Protein AF-A0A962RM51-F1 (afdb_monomer_lite)

Radius of gyration: 37.85 Å; chains: 1; bounding box: 81×67×116 Å

Sequence (503 aa):
NPAASNPPNVVAGGPSTAELEAAYLQAMQIWNDTSTFVFAANTGGGASDPCVAPSINPRSGVKFASSACGSDFGSTTLAFQQFWFSGDVRSKTGTVFNNNRAWDLYSGRWTGTPEFKRVAVHELGHGLGLDHSADSGAIMWFQAGHVEHPQDDDLQGVATRYDGDGDGVGLALDNCPDTPNPSQSDVDTDAQGDECDADIDADGVYNSAGADARYGLDTLSSSYYPFGPGSSSTSNHRAMTFPVAVTGRLSAVSLPVFCASGSLLVSIRTLNASAPSANVLASQSFDSPSPVPGSPAGGVPLAFTTPAMVSAGSSYALAVEASGDCGWTVSTVPDYAPGQGYFSVNGSRWFSTVDFPFQVIIDPAIVDNCPAVINQGQSDLDGDGRGDACDEDMDGDGLSNEDERTLHATNPLLADTDGDGLGDGDEVNEYASDPLLADTDGDGVNDGDEVLAGTDPTRAAGVVSVPALGTGMLVLMALLLLRMVRSYRSVAPGSSVHPDGSS

pLDDT: mean 80.41, std 17.74, range [33.22, 98.44]

Foldseek 3Di:
DPPPPQDAAADDVADDPVVLVVLLVVLQVLCVVLALDHDDDDPPPDAADQLDACVVGVAEHEEEDQADSPHHCPDAHQKAKRFDDDVPDTRYIYIYGNSVFHEHDDAFWDPVHHHNSLVSNLRVLVVLVDAADPDPQASSHPHDGNHRHGDPVSRQSSQCVAQQCRQSGRPRLDLDSNFRDVPQDQLCPPSRGPRLAQQRNPLLFGAFAFDWPPRPDPWLPKDKDQDDDPTDPQAQKIKIKGADAFFFWQFWKWAQKDDPFWKKKKFKAADDVRHGDPGTQFMDIAGPPRDDDHDLAGTDIDGTPGTGGDDHGGMIMTMMGIDDFMWGWFADDVPGHPPIFTFGNCDPDDTDDSDRDMITTGGHPGHALDSSFNDNVQDQLCPPSHHPRPDQQRNPLQAGPCCCVPPQVADSNDQQRCPLQRGPNCCVPPQVARSNDQQRCPLPHGCNRCVVVVHRSNDRPPPPVPPPPPPDVVVVVVVVVVVVVVVVPPDDDDDDDDDDDDD

Structure (mmCIF, N/CA/C/O backbone):
data_AF-A0A962RM51-F1
#
_entry.id   AF-A0A962RM51-F1
#
loop_
_atom_site.group_PDB
_atom_site.id
_atom_site.type_symbol
_atom_site.label_atom_id
_atom_site.label_alt_id
_atom_site.label_comp_id
_atom_site.label_asym_id
_atom_site.label_entity_id
_atom_site.label_seq_id
_atom_site.pdbx_PDB_ins_code
_atom_site.Cartn_x
_atom_site.Cartn_y
_atom_site.Cartn_z
_atom_site.occupancy
_atom_site.B_iso_or_equiv
_atom_site.auth_seq_id
_atom_site.auth_comp_id
_atom_site.auth_asym_id
_atom_site.auth_atom_id
_atom_site.pdbx_PDB_model_num
ATOM 1 N N . ASN A 1 1 ? 14.997 6.860 -38.181 1.00 71.31 1 ASN A N 1
ATOM 2 C CA . ASN A 1 1 ? 16.098 7.399 -39.021 1.00 71.31 1 ASN A CA 1
ATOM 3 C C . ASN A 1 1 ? 15.725 8.777 -39.560 1.00 71.31 1 ASN A C 1
ATOM 5 O O . ASN A 1 1 ? 14.574 8.936 -39.950 1.00 71.31 1 ASN A O 1
ATOM 9 N N . PRO A 1 2 ? 16.639 9.768 -39.580 1.00 65.75 2 PRO A N 1
ATOM 10 C CA . PRO A 1 2 ? 16.421 11.051 -40.259 1.00 65.75 2 PRO A CA 1
ATOM 11 C C . PRO A 1 2 ? 15.952 10.891 -41.713 1.00 65.75 2 PRO A C 1
ATOM 13 O O . PRO A 1 2 ? 16.368 9.955 -42.403 1.00 65.75 2 PRO A O 1
ATOM 16 N N . ALA A 1 3 ? 15.143 11.828 -42.212 1.00 55.22 3 ALA A N 1
ATOM 17 C CA . ALA A 1 3 ? 14.767 11.863 -43.625 1.00 55.22 3 ALA A CA 1
ATOM 18 C C . ALA A 1 3 ? 16.033 11.899 -44.511 1.00 55.22 3 ALA A C 1
ATOM 20 O O . ALA A 1 3 ? 16.965 12.643 -44.218 1.00 55.22 3 ALA A O 1
ATOM 21 N N . ALA A 1 4 ? 16.065 11.077 -45.567 1.00 60.88 4 ALA A N 1
ATOM 22 C CA . ALA A 1 4 ? 17.216 10.794 -46.446 1.00 60.88 4 ALA A CA 1
ATOM 23 C C . ALA A 1 4 ? 18.304 9.836 -45.910 1.00 60.88 4 ALA A C 1
ATOM 25 O O . ALA A 1 4 ? 19.221 9.495 -46.657 1.00 60.88 4 ALA A O 1
ATOM 26 N N . SER A 1 5 ? 18.195 9.331 -44.676 1.00 65.12 5 SER A N 1
ATOM 27 C CA . SER A 1 5 ? 19.088 8.280 -44.165 1.00 65.12 5 SER A CA 1
ATOM 28 C C . SER A 1 5 ? 18.403 6.910 -44.189 1.00 65.12 5 SER A C 1
ATOM 30 O O . SER A 1 5 ? 17.326 6.759 -43.620 1.00 65.12 5 SER A O 1
ATOM 32 N N . ASN A 1 6 ? 19.026 5.953 -44.892 1.00 71.56 6 ASN A N 1
ATOM 33 C CA . ASN A 1 6 ? 18.726 4.511 -44.963 1.00 71.56 6 ASN A CA 1
ATOM 34 C C . ASN A 1 6 ? 17.322 4.116 -44.437 1.00 71.56 6 ASN A C 1
ATOM 36 O O . ASN A 1 6 ? 17.192 3.829 -43.243 1.00 71.56 6 ASN A O 1
ATOM 40 N N . PRO A 1 7 ? 16.264 4.164 -45.269 1.00 82.38 7 PRO A N 1
ATOM 41 C CA . PRO A 1 7 ? 14.916 3.814 -44.825 1.00 82.38 7 PRO A CA 1
ATOM 42 C C . PRO A 1 7 ? 14.838 2.338 -44.397 1.00 82.38 7 PRO A C 1
ATOM 44 O O . PRO A 1 7 ? 15.658 1.538 -44.861 1.00 82.38 7 PRO A O 1
ATOM 47 N N . PRO A 1 8 ? 13.870 1.965 -43.537 1.00 89.94 8 PRO A N 1
ATOM 48 C CA . PRO A 1 8 ? 13.640 0.568 -43.186 1.00 89.94 8 PRO A CA 1
ATOM 49 C C . PRO A 1 8 ? 13.484 -0.296 -44.442 1.00 89.94 8 PRO A C 1
ATOM 51 O O . PRO A 1 8 ? 12.712 0.030 -45.344 1.00 89.94 8 PRO A O 1
ATOM 54 N N . ASN A 1 9 ? 14.249 -1.378 -44.517 1.00 93.06 9 ASN A N 1
ATOM 55 C CA . ASN A 1 9 ? 14.164 -2.354 -45.590 1.00 93.06 9 ASN A CA 1
ATOM 56 C C . ASN A 1 9 ? 12.963 -3.263 -45.329 1.00 93.06 9 ASN A C 1
ATOM 58 O O . ASN A 1 9 ? 12.995 -4.094 -44.427 1.00 93.06 9 ASN A O 1
ATOM 62 N N . VAL A 1 10 ? 11.893 -3.090 -46.095 1.00 93.62 10 VAL A N 1
ATOM 63 C CA . VAL A 1 10 ? 10.637 -3.827 -45.916 1.00 93.62 10 VAL A CA 1
ATOM 64 C C . VAL A 1 10 ? 10.364 -4.742 -47.102 1.00 93.62 10 VAL A C 1
ATOM 66 O O . VAL A 1 10 ? 10.896 -4.543 -48.198 1.00 93.62 10 VAL A O 1
ATOM 69 N N . VAL A 1 11 ? 9.534 -5.762 -46.891 1.00 92.94 11 VAL A N 1
ATOM 70 C CA . VAL A 1 11 ? 9.056 -6.618 -47.985 1.00 92.94 11 VAL A CA 1
ATOM 71 C C . VAL A 1 11 ? 8.302 -5.807 -49.048 1.00 92.94 11 VAL A C 1
ATOM 73 O O . VAL A 1 11 ? 7.824 -4.699 -48.805 1.00 92.94 11 VAL A O 1
ATOM 76 N N . ALA A 1 12 ? 8.194 -6.346 -50.265 1.00 91.75 12 ALA A N 1
ATOM 77 C CA . ALA A 1 12 ? 7.477 -5.674 -51.346 1.00 91.75 12 ALA A CA 1
ATOM 78 C C . ALA A 1 12 ? 5.988 -5.505 -50.996 1.00 91.75 12 ALA A C 1
ATOM 80 O O . ALA A 1 12 ? 5.298 -6.489 -50.746 1.00 91.75 12 ALA A O 1
ATOM 81 N N . GLY A 1 13 ? 5.500 -4.259 -51.004 1.00 88.56 13 GLY A N 1
ATOM 82 C CA . GLY A 1 13 ? 4.148 -3.931 -50.531 1.00 88.56 13 GLY A CA 1
ATOM 83 C C . GLY A 1 13 ? 3.991 -3.975 -49.006 1.00 88.56 13 GLY A C 1
ATOM 84 O O . GLY A 1 13 ? 2.863 -3.946 -48.528 1.00 88.56 13 GLY A O 1
ATOM 85 N N . GLY A 1 14 ? 5.104 -4.069 -48.275 1.00 88.62 14 GLY A N 1
ATOM 86 C CA . GLY A 1 14 ? 5.158 -4.106 -46.821 1.00 88.62 14 GLY A CA 1
ATOM 87 C C . GLY A 1 14 ? 4.915 -2.748 -46.155 1.00 88.62 14 GLY A C 1
ATOM 88 O O . GLY A 1 14 ? 4.553 -1.772 -46.822 1.00 88.62 14 GLY A O 1
ATOM 89 N N . PRO A 1 15 ? 5.127 -2.681 -44.832 1.00 93.06 15 PRO A N 1
ATOM 90 C CA . PRO A 1 15 ? 4.704 -1.561 -44.005 1.00 93.06 15 PRO A CA 1
ATOM 91 C C . PRO A 1 15 ? 5.463 -0.269 -44.317 1.00 93.06 15 PRO A C 1
ATOM 93 O O . PRO A 1 15 ? 6.655 -0.252 -44.630 1.00 93.06 15 PRO A O 1
ATOM 96 N N . SER A 1 16 ? 4.763 0.846 -44.173 1.00 92.62 16 SER A N 1
ATOM 97 C CA . SER A 1 16 ? 5.342 2.182 -44.160 1.00 92.62 16 SER A CA 1
ATOM 98 C C . SER A 1 16 ? 6.135 2.441 -42.874 1.00 92.62 16 SER A C 1
ATOM 100 O O . SER A 1 16 ? 5.940 1.798 -41.843 1.00 92.62 16 SER A O 1
ATOM 102 N N . THR A 1 17 ? 7.000 3.459 -42.892 1.00 87.88 17 THR A N 1
ATOM 103 C CA . THR A 1 17 ? 7.724 3.902 -41.688 1.00 87.88 17 THR A CA 1
ATOM 104 C C . THR A 1 17 ? 6.781 4.277 -40.540 1.00 87.88 17 THR A C 1
ATOM 106 O O . THR A 1 17 ? 7.115 4.027 -39.389 1.00 87.88 17 THR A O 1
ATOM 109 N N . ALA A 1 18 ? 5.610 4.850 -40.843 1.00 89.00 18 ALA A N 1
ATOM 110 C CA . ALA A 1 18 ? 4.621 5.220 -39.832 1.00 89.00 18 ALA A CA 1
ATOM 111 C C . ALA A 1 18 ? 3.966 3.988 -39.186 1.00 89.00 18 ALA A C 1
ATOM 113 O O . ALA A 1 18 ? 3.723 3.981 -37.984 1.00 89.00 18 ALA A O 1
ATOM 114 N N . GLU A 1 19 ? 3.721 2.928 -39.962 1.00 94.50 19 GLU A N 1
ATOM 115 C CA . GLU A 1 19 ? 3.209 1.659 -39.430 1.00 94.50 19 GLU A CA 1
ATOM 116 C C . GLU A 1 19 ? 4.257 0.953 -38.564 1.00 94.50 19 GLU A C 1
ATOM 118 O O . GLU A 1 19 ? 3.916 0.432 -37.506 1.00 94.50 19 GLU A O 1
ATOM 123 N N . LEU A 1 20 ? 5.537 0.996 -38.951 1.00 93.25 20 LEU A N 1
ATOM 124 C CA . LEU A 1 20 ? 6.633 0.498 -38.111 1.00 93.25 20 LEU A CA 1
ATOM 125 C C . LEU A 1 20 ? 6.771 1.309 -36.813 1.00 93.25 20 LEU A C 1
ATOM 127 O O . LEU A 1 20 ? 6.953 0.734 -35.747 1.00 93.25 20 LEU A O 1
ATOM 131 N N . GLU A 1 21 ? 6.650 2.635 -36.871 1.00 90.81 21 GLU A N 1
ATOM 132 C CA . GLU A 1 21 ? 6.652 3.478 -35.670 1.00 90.81 21 GLU A CA 1
ATOM 133 C C . GLU A 1 21 ? 5.489 3.121 -34.736 1.00 90.81 21 GLU A C 1
ATOM 135 O O . GLU A 1 21 ? 5.710 2.867 -33.552 1.00 90.81 21 GLU A O 1
ATOM 140 N N . ALA A 1 22 ? 4.271 3.008 -35.271 1.00 93.31 22 ALA A N 1
ATOM 141 C CA . ALA A 1 22 ? 3.104 2.584 -34.503 1.00 93.31 22 ALA A CA 1
ATOM 142 C C . ALA A 1 22 ? 3.287 1.183 -33.895 1.00 93.31 22 ALA A C 1
ATOM 144 O O . ALA A 1 22 ? 2.940 0.972 -32.736 1.00 93.31 22 ALA A O 1
ATOM 145 N N . ALA A 1 23 ? 3.876 0.241 -34.634 1.00 95.69 23 ALA A N 1
ATOM 146 C CA . ALA A 1 23 ? 4.170 -1.100 -34.136 1.00 95.69 23 ALA A CA 1
ATOM 147 C C . ALA A 1 23 ? 5.197 -1.094 -32.992 1.00 95.69 23 ALA A C 1
ATOM 149 O O . ALA A 1 23 ? 5.045 -1.844 -32.033 1.00 95.69 23 ALA A O 1
ATOM 150 N N . TYR A 1 24 ? 6.212 -0.228 -33.047 1.00 94.75 24 TYR A N 1
ATOM 151 C CA . TYR A 1 24 ? 7.181 -0.091 -31.956 1.00 94.75 24 TYR A CA 1
ATOM 152 C C . TYR A 1 24 ? 6.537 0.498 -30.692 1.00 94.75 24 TYR A C 1
ATOM 154 O O . TYR A 1 24 ? 6.796 0.027 -29.587 1.00 94.75 24 TYR A O 1
ATOM 162 N N . LEU A 1 25 ? 5.648 1.486 -30.851 1.00 93.69 25 LEU A N 1
ATOM 163 C CA . LEU A 1 25 ? 4.854 2.026 -29.742 1.00 93.69 25 LEU A CA 1
ATOM 164 C C . LEU A 1 25 ? 3.909 0.970 -29.152 1.00 93.69 25 LEU A C 1
ATOM 166 O O . LEU A 1 25 ? 3.768 0.892 -27.939 1.00 93.69 25 LEU A O 1
ATOM 170 N N . GLN A 1 26 ? 3.310 0.119 -29.987 1.00 94.81 26 GLN A N 1
ATOM 171 C CA . GLN A 1 26 ? 2.528 -1.026 -29.512 1.00 94.81 26 GLN A CA 1
ATOM 172 C C . GLN A 1 26 ? 3.395 -2.040 -28.757 1.00 94.81 26 GLN A C 1
ATOM 174 O O . GLN A 1 26 ? 2.942 -2.577 -27.759 1.00 94.81 26 GLN A O 1
ATOM 179 N N . ALA A 1 27 ? 4.632 -2.293 -29.192 1.00 95.94 27 ALA A N 1
ATOM 180 C CA . ALA A 1 27 ? 5.554 -3.175 -28.473 1.00 95.94 27 ALA A CA 1
ATOM 181 C C . ALA A 1 27 ? 5.923 -2.626 -27.083 1.00 95.94 27 ALA A C 1
ATOM 183 O O . ALA A 1 27 ? 5.988 -3.388 -26.124 1.00 95.94 27 ALA A O 1
ATOM 184 N N . MET A 1 28 ? 6.116 -1.307 -26.965 1.00 93.56 28 MET A N 1
ATOM 185 C CA . MET A 1 28 ? 6.258 -0.630 -25.669 1.00 93.56 28 MET A CA 1
ATOM 186 C C . MET A 1 28 ? 5.003 -0.796 -24.817 1.00 93.56 28 MET A C 1
ATOM 188 O O . MET A 1 28 ? 5.105 -1.175 -23.658 1.00 93.56 28 MET A O 1
ATOM 192 N N . GLN A 1 29 ? 3.827 -0.569 -25.407 1.00 91.88 29 GLN A N 1
ATOM 193 C CA . GLN A 1 29 ? 2.562 -0.706 -24.695 1.00 91.88 29 GLN A CA 1
ATOM 194 C C . GLN A 1 29 ? 2.330 -2.135 -24.197 1.00 91.88 29 GLN A C 1
ATOM 196 O O . GLN A 1 29 ? 1.850 -2.290 -23.090 1.00 91.88 29 GLN A O 1
ATOM 201 N N . ILE A 1 30 ? 2.731 -3.165 -24.952 1.00 92.06 30 ILE A N 1
ATOM 202 C CA . ILE A 1 30 ? 2.649 -4.558 -24.490 1.00 92.06 30 ILE A CA 1
ATOM 203 C C . ILE A 1 30 ? 3.388 -4.722 -23.158 1.00 92.06 30 ILE A C 1
ATOM 205 O O . ILE A 1 30 ? 2.801 -5.247 -22.225 1.00 92.06 30 ILE A O 1
ATOM 209 N N . TRP A 1 31 ? 4.625 -4.230 -23.038 1.00 89.56 31 TRP A N 1
ATOM 210 C CA . TRP A 1 31 ? 5.341 -4.267 -21.759 1.00 89.56 31 TRP A CA 1
ATOM 211 C C . TRP A 1 31 ? 4.669 -3.413 -20.681 1.00 89.56 31 TRP A C 1
ATOM 213 O O . TRP A 1 31 ? 4.613 -3.849 -19.540 1.00 89.56 31 TRP A O 1
ATOM 223 N N . ASN A 1 32 ? 4.133 -2.242 -21.025 1.00 83.81 32 ASN A N 1
ATOM 224 C CA . ASN A 1 32 ? 3.415 -1.396 -20.065 1.00 83.81 32 ASN A CA 1
ATOM 225 C C . ASN A 1 32 ? 2.118 -2.049 -19.554 1.00 83.81 32 ASN A C 1
ATOM 227 O O . ASN A 1 32 ? 1.718 -1.788 -18.429 1.00 83.81 32 ASN A O 1
ATOM 231 N N . ASP A 1 33 ? 1.449 -2.849 -20.388 1.00 81.81 33 ASP A N 1
ATOM 232 C CA . ASP A 1 33 ? 0.182 -3.513 -20.065 1.00 81.81 33 ASP A CA 1
ATOM 233 C C . ASP A 1 33 ? 0.398 -4.817 -19.291 1.00 81.81 33 ASP A C 1
ATOM 235 O O . ASP A 1 33 ? -0.461 -5.222 -18.513 1.00 81.81 33 ASP A O 1
ATOM 239 N N . THR A 1 34 ? 1.508 -5.516 -19.546 1.00 78.19 34 THR A N 1
ATOM 240 C CA . THR A 1 34 ? 1.776 -6.839 -18.959 1.00 78.19 34 THR A CA 1
ATOM 241 C C . THR A 1 34 ? 2.801 -6.807 -17.840 1.00 78.19 34 THR A C 1
ATOM 243 O O . THR A 1 34 ? 3.020 -7.826 -17.198 1.00 78.19 34 THR A O 1
ATOM 246 N N . SER A 1 35 ? 3.494 -5.689 -17.649 1.00 71.12 35 SER A N 1
ATOM 247 C CA . SER A 1 35 ? 4.546 -5.564 -16.654 1.00 71.12 35 SER A CA 1
ATOM 248 C C . SER A 1 35 ? 4.430 -4.271 -15.875 1.00 71.12 35 SER A C 1
ATOM 250 O O . SER A 1 35 ? 3.746 -3.321 -16.231 1.00 71.12 35 SER A O 1
ATOM 252 N N . THR A 1 36 ? 5.227 -4.258 -14.828 1.00 62.28 36 THR A N 1
ATOM 253 C CA . THR A 1 36 ? 5.420 -3.174 -13.886 1.00 62.28 36 THR A CA 1
ATOM 254 C C . THR A 1 36 ? 6.141 -1.949 -14.467 1.00 62.28 36 THR A C 1
ATOM 256 O O . THR A 1 36 ? 6.146 -0.861 -13.892 1.00 62.28 36 THR A O 1
ATOM 259 N N . PHE A 1 37 ? 6.753 -2.103 -15.642 1.00 69.06 37 PHE A N 1
ATOM 260 C CA . PHE A 1 37 ? 7.630 -1.108 -16.240 1.00 69.06 37 PHE A CA 1
ATOM 261 C C . PHE A 1 37 ? 6.906 -0.285 -17.290 1.00 69.06 37 PHE A C 1
ATOM 263 O O . PHE A 1 37 ? 6.313 -0.825 -18.220 1.00 69.06 37 PHE A O 1
ATOM 270 N N . VAL A 1 38 ? 7.060 1.038 -17.206 1.00 73.25 38 VAL A N 1
ATOM 271 C CA . VAL A 1 38 ? 6.491 1.966 -18.186 1.00 73.25 38 VAL A CA 1
ATOM 272 C C . VAL A 1 38 ? 7.569 2.480 -19.137 1.00 73.25 38 VAL A C 1
ATOM 274 O O . VAL A 1 38 ? 8.421 3.304 -18.796 1.00 73.25 38 VAL A O 1
ATOM 277 N N . PHE A 1 39 ? 7.488 2.060 -20.392 1.00 84.62 39 PHE A N 1
ATOM 278 C CA . PHE A 1 39 ? 8.116 2.736 -21.513 1.00 84.62 39 PHE A CA 1
ATOM 279 C C . PHE A 1 39 ? 7.313 3.981 -21.897 1.00 84.62 39 PHE A C 1
ATOM 281 O O . PHE A 1 39 ? 6.163 3.898 -22.328 1.00 84.62 39 PHE A O 1
ATOM 288 N N . ALA A 1 40 ? 7.958 5.145 -21.820 1.00 83.56 40 ALA A N 1
ATOM 289 C CA . ALA A 1 40 ? 7.417 6.405 -22.318 1.00 83.56 40 ALA A CA 1
ATOM 290 C C . ALA A 1 40 ? 8.140 6.836 -23.603 1.00 83.56 40 ALA A C 1
ATOM 292 O O . ALA A 1 40 ? 9.357 7.047 -23.620 1.00 83.56 40 ALA A O 1
ATOM 293 N N . ALA A 1 41 ? 7.390 7.004 -24.692 1.00 84.88 41 ALA A N 1
ATOM 294 C CA . ALA A 1 41 ? 7.934 7.461 -25.965 1.00 84.88 41 ALA A CA 1
ATOM 295 C C . ALA A 1 41 ? 7.882 8.991 -26.091 1.00 84.88 41 ALA A C 1
ATOM 297 O O . ALA A 1 41 ? 6.851 9.621 -25.864 1.00 84.88 41 ALA A O 1
ATOM 298 N N . ASN A 1 42 ? 8.982 9.601 -26.541 1.00 83.31 42 ASN A N 1
ATOM 299 C CA . ASN A 1 42 ? 9.014 11.011 -26.928 1.00 83.31 42 ASN A CA 1
ATOM 300 C C . ASN A 1 42 ? 9.062 11.139 -28.457 1.00 83.31 42 ASN A C 1
ATOM 302 O O . ASN A 1 42 ? 10.138 11.128 -29.055 1.00 83.31 42 ASN A O 1
ATOM 306 N N . THR A 1 43 ? 7.896 11.283 -29.086 1.00 78.62 43 THR A N 1
ATOM 307 C CA . THR A 1 43 ? 7.748 11.355 -30.553 1.00 78.62 43 THR A CA 1
ATOM 308 C C . THR A 1 43 ? 8.025 12.751 -31.130 1.00 78.62 43 THR A C 1
ATOM 310 O O . THR A 1 43 ? 8.349 12.887 -32.307 1.00 78.62 43 THR A O 1
ATOM 313 N N . GLY A 1 44 ? 7.977 13.807 -30.306 1.00 72.19 44 GLY A N 1
ATOM 314 C CA . GLY A 1 44 ? 8.257 15.193 -30.720 1.00 72.19 44 GLY A CA 1
ATOM 315 C C . GLY A 1 44 ? 9.725 15.620 -30.588 1.00 72.19 44 GLY A C 1
ATOM 316 O O . GLY A 1 44 ? 10.101 16.712 -31.011 1.00 72.19 44 GLY A O 1
ATOM 317 N N . GLY A 1 45 ? 10.566 14.782 -29.979 1.00 68.44 45 GLY A N 1
ATOM 318 C CA . GLY A 1 45 ? 11.913 15.136 -29.534 1.00 68.44 45 GLY A CA 1
ATOM 319 C C . GLY A 1 45 ? 13.034 14.999 -30.568 1.00 68.44 45 GLY A C 1
ATOM 320 O O . GLY A 1 45 ? 14.187 15.250 -30.215 1.00 68.44 45 GLY A O 1
ATOM 321 N N . GLY A 1 46 ? 12.721 14.596 -31.803 1.00 77.12 46 GLY A N 1
ATOM 322 C CA . GLY A 1 46 ? 13.708 14.253 -32.832 1.00 77.12 46 GLY A CA 1
ATOM 323 C C . GLY A 1 46 ? 14.306 12.848 -32.663 1.00 77.12 46 GLY A C 1
ATOM 324 O O . GLY A 1 46 ? 13.952 12.106 -31.752 1.00 77.12 46 GLY A O 1
ATOM 325 N N . ALA A 1 47 ? 15.214 12.460 -33.564 1.00 81.38 47 ALA A N 1
ATOM 326 C CA . ALA A 1 47 ? 15.812 11.123 -33.565 1.00 81.38 47 ALA A CA 1
ATOM 327 C C . ALA A 1 47 ? 16.992 11.007 -32.582 1.00 81.38 47 ALA A C 1
ATOM 329 O O . ALA A 1 47 ? 17.904 11.837 -32.599 1.00 81.38 47 ALA A O 1
ATOM 330 N N . SER A 1 48 ? 17.017 9.930 -31.791 1.00 88.44 48 SER A N 1
ATOM 331 C CA . SER A 1 48 ? 18.189 9.521 -31.011 1.00 88.44 48 SER A CA 1
ATOM 332 C C . SER A 1 48 ? 18.902 8.340 -31.672 1.00 88.44 48 SER A C 1
ATOM 334 O O . SER A 1 48 ? 18.248 7.396 -32.112 1.00 88.44 48 SER A O 1
ATOM 336 N N . ASP A 1 49 ? 20.237 8.387 -31.738 1.00 91.12 49 ASP A N 1
ATOM 337 C CA . ASP A 1 49 ? 21.049 7.262 -32.204 1.00 91.12 49 ASP A CA 1
ATOM 338 C C . ASP A 1 49 ? 21.500 6.398 -31.005 1.00 91.12 49 ASP A C 1
ATOM 340 O O . ASP A 1 49 ? 22.276 6.878 -30.165 1.00 91.12 49 ASP A O 1
ATOM 344 N N . PRO A 1 50 ? 21.071 5.122 -30.920 1.00 93.19 50 PRO A N 1
ATOM 345 C CA . PRO A 1 50 ? 21.504 4.180 -29.883 1.00 93.19 50 PRO A CA 1
ATOM 346 C C . PRO A 1 50 ? 23.019 3.982 -29.807 1.00 93.19 50 PRO A C 1
ATOM 348 O O . PRO A 1 50 ? 23.561 3.795 -28.722 1.00 93.19 50 PRO A O 1
ATOM 351 N N . CYS A 1 51 ? 23.711 4.066 -30.944 1.00 93.00 51 CYS A N 1
ATOM 352 C CA . CYS A 1 51 ? 25.145 3.799 -31.061 1.00 93.00 51 CYS A CA 1
ATOM 353 C C . CYS A 1 51 ? 26.027 4.991 -30.677 1.00 93.00 51 CYS A C 1
ATOM 355 O O . CYS A 1 51 ? 27.250 4.890 -30.735 1.00 93.00 51 CYS A O 1
ATOM 357 N N . VAL A 1 52 ? 25.431 6.132 -30.330 1.00 92.94 52 VAL A N 1
ATOM 358 C CA . VAL A 1 52 ? 26.164 7.325 -29.905 1.00 92.94 52 VAL A CA 1
ATOM 359 C C . VAL A 1 52 ? 26.135 7.420 -28.384 1.00 92.94 52 VAL A C 1
ATOM 361 O O . VAL A 1 52 ? 25.083 7.240 -27.768 1.00 92.94 52 VAL A O 1
ATOM 364 N N . ALA A 1 53 ? 27.288 7.731 -27.791 1.00 90.75 53 ALA A N 1
ATOM 365 C CA . ALA A 1 53 ? 27.448 7.821 -26.344 1.00 90.75 53 ALA A CA 1
ATOM 366 C C . ALA A 1 53 ? 26.462 8.822 -25.700 1.00 90.75 53 ALA A C 1
ATOM 368 O O . ALA A 1 53 ? 26.164 9.854 -26.315 1.00 90.75 53 ALA A O 1
ATOM 369 N N . PRO A 1 54 ? 26.008 8.586 -24.450 1.00 90.19 54 PRO A N 1
ATOM 370 C CA . PRO A 1 54 ? 25.035 9.441 -23.764 1.00 90.19 54 PRO A CA 1
ATOM 371 C C . PRO A 1 54 ? 25.491 10.895 -23.608 1.00 90.19 54 PRO A C 1
ATOM 373 O O . PRO A 1 54 ? 24.673 11.806 -23.638 1.00 90.19 54 PRO A O 1
ATOM 376 N N . SER A 1 55 ? 26.802 11.134 -23.508 1.00 89.00 55 SER A N 1
ATOM 377 C CA . SER A 1 55 ? 27.381 12.482 -23.424 1.00 89.00 55 SER A CA 1
ATOM 378 C C . SER A 1 55 ? 27.152 13.336 -24.677 1.00 89.00 55 SER A C 1
ATOM 380 O O . SER A 1 55 ? 27.236 14.558 -24.608 1.00 89.00 55 SER A O 1
ATOM 382 N N . ILE A 1 56 ? 26.870 12.702 -25.819 1.00 89.19 56 ILE A N 1
ATOM 383 C CA . ILE A 1 56 ? 26.620 13.358 -27.109 1.00 89.19 56 ILE A CA 1
ATOM 384 C C . ILE A 1 56 ? 25.143 13.226 -27.491 1.00 89.19 56 ILE A C 1
ATOM 386 O O . ILE A 1 56 ? 24.543 14.172 -27.996 1.00 89.19 56 ILE A O 1
ATOM 390 N N . ASN A 1 57 ? 24.550 12.054 -27.255 1.00 87.75 57 ASN A N 1
ATOM 391 C CA . ASN A 1 57 ? 23.140 11.789 -27.499 1.00 87.75 57 ASN A CA 1
ATOM 392 C C . ASN A 1 57 ? 22.528 11.074 -26.279 1.00 87.75 57 ASN A C 1
ATOM 394 O O . ASN A 1 57 ? 22.599 9.845 -26.205 1.00 87.75 57 ASN A O 1
ATOM 398 N N . PRO A 1 58 ? 21.955 11.820 -25.317 1.00 85.62 58 PRO A N 1
ATOM 399 C CA . PRO A 1 58 ? 21.599 11.284 -24.001 1.00 85.62 58 PRO A CA 1
ATOM 400 C C . PRO A 1 58 ? 20.345 10.412 -23.995 1.00 85.62 58 PRO A C 1
ATOM 402 O O . PRO A 1 58 ? 20.150 9.634 -23.071 1.00 85.62 58 PRO A O 1
ATOM 405 N N . ARG A 1 59 ? 19.477 10.530 -25.003 1.00 87.31 59 ARG A N 1
ATOM 406 C CA . ARG A 1 59 ? 18.188 9.829 -25.013 1.00 87.31 59 ARG A CA 1
ATOM 407 C C . ARG A 1 59 ? 18.347 8.403 -25.516 1.00 87.31 59 ARG A C 1
ATOM 409 O O . ARG A 1 59 ? 19.107 8.179 -26.457 1.00 87.31 59 ARG A O 1
ATOM 416 N N . SER A 1 60 ? 17.581 7.464 -24.971 1.00 90.56 60 SER A N 1
ATOM 417 C CA . SER A 1 60 ? 17.383 6.164 -25.615 1.00 90.56 60 SER A CA 1
ATOM 418 C C . SER A 1 60 ? 16.702 6.339 -26.974 1.00 90.56 60 SER A C 1
ATOM 420 O O . SER A 1 60 ? 15.995 7.323 -27.208 1.00 90.56 60 SER A O 1
ATOM 422 N N . GLY A 1 61 ? 16.960 5.427 -27.906 1.00 90.62 61 GLY A N 1
ATOM 423 C CA . GLY A 1 61 ? 16.467 5.551 -29.275 1.00 90.62 61 GLY A CA 1
ATOM 424 C C . GLY A 1 61 ? 16.242 4.210 -29.947 1.00 90.62 61 GLY A C 1
ATOM 425 O O . GLY A 1 61 ? 16.609 3.163 -29.419 1.00 90.62 61 GLY A O 1
ATOM 426 N N . VAL A 1 62 ? 15.671 4.270 -31.144 1.00 91.44 62 VAL A N 1
ATOM 427 C CA . VAL A 1 62 ? 15.479 3.123 -32.027 1.00 91.44 62 VAL A CA 1
ATOM 428 C C . VAL A 1 62 ? 15.946 3.489 -33.430 1.00 91.44 62 VAL A C 1
ATOM 430 O O . VAL A 1 62 ? 15.670 4.590 -33.922 1.00 91.44 62 VAL A O 1
ATOM 433 N N . LYS A 1 63 ? 16.679 2.588 -34.091 1.00 91.50 63 LYS A N 1
ATOM 434 C CA . LYS A 1 63 ? 17.108 2.805 -35.478 1.00 91.50 63 LYS A CA 1
ATOM 435 C C . LYS A 1 63 ? 17.158 1.531 -36.305 1.00 91.50 63 LYS A C 1
ATOM 437 O O . LYS A 1 63 ? 17.414 0.452 -35.787 1.00 91.50 63 LYS A O 1
ATOM 442 N N . PHE A 1 64 ? 17.033 1.701 -37.618 1.00 92.56 64 PHE A N 1
ATOM 443 C CA . PHE A 1 64 ? 17.404 0.684 -38.600 1.00 92.56 64 PHE A CA 1
ATOM 444 C C . PHE A 1 64 ? 18.799 0.993 -39.137 1.00 92.56 64 PHE A C 1
ATOM 446 O O . PHE A 1 64 ? 19.067 2.123 -39.555 1.00 92.56 64 PHE A O 1
ATOM 453 N N . ALA A 1 65 ? 19.698 0.014 -39.143 1.00 92.06 65 ALA A N 1
ATOM 454 C CA . ALA A 1 65 ? 21.056 0.189 -39.651 1.00 92.06 65 ALA A CA 1
ATOM 455 C C . ALA A 1 65 ? 21.548 -1.061 -40.383 1.00 92.06 65 ALA A C 1
ATOM 457 O O . ALA A 1 65 ? 21.162 -2.173 -40.054 1.00 92.06 65 ALA A O 1
ATOM 458 N N . SER A 1 66 ? 22.430 -0.886 -41.367 1.00 90.31 66 SER A N 1
ATOM 459 C CA . SER A 1 66 ? 23.070 -2.006 -42.078 1.00 90.31 66 SER A CA 1
ATOM 460 C C . SER A 1 66 ? 24.313 -2.546 -41.353 1.00 90.31 66 SER A C 1
ATOM 462 O O . SER A 1 66 ? 24.883 -3.543 -41.787 1.00 90.31 66 SER A O 1
ATOM 464 N N . SER A 1 67 ? 24.724 -1.902 -40.256 1.00 90.69 67 SER A N 1
ATOM 465 C CA . SER A 1 67 ? 25.810 -2.324 -39.367 1.00 90.69 67 SER A CA 1
ATOM 466 C C . SER A 1 67 ? 25.407 -2.184 -37.893 1.00 90.69 67 SER A C 1
ATOM 468 O O . SER A 1 67 ? 24.622 -1.304 -37.524 1.00 90.69 67 SER A O 1
ATOM 470 N N . ALA A 1 68 ? 25.957 -3.050 -37.049 1.00 89.75 68 ALA A N 1
ATOM 471 C CA . ALA A 1 68 ? 25.766 -3.083 -35.609 1.00 89.75 68 ALA A CA 1
ATOM 472 C C . ALA A 1 68 ? 26.737 -2.111 -34.927 1.00 89.75 68 ALA A C 1
ATOM 474 O O . ALA A 1 68 ? 27.847 -2.474 -34.539 1.00 89.75 68 ALA A O 1
ATOM 475 N N . CYS A 1 69 ? 26.355 -0.831 -34.874 1.00 91.56 69 CYS A N 1
ATOM 476 C CA . CYS A 1 69 ? 27.158 0.248 -34.282 1.00 91.56 69 CYS A CA 1
ATOM 477 C C . CYS A 1 69 ? 28.621 0.309 -34.774 1.00 91.56 69 CYS A C 1
ATOM 479 O O . CYS A 1 69 ? 29.526 0.629 -34.011 1.00 91.56 69 CYS A O 1
ATOM 481 N N . GLY A 1 70 ? 28.856 0.025 -36.061 1.00 87.88 70 GLY A N 1
ATOM 482 C CA . GLY A 1 70 ? 30.196 0.028 -36.669 1.00 87.88 70 GLY A CA 1
ATOM 483 C C . GLY A 1 70 ? 30.804 -1.358 -36.905 1.00 87.88 70 GLY A C 1
ATOM 484 O O . GLY A 1 70 ? 31.873 -1.441 -37.503 1.00 87.88 70 GLY A O 1
ATOM 485 N N . SER A 1 71 ? 30.115 -2.428 -36.502 1.00 89.38 71 SER A N 1
ATOM 486 C CA . SER A 1 71 ? 30.474 -3.824 -36.796 1.00 89.38 71 SER A CA 1
ATOM 487 C C . SER A 1 71 ? 29.432 -4.512 -37.689 1.00 89.38 71 SER A C 1
ATOM 489 O O . SER A 1 71 ? 28.352 -3.970 -37.919 1.00 89.38 71 SER A O 1
ATOM 491 N N . ASP A 1 72 ? 29.736 -5.692 -38.225 1.00 90.25 72 ASP A N 1
ATOM 492 C CA . ASP A 1 72 ? 28.763 -6.464 -39.004 1.00 90.25 72 ASP A CA 1
ATOM 493 C C . ASP A 1 72 ? 27.762 -7.171 -38.081 1.00 90.25 72 ASP A C 1
ATOM 495 O O . ASP A 1 72 ? 28.146 -7.775 -37.084 1.00 90.25 72 ASP A O 1
ATOM 499 N N . PHE A 1 73 ? 26.476 -7.175 -38.451 1.00 91.38 73 PHE A N 1
ATOM 500 C CA . PHE A 1 73 ? 25.442 -7.933 -37.727 1.00 91.38 73 PHE A CA 1
ATOM 501 C C . PHE A 1 73 ? 25.657 -9.456 -37.763 1.00 91.38 73 PHE A C 1
ATOM 503 O O . PHE A 1 73 ? 25.062 -10.184 -36.973 1.00 91.38 73 PHE A O 1
ATOM 510 N N . GLY A 1 74 ? 26.451 -9.957 -38.712 1.00 88.06 74 GLY A N 1
ATOM 511 C CA . GLY A 1 74 ? 26.524 -11.381 -39.020 1.00 88.06 74 GLY A CA 1
ATOM 512 C C . GLY A 1 74 ? 25.314 -11.883 -39.819 1.00 88.06 74 GLY A C 1
ATOM 513 O O . GLY A 1 74 ? 24.511 -11.112 -40.349 1.00 88.06 74 GLY A O 1
ATOM 514 N N . SER A 1 75 ? 25.211 -13.207 -39.953 1.00 83.06 75 SER A N 1
ATOM 515 C CA . SER A 1 75 ? 24.276 -13.865 -40.876 1.00 83.06 75 SER A CA 1
ATOM 516 C C . SER A 1 75 ? 22.938 -14.273 -40.261 1.00 83.06 75 SER A C 1
ATOM 518 O O . SER A 1 75 ? 22.093 -14.782 -40.998 1.00 83.06 75 SER A O 1
ATOM 520 N N . THR A 1 76 ? 22.714 -14.061 -38.962 1.00 88.06 76 THR A N 1
ATOM 521 C CA . THR A 1 76 ? 21.508 -14.522 -38.240 1.00 88.06 76 THR A CA 1
ATOM 522 C C . THR A 1 76 ? 20.838 -13.431 -37.410 1.00 88.06 76 THR A C 1
ATOM 524 O O . THR A 1 76 ? 19.616 -13.425 -37.327 1.00 88.06 76 THR A O 1
ATOM 527 N N . THR A 1 77 ? 21.593 -12.469 -36.882 1.00 94.50 77 THR A N 1
ATOM 528 C CA . THR A 1 77 ? 21.089 -11.402 -36.006 1.00 94.50 77 THR A CA 1
ATOM 529 C C . THR A 1 77 ? 20.027 -10.540 -36.690 1.00 94.50 77 THR A C 1
ATOM 531 O O . THR A 1 77 ? 20.233 -10.051 -37.811 1.00 94.50 77 THR A O 1
ATOM 534 N N . LEU A 1 78 ? 18.892 -10.351 -36.013 1.00 95.56 78 LEU A N 1
ATOM 535 C CA . LEU A 1 78 ? 17.777 -9.522 -36.479 1.00 95.56 78 LEU A CA 1
ATOM 536 C C . LEU A 1 78 ? 17.822 -8.123 -35.870 1.00 95.56 78 LEU A C 1
ATOM 538 O O . LEU A 1 78 ? 17.652 -7.143 -36.589 1.00 95.56 78 LEU A O 1
ATOM 542 N N . ALA A 1 79 ? 18.108 -8.020 -34.582 1.00 96.62 79 ALA A N 1
ATOM 543 C CA . ALA A 1 79 ? 18.313 -6.766 -33.884 1.00 96.62 79 ALA A CA 1
ATOM 544 C C . ALA A 1 79 ? 19.267 -7.000 -32.704 1.00 96.62 79 ALA A C 1
ATOM 546 O O . ALA A 1 79 ? 19.754 -8.114 -32.507 1.00 96.62 79 ALA A O 1
ATOM 547 N N . PHE A 1 80 ? 19.626 -5.923 -32.017 1.00 94.75 80 PHE A N 1
ATOM 548 C CA . PHE A 1 80 ? 20.232 -5.996 -30.695 1.00 94.75 80 PHE A CA 1
ATOM 549 C C . PHE A 1 80 ? 19.893 -4.738 -29.903 1.00 94.75 80 PHE A C 1
ATOM 551 O O . PHE A 1 80 ? 19.684 -3.651 -30.468 1.00 94.75 80 PHE A O 1
ATOM 558 N N . GLN A 1 81 ? 19.964 -4.879 -28.587 1.00 94.56 81 GLN A N 1
ATOM 559 C CA . GLN A 1 81 ? 19.896 -3.780 -27.647 1.00 94.56 81 GLN A CA 1
ATOM 560 C C . GLN A 1 81 ? 21.299 -3.252 -27.322 1.00 94.56 81 GLN A C 1
ATOM 562 O O . GLN A 1 81 ? 22.165 -3.960 -26.812 1.00 94.56 81 GLN A O 1
ATOM 567 N N . GLN A 1 82 ? 21.542 -1.976 -27.615 1.00 94.31 82 GLN A N 1
ATOM 568 C CA . GLN A 1 82 ? 22.750 -1.272 -27.205 1.00 94.31 82 GLN A CA 1
ATOM 569 C C . GLN A 1 82 ? 22.595 -0.776 -25.770 1.00 94.31 82 GLN A C 1
ATOM 571 O O . GLN A 1 82 ? 21.612 -0.113 -25.436 1.00 94.31 82 GLN A O 1
ATOM 576 N N . PHE A 1 83 ? 23.619 -1.008 -24.955 1.00 92.62 83 PHE A N 1
ATOM 577 C CA . PHE A 1 83 ? 23.686 -0.524 -23.581 1.00 92.62 83 PHE A CA 1
ATOM 578 C C . PHE A 1 83 ? 24.819 0.478 -23.402 1.00 92.62 83 PHE A C 1
ATOM 580 O O . PHE A 1 83 ? 25.885 0.354 -24.009 1.00 92.62 83 PHE A O 1
ATOM 587 N N . TRP A 1 84 ? 24.586 1.451 -22.532 1.00 92.38 84 TRP A N 1
ATOM 588 C CA . TRP A 1 84 ? 25.601 2.346 -22.001 1.00 92.38 84 TRP A CA 1
ATOM 589 C C . TRP A 1 84 ? 25.506 2.342 -20.483 1.00 92.38 84 TRP A C 1
ATOM 591 O O . TRP A 1 84 ? 24.409 2.322 -19.925 1.00 92.38 84 TRP A O 1
ATOM 601 N N . PHE A 1 85 ? 26.661 2.382 -19.829 1.00 86.75 85 PHE A N 1
ATOM 602 C CA . PHE A 1 85 ? 26.769 2.299 -18.379 1.00 86.75 85 PHE A CA 1
ATOM 603 C C . PHE A 1 85 ? 27.498 3.523 -17.824 1.00 86.75 85 PHE A C 1
ATOM 605 O O . PHE A 1 85 ? 28.379 4.090 -18.475 1.00 86.75 85 PHE A O 1
ATOM 612 N N . SER A 1 86 ? 27.107 3.942 -16.625 1.00 81.88 86 SER A N 1
ATOM 613 C CA . SER A 1 86 ? 27.826 4.900 -15.788 1.00 81.88 86 SER A CA 1
ATOM 614 C C . SER A 1 86 ? 28.062 4.230 -14.436 1.00 81.88 86 SER A C 1
ATOM 616 O O . SER A 1 86 ? 27.138 4.097 -13.640 1.00 81.88 86 SER A O 1
ATOM 618 N N . GLY A 1 87 ? 29.278 3.717 -14.224 1.00 84.75 87 GLY A N 1
ATOM 619 C CA . GLY A 1 87 ? 29.509 2.724 -13.170 1.00 84.75 87 GLY A CA 1
ATOM 620 C C . GLY A 1 87 ? 28.698 1.455 -13.448 1.00 84.75 87 GLY A C 1
ATOM 621 O O . GLY A 1 87 ? 28.667 0.998 -14.591 1.00 84.75 87 GLY A O 1
ATOM 622 N N . ASP A 1 88 ? 28.002 0.951 -12.431 1.00 77.00 88 ASP A N 1
ATOM 623 C CA . ASP A 1 88 ? 27.127 -0.228 -12.534 1.00 77.00 88 ASP A CA 1
ATOM 624 C C . ASP A 1 88 ? 25.702 0.115 -13.007 1.00 77.00 88 ASP A C 1
ATOM 626 O O . ASP A 1 88 ? 24.899 -0.767 -13.312 1.00 77.00 88 ASP A O 1
ATOM 630 N N . VAL A 1 89 ? 25.379 1.408 -13.124 1.00 74.44 89 VAL A N 1
ATOM 631 C CA . VAL A 1 89 ? 24.051 1.871 -13.533 1.00 74.44 89 VAL A CA 1
ATOM 632 C C . VAL A 1 89 ? 23.962 1.941 -15.051 1.00 74.44 89 VAL A C 1
ATOM 634 O O . VAL A 1 89 ? 24.767 2.591 -15.727 1.00 74.44 89 VAL A O 1
ATOM 637 N N . ARG A 1 90 ? 22.928 1.311 -15.605 1.00 81.69 90 ARG A N 1
ATOM 638 C CA . ARG A 1 90 ? 22.583 1.419 -17.023 1.00 81.69 90 ARG A CA 1
ATOM 639 C C . ARG A 1 90 ? 22.039 2.823 -17.304 1.00 81.69 90 ARG A C 1
ATOM 641 O O . ARG A 1 90 ? 20.941 3.164 -16.885 1.00 81.69 90 ARG A O 1
ATOM 648 N N . SER A 1 91 ? 22.817 3.646 -18.003 1.00 84.31 91 SER A N 1
ATOM 649 C CA . SER A 1 91 ? 22.551 5.082 -18.188 1.00 84.31 91 SER A CA 1
ATOM 650 C C . SER A 1 91 ? 21.812 5.422 -19.483 1.00 84.31 91 SER A C 1
ATOM 652 O O . SER A 1 91 ? 21.222 6.494 -19.594 1.00 84.31 91 SER A O 1
ATOM 654 N N . LYS A 1 92 ? 21.848 4.530 -20.478 1.00 89.56 92 LYS A N 1
ATOM 655 C CA . LYS A 1 92 ? 21.092 4.641 -21.734 1.00 89.56 92 LYS A CA 1
ATOM 656 C C . LYS A 1 92 ? 20.953 3.267 -22.374 1.00 89.56 92 LYS A C 1
ATOM 658 O O . LYS A 1 92 ? 21.877 2.453 -22.326 1.00 89.56 92 LYS A O 1
ATOM 663 N N . THR A 1 93 ? 19.832 3.054 -23.050 1.00 91.81 93 THR A N 1
ATOM 664 C CA . THR A 1 93 ? 19.591 1.878 -23.889 1.00 91.81 93 THR A CA 1
ATOM 665 C C . THR A 1 93 ? 19.194 2.292 -25.303 1.00 91.81 93 THR A C 1
ATOM 667 O O . THR A 1 93 ? 18.939 3.465 -25.579 1.00 91.81 93 THR A O 1
ATOM 670 N N . GLY A 1 94 ? 19.150 1.359 -26.243 1.00 93.69 94 GLY A N 1
ATOM 671 C CA . GLY A 1 94 ? 18.477 1.615 -27.508 1.00 93.69 94 GLY A CA 1
ATOM 672 C C . GLY A 1 94 ? 18.563 0.457 -28.476 1.00 93.69 94 GLY A C 1
ATOM 673 O O . GLY A 1 94 ? 19.554 -0.265 -28.504 1.00 93.69 94 GLY A O 1
ATOM 674 N N . THR A 1 95 ? 17.534 0.316 -29.297 1.00 95.38 95 THR A N 1
ATOM 675 C CA . THR A 1 95 ? 17.372 -0.841 -30.172 1.00 95.38 95 THR A CA 1
ATOM 676 C C . THR A 1 95 ? 17.888 -0.541 -31.570 1.00 95.38 95 THR A C 1
ATOM 678 O O . THR A 1 9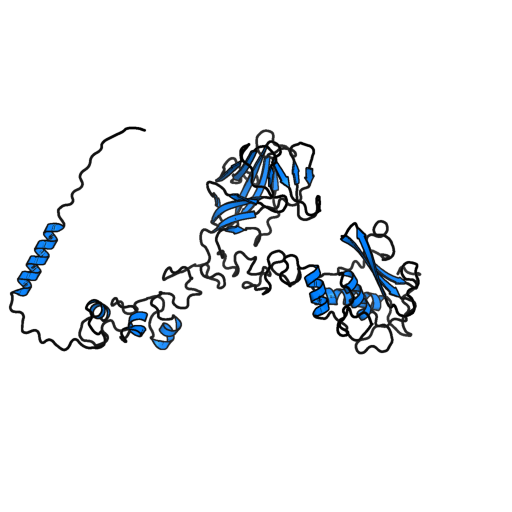5 ? 17.570 0.497 -32.166 1.00 95.38 95 THR A O 1
ATOM 681 N N . VAL A 1 96 ? 18.680 -1.456 -32.122 1.00 95.50 96 VAL A N 1
ATOM 682 C CA . VAL A 1 96 ? 19.185 -1.359 -33.492 1.00 95.50 96 VAL A CA 1
ATOM 683 C C . VAL A 1 96 ? 18.704 -2.559 -34.299 1.00 95.50 96 VAL A C 1
ATOM 685 O O . VAL A 1 96 ? 19.173 -3.679 -34.118 1.00 95.50 96 VAL A O 1
ATOM 688 N N . PHE A 1 97 ? 17.809 -2.303 -35.248 1.00 96.00 97 PHE A N 1
ATOM 689 C CA . PHE A 1 97 ? 17.276 -3.304 -36.165 1.00 96.00 97 PHE A CA 1
ATOM 690 C C . PHE A 1 97 ? 18.174 -3.457 -37.397 1.00 96.00 97 PHE A C 1
ATOM 692 O O . PHE A 1 97 ? 18.614 -2.472 -38.004 1.00 96.00 97 PHE A O 1
ATOM 699 N N . ASN A 1 98 ? 18.435 -4.704 -37.787 1.00 94.94 98 ASN A N 1
ATOM 700 C CA . ASN A 1 98 ? 19.272 -5.048 -38.929 1.00 94.94 98 ASN A CA 1
ATOM 701 C C . ASN A 1 98 ? 18.556 -4.735 -40.249 1.00 94.94 98 ASN A C 1
ATOM 703 O O . ASN A 1 98 ? 17.677 -5.467 -40.704 1.00 94.94 98 ASN A O 1
ATOM 707 N N . ASN A 1 99 ? 18.985 -3.669 -40.917 1.00 92.88 99 ASN A N 1
ATOM 708 C CA . ASN A 1 99 ? 18.408 -3.219 -42.182 1.00 92.88 99 ASN A CA 1
ATOM 709 C C . ASN A 1 99 ? 18.826 -4.075 -43.390 1.00 92.88 99 ASN A C 1
ATOM 711 O O . ASN A 1 99 ? 18.338 -3.870 -44.499 1.00 92.88 99 ASN A O 1
ATOM 715 N N . ASN A 1 100 ? 19.714 -5.055 -43.200 1.00 92.06 100 ASN A N 1
ATOM 716 C CA . ASN A 1 100 ? 20.027 -6.049 -44.231 1.00 92.06 100 ASN A CA 1
ATOM 717 C C . ASN A 1 100 ? 18.957 -7.156 -44.306 1.00 92.06 100 ASN A C 1
ATOM 719 O O . ASN A 1 100 ? 19.051 -8.053 -45.145 1.00 92.06 100 ASN A O 1
ATOM 723 N N . ARG A 1 101 ? 17.942 -7.108 -43.434 1.00 91.88 101 ARG A N 1
ATOM 724 C CA . ARG A 1 101 ? 16.748 -7.956 -43.470 1.00 91.88 101 ARG A CA 1
ATOM 725 C C . ARG A 1 101 ? 15.565 -7.190 -44.036 1.00 91.88 101 ARG A C 1
ATOM 727 O O . ARG A 1 101 ? 15.471 -5.986 -43.832 1.00 91.88 101 ARG A O 1
ATOM 734 N N . ALA A 1 102 ? 14.685 -7.911 -44.724 1.00 92.50 102 ALA A N 1
ATOM 735 C CA . ALA A 1 102 ? 13.376 -7.398 -45.093 1.00 92.50 102 ALA A CA 1
ATOM 736 C C . ALA A 1 102 ? 12.423 -7.599 -43.911 1.00 92.50 102 ALA A C 1
ATOM 738 O O . ALA A 1 102 ? 12.285 -8.721 -43.422 1.00 92.50 102 ALA A O 1
ATOM 739 N N . TRP A 1 103 ? 11.805 -6.514 -43.468 1.00 94.50 103 TRP A N 1
ATOM 740 C CA . TRP A 1 103 ? 10.872 -6.482 -42.349 1.00 94.50 103 TRP A CA 1
ATOM 741 C C . TRP A 1 103 ? 9.429 -6.451 -42.836 1.00 94.50 103 TRP A C 1
ATOM 743 O O . TRP A 1 103 ? 9.129 -5.907 -43.904 1.00 94.50 103 TRP A O 1
ATOM 753 N N . ASP A 1 104 ? 8.544 -7.025 -42.036 1.00 93.94 104 ASP A N 1
ATOM 754 C CA . ASP A 1 104 ? 7.108 -7.025 -42.276 1.00 93.94 104 ASP A CA 1
ATOM 755 C C . ASP A 1 104 ? 6.340 -6.799 -40.964 1.00 93.94 104 ASP A C 1
ATOM 757 O O . ASP A 1 104 ? 6.915 -6.887 -39.874 1.00 93.94 104 ASP A O 1
ATOM 761 N N . LEU A 1 105 ? 5.047 -6.502 -41.082 1.00 92.56 105 LEU A N 1
ATOM 762 C CA . LEU A 1 105 ? 4.096 -6.443 -39.975 1.00 92.56 105 LEU A CA 1
ATOM 763 C C . LEU A 1 105 ? 2.949 -7.403 -40.266 1.00 92.56 105 LEU A C 1
ATOM 765 O O . LEU A 1 105 ? 2.166 -7.201 -41.192 1.00 92.56 105 LEU A O 1
ATOM 769 N N . TYR A 1 106 ? 2.833 -8.445 -39.457 1.00 85.81 106 TYR A N 1
ATOM 770 C CA . TYR A 1 106 ? 1.758 -9.421 -39.571 1.00 85.81 106 TYR A CA 1
ATOM 771 C C . TYR A 1 106 ? 1.440 -10.025 -38.205 1.00 85.81 106 TYR A C 1
ATOM 773 O O . TYR A 1 106 ? 2.237 -9.942 -37.276 1.00 85.81 106 TYR A O 1
ATOM 781 N N . SER A 1 107 ? 0.266 -10.642 -38.084 1.00 74.50 107 SER A N 1
ATOM 782 C CA . SER A 1 107 ? -0.125 -11.419 -36.907 1.00 74.50 107 SER A CA 1
ATOM 783 C C . SER A 1 107 ? -0.120 -12.917 -37.214 1.00 74.50 107 SER A C 1
ATOM 785 O O . SER A 1 107 ? -0.363 -13.342 -38.349 1.00 74.50 107 SER A O 1
ATOM 787 N N . GLY A 1 108 ? 0.161 -13.738 -36.199 1.00 76.94 108 GLY A N 1
ATOM 788 C CA . GLY A 1 108 ? 0.116 -15.195 -36.307 1.00 76.94 108 GLY A CA 1
ATOM 789 C C . GLY A 1 108 ? 1.469 -15.857 -36.588 1.00 76.94 108 GLY A C 1
ATOM 790 O O . GLY A 1 108 ? 2.539 -15.356 -36.227 1.00 76.94 108 GLY A O 1
ATOM 791 N N . ARG A 1 109 ? 1.432 -17.064 -37.175 1.00 80.25 109 ARG A N 1
ATOM 792 C CA . ARG A 1 109 ? 2.624 -17.920 -37.289 1.00 80.25 109 ARG A CA 1
ATOM 793 C C . ARG A 1 109 ? 3.704 -17.274 -38.154 1.00 80.25 109 ARG A C 1
ATOM 795 O O . ARG A 1 109 ? 3.442 -16.777 -39.241 1.00 80.25 109 ARG A O 1
ATOM 802 N N . TRP A 1 110 ? 4.935 -17.372 -37.668 1.00 79.12 110 TRP A N 1
ATOM 803 C CA . TRP A 1 110 ? 6.141 -16.916 -38.347 1.00 79.12 110 TRP A CA 1
ATOM 804 C C . TRP A 1 110 ? 6.281 -17.598 -39.705 1.00 79.12 110 TRP A C 1
ATOM 806 O O . TRP A 1 110 ? 6.275 -18.827 -39.800 1.00 79.12 110 TRP A O 1
ATOM 816 N N . THR A 1 111 ? 6.424 -16.789 -40.749 1.00 77.94 111 THR A N 1
ATOM 817 C CA . THR A 1 111 ? 6.436 -17.239 -42.150 1.00 77.94 111 THR A CA 1
ATOM 818 C C . THR A 1 111 ? 7.847 -17.374 -42.726 1.00 77.94 111 THR A C 1
ATOM 820 O O . THR A 1 111 ? 8.009 -17.734 -43.890 1.00 77.94 111 THR A O 1
ATOM 823 N N . GLY A 1 112 ? 8.879 -17.102 -41.921 1.00 80.56 112 GLY A N 1
ATOM 824 C CA . GLY A 1 112 ? 10.279 -17.022 -42.351 1.00 80.56 112 GLY A CA 1
ATOM 825 C C . GLY A 1 112 ? 10.776 -15.583 -42.522 1.00 80.56 112 GLY A C 1
ATOM 826 O O . GLY A 1 112 ? 11.986 -15.363 -42.511 1.00 80.56 112 GLY A O 1
ATOM 827 N N . THR A 1 113 ? 9.863 -14.614 -42.619 1.00 88.00 113 THR A N 1
ATOM 828 C CA . THR A 1 113 ? 10.172 -13.178 -42.665 1.00 88.00 113 THR A CA 1
ATOM 829 C C . THR A 1 113 ? 10.140 -12.570 -41.260 1.00 88.00 113 THR A C 1
ATOM 831 O O . THR A 1 113 ? 9.167 -12.806 -40.540 1.00 88.00 113 THR A O 1
ATOM 834 N N . PRO A 1 114 ? 11.143 -11.753 -40.885 1.00 89.69 114 PRO A N 1
ATOM 835 C CA . PRO A 1 114 ? 11.131 -10.978 -39.653 1.00 89.69 114 PRO A CA 1
ATOM 836 C C . PRO A 1 114 ? 9.891 -10.109 -39.463 1.00 89.69 114 PRO A C 1
ATOM 838 O O . PRO A 1 114 ? 9.677 -9.152 -40.205 1.00 89.69 114 PRO A O 1
ATOM 841 N N . GLU A 1 115 ? 9.100 -10.439 -38.443 1.00 93.44 115 GLU A N 1
ATOM 842 C CA . GLU A 1 115 ? 8.002 -9.599 -37.966 1.00 93.44 115 GLU A CA 1
ATOM 843 C C . GLU A 1 115 ? 8.561 -8.560 -36.992 1.00 93.44 115 GLU A C 1
ATOM 845 O O . GLU A 1 115 ? 9.214 -8.900 -36.002 1.00 93.44 115 GLU A O 1
ATOM 850 N N . PHE A 1 116 ? 8.375 -7.284 -37.318 1.00 95.12 116 PHE A N 1
ATOM 851 C CA . PHE A 1 116 ? 9.050 -6.197 -36.621 1.00 95.12 116 PHE A CA 1
ATOM 852 C C . PHE A 1 116 ? 8.570 -6.011 -35.178 1.00 95.12 116 PHE A C 1
ATOM 854 O O . PHE A 1 116 ? 9.408 -5.814 -34.296 1.00 95.12 116 PHE A O 1
ATOM 861 N N . LYS A 1 117 ? 7.260 -6.088 -34.911 1.00 95.38 117 LYS A N 1
ATOM 862 C CA . LYS A 1 117 ? 6.708 -5.821 -33.574 1.00 95.38 117 LYS A CA 1
ATOM 863 C C . LYS A 1 117 ? 7.204 -6.844 -32.554 1.00 95.38 117 LYS A C 1
ATOM 865 O O . LYS A 1 117 ? 7.642 -6.467 -31.476 1.00 95.38 117 LYS A O 1
ATOM 870 N N . ARG A 1 118 ? 7.203 -8.124 -32.907 1.00 94.38 118 ARG A N 1
ATOM 871 C CA . ARG A 1 118 ? 7.645 -9.245 -32.074 1.00 94.38 118 ARG A CA 1
ATOM 872 C C . ARG A 1 118 ? 9.115 -9.128 -31.705 1.00 94.38 118 ARG A C 1
ATOM 874 O O . ARG A 1 118 ? 9.469 -9.272 -30.540 1.00 94.38 118 ARG A O 1
ATOM 881 N N . VAL A 1 119 ? 9.968 -8.812 -32.681 1.00 96.00 119 VAL A N 1
ATOM 882 C CA . VAL A 1 119 ? 11.386 -8.552 -32.398 1.00 96.00 119 VAL A CA 1
ATOM 883 C C . VAL A 1 119 ? 11.530 -7.302 -31.527 1.00 96.00 119 VAL A C 1
ATOM 885 O O . VAL A 1 119 ? 12.340 -7.299 -30.613 1.00 96.00 119 VAL A O 1
ATOM 888 N N . ALA A 1 120 ? 10.718 -6.263 -31.734 1.00 97.00 120 ALA A N 1
ATOM 889 C CA . ALA A 1 120 ? 10.738 -5.091 -30.862 1.00 97.00 120 ALA A CA 1
ATOM 890 C C . ALA A 1 120 ? 10.374 -5.418 -29.404 1.00 97.00 120 ALA A C 1
ATOM 892 O O . ALA A 1 120 ? 11.063 -4.932 -28.512 1.00 97.00 120 ALA A O 1
ATOM 893 N N . VAL A 1 121 ? 9.359 -6.256 -29.148 1.00 96.06 121 VAL A N 1
ATOM 894 C CA . VAL A 1 121 ? 9.015 -6.699 -27.781 1.00 96.06 121 VAL A CA 1
ATOM 895 C C . VAL A 1 121 ? 10.211 -7.406 -27.133 1.00 96.06 121 VAL A C 1
ATOM 897 O O . VAL A 1 121 ? 10.583 -7.051 -26.018 1.00 96.06 121 VAL A O 1
ATOM 900 N N . HIS A 1 122 ? 10.868 -8.326 -27.846 1.00 97.06 122 HIS A N 1
ATOM 901 C CA . HIS A 1 122 ? 12.074 -9.016 -27.367 1.00 97.06 122 HIS A CA 1
ATOM 902 C C . HIS A 1 122 ? 13.209 -8.041 -26.997 1.00 97.06 122 HIS A C 1
ATOM 904 O O . HIS A 1 122 ? 13.737 -8.059 -25.888 1.00 97.06 122 HIS A O 1
ATOM 910 N N . GLU A 1 123 ? 13.568 -7.122 -27.897 1.00 96.94 123 GLU A N 1
ATOM 911 C CA . GLU A 1 123 ? 14.671 -6.182 -27.644 1.00 96.94 123 GLU A CA 1
ATOM 912 C C . GLU A 1 123 ? 14.355 -5.176 -26.523 1.00 96.94 123 GLU A C 1
ATOM 914 O O . GLU A 1 123 ? 15.250 -4.722 -25.802 1.00 96.94 123 GLU A O 1
ATOM 919 N N . LEU A 1 124 ? 13.078 -4.831 -26.335 1.00 95.12 124 LEU A N 1
ATOM 920 C CA . LEU A 1 124 ? 12.639 -4.025 -25.197 1.00 95.12 124 LEU A CA 1
ATOM 921 C C . LEU A 1 124 ? 12.834 -4.770 -23.867 1.00 95.12 124 LEU A C 1
ATOM 923 O O . LEU A 1 124 ? 13.274 -4.135 -22.909 1.00 95.12 124 LEU A O 1
ATOM 927 N N . GLY A 1 125 ? 12.641 -6.093 -23.821 1.00 93.94 125 GLY A N 1
ATOM 928 C CA . GLY A 1 125 ? 12.958 -6.916 -22.645 1.00 93.94 125 GLY A CA 1
ATOM 929 C C . GLY A 1 125 ? 14.447 -6.874 -22.283 1.00 93.94 125 GLY A C 1
ATOM 930 O O . GLY A 1 125 ? 14.816 -6.631 -21.132 1.00 93.94 125 GLY A O 1
ATOM 931 N N . HIS A 1 126 ? 15.335 -6.941 -23.280 1.00 93.94 126 HIS A N 1
ATOM 932 C CA . HIS A 1 126 ? 16.759 -6.645 -23.072 1.00 93.94 126 HIS A CA 1
ATOM 933 C C . HIS A 1 126 ? 16.988 -5.224 -22.544 1.00 93.94 126 HIS A C 1
ATOM 935 O O . HIS A 1 126 ? 17.856 -5.002 -21.695 1.00 93.94 126 HIS A O 1
ATOM 941 N N . GLY A 1 127 ? 16.196 -4.252 -23.005 1.00 90.19 127 GLY A N 1
ATOM 942 C CA . GLY A 1 127 ? 16.163 -2.884 -22.485 1.00 90.19 127 GLY A CA 1
ATOM 943 C C . GLY A 1 127 ? 15.905 -2.818 -20.977 1.00 90.19 127 GLY A C 1
ATOM 944 O O . GLY A 1 127 ? 16.627 -2.083 -20.295 1.00 90.19 127 GLY A O 1
ATOM 945 N N . LEU A 1 128 ? 14.980 -3.642 -20.476 1.00 86.69 128 LEU A N 1
ATOM 946 C CA . LEU A 1 128 ? 14.682 -3.854 -19.048 1.00 86.69 128 LEU A CA 1
ATOM 947 C C . LEU A 1 128 ? 15.751 -4.688 -18.324 1.00 86.69 128 LEU A C 1
ATOM 949 O O . LEU A 1 128 ? 15.776 -4.772 -17.106 1.00 86.69 128 LEU A O 1
ATOM 953 N N . GLY A 1 129 ? 16.698 -5.271 -19.055 1.00 87.12 129 GLY A N 1
ATOM 954 C CA . GLY A 1 129 ? 17.823 -5.997 -18.470 1.00 87.12 129 GLY A CA 1
ATOM 955 C C . GLY A 1 129 ? 17.606 -7.486 -18.300 1.00 87.12 129 GLY A C 1
ATOM 956 O O . GLY A 1 129 ? 18.402 -8.106 -17.602 1.00 87.12 129 GLY A O 1
ATOM 957 N N . LEU A 1 130 ? 16.608 -8.041 -18.984 1.00 90.25 130 LEU A N 1
ATOM 958 C CA . LEU A 1 130 ? 16.498 -9.477 -19.180 1.00 90.25 130 LEU A CA 1
ATOM 959 C C . LEU A 1 130 ? 17.627 -9.993 -20.075 1.00 90.25 130 LEU A C 1
ATOM 961 O O . LEU A 1 130 ? 17.980 -9.361 -21.078 1.00 90.25 130 LEU A O 1
ATOM 965 N N . ASP A 1 131 ? 18.150 -11.163 -19.732 1.00 92.44 131 ASP A N 1
ATOM 966 C CA . ASP A 1 131 ? 18.959 -11.986 -20.629 1.00 92.44 131 ASP A CA 1
ATOM 967 C C . ASP A 1 131 ? 18.053 -12.900 -21.470 1.00 92.44 131 ASP A C 1
ATOM 969 O O . ASP A 1 131 ? 16.834 -12.921 -21.301 1.00 92.44 131 ASP A O 1
ATOM 973 N N . HIS A 1 132 ? 18.632 -13.652 -22.410 1.00 94.62 132 HIS A N 1
ATOM 974 C CA . HIS A 1 132 ? 17.851 -14.641 -23.149 1.00 94.62 132 HIS A CA 1
ATOM 975 C C . HIS A 1 132 ? 17.308 -15.729 -22.214 1.00 94.62 132 HIS A C 1
ATOM 977 O O . HIS A 1 132 ? 18.069 -16.321 -21.444 1.00 94.62 132 HIS A O 1
ATOM 983 N N . SER A 1 133 ? 16.024 -16.049 -22.362 1.00 93.62 133 SER A N 1
ATOM 984 C CA . SER A 1 133 ? 15.407 -17.192 -21.691 1.00 93.62 133 SER A CA 1
ATOM 985 C C . SER A 1 133 ? 15.925 -18.507 -22.284 1.00 93.62 133 SER A C 1
ATOM 987 O O . SER A 1 133 ? 16.319 -18.583 -23.454 1.00 93.62 133 SER A O 1
ATOM 989 N N . ALA A 1 134 ? 15.939 -19.557 -21.463 1.00 91.69 134 ALA A N 1
ATOM 990 C CA . ALA A 1 134 ? 16.179 -20.927 -21.911 1.00 91.69 134 ALA A CA 1
ATOM 991 C C . ALA A 1 134 ? 14.891 -21.607 -22.415 1.00 91.69 134 ALA A C 1
ATOM 993 O O . ALA A 1 134 ? 14.971 -22.679 -23.022 1.00 91.69 134 ALA A O 1
ATOM 994 N N . ASP A 1 135 ? 13.725 -21.004 -22.166 1.00 91.25 135 ASP A N 1
ATOM 995 C CA . ASP A 1 135 ? 12.438 -21.502 -22.629 1.00 91.25 135 ASP A CA 1
ATOM 996 C C . ASP A 1 135 ? 12.159 -21.028 -24.060 1.00 91.25 135 ASP A C 1
ATOM 998 O O . ASP A 1 135 ? 12.125 -19.838 -24.360 1.00 91.25 135 ASP A O 1
ATOM 1002 N N . SER A 1 136 ? 11.921 -21.979 -24.963 1.00 90.88 136 SER A N 1
ATOM 1003 C CA . SER A 1 136 ? 11.518 -21.698 -26.345 1.00 90.88 136 SER A CA 1
ATOM 1004 C C . SER A 1 136 ? 10.115 -21.090 -26.487 1.00 90.88 136 SER A C 1
ATOM 1006 O O . SER A 1 136 ? 9.754 -20.653 -27.583 1.00 90.88 136 SER A O 1
ATOM 1008 N N . GLY A 1 137 ? 9.317 -21.113 -25.415 1.00 92.00 137 GLY A N 1
ATOM 1009 C CA . GLY A 1 137 ? 8.003 -20.483 -25.314 1.00 92.00 137 GLY A CA 1
ATOM 1010 C C . GLY A 1 137 ? 8.031 -19.018 -24.874 1.00 92.00 137 GLY A C 1
ATOM 1011 O O . GLY A 1 137 ? 7.013 -18.352 -25.027 1.00 92.00 137 GLY A O 1
ATOM 1012 N N . ALA A 1 138 ? 9.167 -18.510 -24.392 1.00 94.44 138 ALA A N 1
ATOM 1013 C CA . ALA A 1 138 ? 9.317 -17.145 -23.891 1.00 94.44 138 ALA A CA 1
ATOM 1014 C C . ALA A 1 138 ? 9.527 -16.123 -25.017 1.00 94.44 138 ALA A C 1
ATOM 1016 O O . ALA A 1 138 ? 10.086 -16.454 -26.075 1.00 94.44 138 ALA A O 1
ATOM 1017 N N . ILE A 1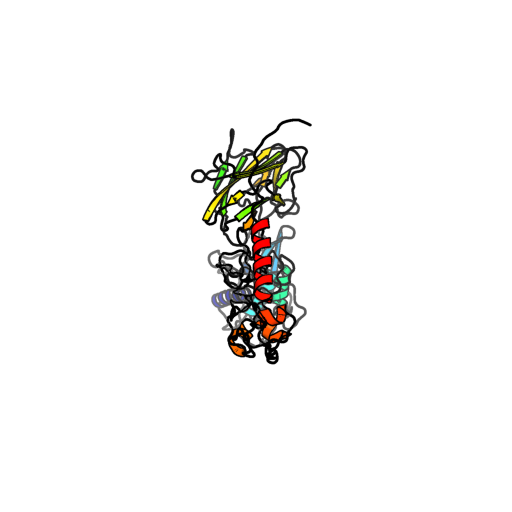 139 ? 9.153 -14.853 -24.797 1.00 94.88 139 ILE A N 1
ATOM 1018 C CA . ILE A 1 139 ? 9.493 -13.801 -25.770 1.00 94.88 139 ILE A CA 1
ATOM 1019 C C . ILE A 1 139 ? 10.997 -13.559 -25.784 1.00 94.88 139 ILE A C 1
ATOM 1021 O O . ILE A 1 139 ? 11.539 -13.262 -26.848 1.00 94.88 139 ILE A O 1
ATOM 1025 N N . MET A 1 140 ? 11.683 -13.750 -24.651 1.00 95.88 140 MET A N 1
ATOM 1026 C CA . MET A 1 140 ? 13.136 -13.619 -24.538 1.00 95.88 140 MET A CA 1
ATOM 1027 C C . MET A 1 140 ? 13.914 -14.844 -25.035 1.00 95.88 140 MET A C 1
ATOM 1029 O O . MET A 1 140 ? 15.136 -14.896 -24.882 1.00 95.88 140 MET A O 1
ATOM 1033 N N . TRP A 1 141 ? 13.267 -15.822 -25.679 1.00 95.81 141 TRP A N 1
ATOM 1034 C CA . TRP A 1 141 ? 13.985 -16.890 -26.378 1.00 95.81 141 TRP A CA 1
ATOM 1035 C C . TRP A 1 141 ? 14.922 -16.313 -27.449 1.00 95.81 141 TRP A C 1
ATOM 1037 O O . TRP A 1 141 ? 14.532 -15.464 -28.249 1.00 95.81 141 TRP A O 1
ATOM 1047 N N . PHE A 1 142 ? 16.160 -16.809 -27.523 1.00 92.12 142 PHE A N 1
ATOM 1048 C CA . PHE A 1 142 ? 17.192 -16.234 -28.404 1.00 92.12 142 PHE A CA 1
ATOM 1049 C C . PHE A 1 142 ? 16.906 -16.370 -29.916 1.00 92.12 142 PHE A C 1
ATOM 1051 O O . PHE A 1 142 ? 17.625 -15.799 -30.741 1.00 92.12 142 PHE A O 1
ATOM 1058 N N . GLN A 1 143 ? 15.913 -17.174 -30.314 1.00 91.50 143 GLN A N 1
ATOM 1059 C CA . GLN A 1 143 ? 15.500 -17.327 -31.712 1.00 91.50 143 GLN A CA 1
ATOM 1060 C C . GLN A 1 143 ? 14.116 -16.731 -31.933 1.00 91.50 143 GLN A C 1
ATOM 1062 O O . GLN A 1 143 ? 13.176 -17.032 -31.205 1.00 91.50 143 GLN A O 1
ATOM 1067 N N . ALA A 1 144 ? 13.961 -15.972 -33.017 1.00 88.25 144 ALA A N 1
ATOM 1068 C CA . ALA A 1 144 ? 12.659 -15.437 -33.387 1.00 88.25 144 ALA A CA 1
ATOM 1069 C C . ALA A 1 144 ? 11.636 -16.564 -33.621 1.00 88.25 144 ALA A C 1
ATOM 1071 O O . ALA A 1 144 ? 11.871 -17.486 -34.409 1.00 88.25 144 ALA A O 1
ATOM 1072 N N . GLY A 1 145 ? 10.502 -16.469 -32.927 1.00 86.06 145 GLY A N 1
ATOM 1073 C CA . GLY A 1 145 ? 9.479 -17.509 -32.870 1.00 86.06 145 GLY A CA 1
ATOM 1074 C C . GLY A 1 145 ? 8.065 -16.981 -33.098 1.00 86.06 145 GLY A C 1
ATOM 1075 O O . GLY A 1 145 ? 7.852 -16.007 -33.821 1.00 86.06 145 GLY A O 1
ATOM 1076 N N . HIS A 1 146 ? 7.082 -17.674 -32.522 1.00 88.38 146 HIS A N 1
ATOM 1077 C CA . HIS A 1 146 ? 5.649 -17.366 -32.644 1.00 88.38 146 HIS A CA 1
ATOM 1078 C C . HIS A 1 146 ? 5.086 -16.525 -31.495 1.00 88.38 146 HIS A C 1
ATOM 1080 O O . HIS A 1 146 ? 3.963 -16.047 -31.602 1.00 88.38 146 HIS A O 1
ATOM 1086 N N . VAL A 1 147 ? 5.849 -16.375 -30.419 1.00 91.25 147 VAL A N 1
ATOM 1087 C CA . VAL A 1 147 ? 5.457 -15.678 -29.193 1.00 91.25 147 VAL A CA 1
ATOM 1088 C C . VAL A 1 147 ? 5.363 -14.186 -29.489 1.00 91.25 147 VAL A C 1
ATOM 1090 O O . VAL A 1 147 ? 6.286 -13.647 -30.080 1.00 91.25 147 VAL A O 1
ATOM 1093 N N . GLU A 1 148 ? 4.253 -13.529 -29.156 1.00 91.12 148 GLU A N 1
ATOM 1094 C CA . GLU A 1 148 ? 4.030 -12.095 -29.443 1.00 91.12 148 GLU A CA 1
ATOM 1095 C C . GLU A 1 148 ? 4.077 -11.209 -28.191 1.00 91.12 148 GLU A C 1
ATOM 1097 O O . GLU A 1 148 ? 4.200 -9.992 -28.318 1.00 91.12 148 GLU A O 1
ATOM 1102 N N . HIS A 1 149 ? 4.003 -11.813 -27.004 1.00 91.19 149 HIS A N 1
ATOM 1103 C CA . HIS A 1 149 ? 3.881 -11.132 -25.718 1.00 91.19 149 HIS A CA 1
ATOM 1104 C C . HIS A 1 149 ? 4.848 -11.750 -24.701 1.00 91.19 149 HIS A C 1
ATOM 1106 O O . HIS A 1 149 ? 5.131 -12.946 -24.824 1.00 91.19 149 HIS A O 1
ATOM 1112 N N . PRO A 1 150 ? 5.326 -10.986 -23.704 1.00 91.62 150 PRO A N 1
ATOM 1113 C CA . PRO A 1 150 ? 6.042 -11.545 -22.560 1.00 91.62 150 PRO A CA 1
ATOM 1114 C C . PRO A 1 150 ? 5.236 -12.675 -21.913 1.00 91.62 150 PRO A C 1
ATOM 1116 O O . PRO A 1 150 ? 4.011 -12.581 -21.819 1.00 91.62 150 PRO A O 1
ATOM 1119 N N . GLN A 1 151 ? 5.910 -13.758 -21.547 1.00 91.56 151 GLN A N 1
ATOM 1120 C CA . GLN A 1 151 ? 5.340 -14.864 -20.782 1.00 91.56 151 GLN A CA 1
ATOM 1121 C C . GLN A 1 151 ? 5.694 -14.719 -19.296 1.00 91.56 151 GLN A C 1
ATOM 1123 O O . GLN A 1 151 ? 6.466 -13.838 -18.919 1.00 91.56 151 GLN A O 1
ATOM 1128 N N . ASP A 1 152 ? 5.142 -15.590 -18.452 1.00 85.62 152 ASP A N 1
ATOM 1129 C CA . ASP A 1 152 ? 5.328 -15.527 -16.998 1.00 85.62 152 ASP A CA 1
ATOM 1130 C C . ASP A 1 152 ? 6.811 -15.538 -16.583 1.00 85.62 152 ASP A C 1
ATOM 1132 O O . ASP A 1 152 ? 7.184 -14.831 -15.651 1.00 85.62 152 ASP A O 1
ATOM 1136 N N . ASP A 1 153 ? 7.680 -16.271 -17.294 1.00 85.94 153 ASP A N 1
ATOM 1137 C CA . ASP A 1 153 ? 9.123 -16.285 -17.013 1.00 85.94 153 ASP A CA 1
ATOM 1138 C C . ASP A 1 153 ? 9.795 -14.944 -17.340 1.00 85.94 153 ASP A C 1
ATOM 1140 O O . ASP A 1 153 ? 10.653 -14.476 -16.588 1.00 85.94 153 ASP A O 1
ATOM 1144 N N . ASP A 1 154 ? 9.375 -14.301 -18.431 1.00 89.12 154 ASP A N 1
ATOM 1145 C CA . ASP A 1 154 ? 9.853 -12.979 -18.822 1.00 89.12 154 ASP A CA 1
ATOM 1146 C C . ASP A 1 154 ? 9.421 -11.926 -17.785 1.00 89.12 154 ASP A C 1
ATOM 1148 O O . ASP A 1 154 ? 10.228 -11.097 -17.364 1.00 89.12 154 ASP A O 1
ATOM 1152 N N . LEU A 1 155 ? 8.158 -11.977 -17.344 1.00 84.69 155 LEU A N 1
ATOM 1153 C CA . LEU A 1 155 ? 7.600 -11.063 -16.343 1.00 84.69 155 LEU A CA 1
ATOM 1154 C C . LEU A 1 155 ? 8.250 -11.257 -14.971 1.00 84.69 155 LEU A C 1
ATOM 1156 O O . LEU A 1 155 ? 8.648 -10.274 -14.345 1.00 84.69 155 LEU A O 1
ATOM 1160 N N . GLN A 1 156 ? 8.434 -12.505 -14.538 1.00 78.56 156 GLN A N 1
ATOM 1161 C CA . GLN A 1 156 ? 9.121 -12.824 -13.289 1.00 78.56 156 GLN A CA 1
ATOM 1162 C C . GLN A 1 156 ? 10.590 -12.398 -13.333 1.00 78.56 156 GLN A C 1
ATOM 1164 O O . GLN A 1 156 ? 11.087 -11.820 -12.373 1.00 78.56 156 GLN A O 1
ATOM 1169 N N . GLY A 1 157 ? 11.289 -12.620 -14.449 1.00 80.31 157 GLY A N 1
ATOM 1170 C CA . GLY A 1 157 ? 12.677 -12.182 -14.600 1.00 80.31 157 GLY A CA 1
ATOM 1171 C C . GLY A 1 157 ? 12.837 -10.666 -14.459 1.00 80.31 157 GLY A C 1
ATOM 1172 O O . GLY A 1 157 ? 13.841 -10.196 -13.919 1.00 80.31 157 GLY A O 1
ATOM 1173 N N . VAL A 1 158 ? 11.839 -9.900 -14.913 1.00 77.94 158 VAL A N 1
ATOM 1174 C CA . VAL A 1 158 ? 11.785 -8.451 -14.707 1.00 77.94 158 VAL A CA 1
ATOM 1175 C C . VAL A 1 158 ? 11.473 -8.148 -13.245 1.00 77.94 158 VAL A C 1
ATOM 1177 O O . VAL A 1 158 ? 12.228 -7.402 -12.633 1.00 77.94 158 VAL A O 1
ATOM 1180 N N . ALA A 1 159 ? 10.427 -8.751 -12.674 1.00 72.62 159 ALA A N 1
ATOM 1181 C CA . ALA A 1 159 ? 10.048 -8.566 -11.275 1.00 72.62 159 ALA A CA 1
ATOM 1182 C C . ALA A 1 159 ? 11.232 -8.824 -10.335 1.00 72.62 159 ALA A C 1
ATOM 1184 O O . ALA A 1 159 ? 11.685 -7.897 -9.689 1.00 72.62 159 ALA A O 1
ATOM 1185 N N . THR A 1 160 ? 11.861 -10.001 -10.381 1.00 73.81 160 THR A N 1
ATOM 1186 C CA . THR A 1 160 ? 13.033 -10.354 -9.556 1.00 73.81 160 THR A CA 1
ATOM 1187 C C . THR A 1 160 ? 14.211 -9.394 -9.716 1.00 73.81 160 THR A C 1
ATOM 1189 O O . THR A 1 160 ? 15.013 -9.219 -8.802 1.00 73.81 160 THR A O 1
ATOM 1192 N N . ARG A 1 161 ? 14.384 -8.787 -10.893 1.00 75.56 161 ARG A N 1
ATOM 1193 C CA . ARG A 1 161 ? 15.486 -7.845 -11.116 1.00 75.56 161 ARG A CA 1
ATOM 1194 C C . ARG A 1 161 ? 15.271 -6.513 -10.394 1.00 75.56 161 ARG A C 1
ATOM 1196 O O . ARG A 1 161 ? 16.245 -5.783 -10.192 1.00 75.56 161 ARG A O 1
ATOM 1203 N N . TYR A 1 162 ? 14.028 -6.200 -10.061 1.00 73.88 162 TYR A N 1
ATOM 1204 C CA . TYR A 1 162 ? 13.624 -4.911 -9.528 1.00 73.88 162 TYR A CA 1
ATOM 1205 C C . TYR A 1 162 ? 12.824 -4.996 -8.222 1.00 73.88 162 TYR A C 1
ATOM 1207 O O . TYR A 1 162 ? 12.583 -3.947 -7.653 1.00 73.88 162 TYR A O 1
ATOM 1215 N N . ASP A 1 163 ? 12.488 -6.195 -7.753 1.00 73.00 163 ASP A N 1
ATOM 1216 C CA . ASP A 1 163 ? 11.918 -6.544 -6.448 1.00 73.00 163 ASP A CA 1
ATOM 1217 C C . ASP A 1 163 ? 12.765 -5.919 -5.326 1.00 73.00 163 ASP A C 1
ATOM 1219 O O . ASP A 1 163 ? 13.937 -6.270 -5.130 1.00 73.00 163 ASP A O 1
ATOM 1223 N N . GLY A 1 164 ? 12.204 -4.880 -4.703 1.00 72.56 164 GLY A N 1
ATOM 1224 C CA . GLY A 1 164 ? 12.909 -4.007 -3.770 1.00 72.56 164 GLY A CA 1
ATOM 1225 C C . GLY A 1 164 ? 13.130 -4.655 -2.410 1.00 72.56 164 GLY A C 1
ATOM 1226 O O . GLY A 1 164 ? 14.163 -4.411 -1.775 1.00 72.56 164 GLY A O 1
ATOM 1227 N N . ASP A 1 165 ? 12.200 -5.507 -1.995 1.00 74.69 165 ASP A N 1
ATOM 1228 C CA . ASP A 1 165 ? 12.113 -6.059 -0.649 1.00 74.69 165 ASP A CA 1
ATOM 1229 C C . ASP A 1 165 ? 12.305 -7.590 -0.593 1.00 74.69 165 ASP A C 1
ATOM 1231 O O . ASP A 1 165 ? 12.598 -8.145 0.472 1.00 74.69 165 ASP A O 1
ATOM 1235 N N . GLY A 1 166 ? 12.310 -8.256 -1.748 1.00 83.50 166 GLY A N 1
ATOM 1236 C CA . GLY A 1 166 ? 12.657 -9.659 -1.933 1.00 83.50 166 GLY A CA 1
ATOM 1237 C C . GLY A 1 166 ? 11.494 -10.629 -1.742 1.00 83.50 166 GLY A C 1
ATOM 1238 O O . GLY A 1 166 ? 11.746 -11.793 -1.403 1.00 83.50 166 GLY A O 1
ATOM 1239 N N . ASP A 1 167 ? 10.253 -10.179 -1.902 1.00 81.81 167 ASP A N 1
ATOM 1240 C CA . ASP A 1 167 ? 9.047 -10.970 -1.651 1.00 81.81 167 ASP A CA 1
ATOM 1241 C C . ASP A 1 167 ? 8.571 -11.793 -2.870 1.00 81.81 167 ASP A C 1
ATOM 1243 O O . ASP A 1 167 ? 7.757 -12.717 -2.741 1.00 81.81 167 ASP A O 1
ATOM 1247 N N . GLY A 1 168 ? 9.168 -11.548 -4.042 1.00 79.50 168 GLY A N 1
ATOM 1248 C CA . GLY A 1 168 ? 8.858 -12.219 -5.302 1.00 79.50 168 GLY A CA 1
ATOM 1249 C C . GLY A 1 168 ? 7.844 -11.494 -6.189 1.00 79.50 168 GLY A C 1
ATOM 1250 O O . GLY A 1 168 ? 7.527 -12.013 -7.269 1.00 79.50 168 GLY A O 1
ATOM 1251 N N . VAL A 1 169 ? 7.376 -10.314 -5.789 1.00 77.94 169 VAL A N 1
ATOM 1252 C CA . VAL A 1 169 ? 6.518 -9.408 -6.553 1.00 77.94 169 VAL A CA 1
ATOM 1253 C C . VAL A 1 169 ? 7.363 -8.241 -7.080 1.00 77.94 169 VAL A C 1
ATOM 1255 O O . VAL A 1 169 ? 8.371 -7.832 -6.521 1.00 77.94 169 VAL A O 1
ATOM 1258 N N . GLY A 1 170 ? 7.053 -7.766 -8.287 1.00 70.31 170 GLY A N 1
ATOM 1259 C CA . GLY A 1 170 ? 7.794 -6.656 -8.896 1.00 70.31 170 GLY A CA 1
ATOM 1260 C C . GLY A 1 170 ? 7.171 -5.309 -8.538 1.00 70.31 170 GLY A C 1
ATOM 1261 O O . GLY A 1 170 ? 5.950 -5.208 -8.554 1.00 70.31 170 GLY A O 1
ATOM 1262 N N . LEU A 1 171 ? 7.988 -4.258 -8.390 1.00 69.88 171 LEU A N 1
ATOM 1263 C CA . LEU A 1 171 ? 7.643 -2.891 -7.923 1.00 69.88 171 LEU A CA 1
ATOM 1264 C C . LEU A 1 171 ? 6.346 -2.208 -8.400 1.00 69.88 171 LEU A C 1
ATOM 1266 O O . LEU A 1 171 ? 6.003 -1.168 -7.858 1.00 69.88 171 LEU A O 1
ATOM 1270 N N . ALA A 1 172 ? 5.676 -2.659 -9.461 1.00 64.19 172 ALA A N 1
ATOM 1271 C CA . ALA A 1 172 ? 4.405 -2.049 -9.885 1.00 64.19 172 ALA A CA 1
ATOM 1272 C C . ALA A 1 172 ? 3.210 -3.007 -9.921 1.00 64.19 172 ALA A C 1
ATOM 1274 O O . ALA A 1 172 ? 2.136 -2.614 -10.363 1.00 64.19 172 ALA A O 1
ATOM 1275 N N . LEU A 1 173 ? 3.414 -4.261 -9.517 1.00 74.88 173 LEU A N 1
ATOM 1276 C CA . LEU A 1 173 ? 2.360 -5.150 -9.041 1.00 74.88 173 LEU A CA 1
ATOM 1277 C C . LEU A 1 173 ? 2.421 -5.267 -7.520 1.00 74.88 173 LEU A C 1
ATOM 1279 O O . LEU A 1 173 ? 1.492 -5.817 -6.959 1.00 74.88 173 LEU A O 1
ATOM 1283 N N . ASP A 1 174 ? 3.511 -4.779 -6.930 1.00 79.06 174 ASP A N 1
ATOM 1284 C CA . ASP A 1 174 ? 3.793 -4.730 -5.513 1.00 79.06 174 ASP A CA 1
ATOM 1285 C C . ASP A 1 174 ? 3.108 -3.508 -4.884 1.00 79.06 174 ASP A C 1
ATOM 1287 O O . ASP A 1 174 ? 3.505 -2.363 -5.132 1.00 79.06 174 ASP A O 1
ATOM 1291 N N . ASN A 1 175 ? 2.035 -3.750 -4.134 1.00 86.00 175 ASN A N 1
ATOM 1292 C CA . ASN A 1 175 ? 1.317 -2.735 -3.369 1.00 86.00 175 ASN A CA 1
ATOM 1293 C C . ASN A 1 175 ? 2.008 -2.400 -2.030 1.00 86.00 175 ASN A C 1
ATOM 1295 O O . ASN A 1 175 ? 1.570 -1.471 -1.349 1.00 86.00 175 ASN A O 1
ATOM 1299 N N . CYS A 1 176 ? 3.139 -3.048 -1.709 1.00 86.44 176 CYS A N 1
ATOM 1300 C CA . CYS A 1 176 ? 4.068 -2.655 -0.648 1.00 86.44 176 CYS A CA 1
ATOM 1301 C C . CYS A 1 176 ? 5.552 -2.708 -1.079 1.00 86.44 176 CYS A C 1
ATOM 1303 O O . CYS A 1 176 ? 6.330 -3.425 -0.466 1.00 86.44 176 CYS A O 1
ATOM 1305 N N . PRO A 1 177 ? 6.022 -1.830 -1.993 1.00 79.44 177 PRO A N 1
ATOM 1306 C CA . PRO A 1 177 ? 7.351 -1.905 -2.637 1.00 79.44 177 PRO A CA 1
ATOM 1307 C C . PRO A 1 177 ? 8.610 -2.000 -1.753 1.00 79.44 177 PRO A C 1
ATOM 1309 O O . PRO A 1 177 ? 9.712 -2.225 -2.262 1.00 79.44 177 PRO A O 1
ATOM 1312 N N . ASP A 1 178 ? 8.471 -1.702 -0.462 1.00 79.94 178 ASP A N 1
ATOM 1313 C CA . ASP A 1 178 ? 9.544 -1.679 0.531 1.00 79.94 178 ASP A CA 1
ATOM 1314 C C . ASP A 1 178 ? 9.285 -2.666 1.700 1.00 79.94 178 ASP A C 1
ATOM 1316 O O . ASP A 1 178 ? 10.068 -2.691 2.657 1.00 79.94 178 ASP A O 1
ATOM 1320 N N . THR A 1 179 ? 8.178 -3.422 1.692 1.00 83.62 179 THR A N 1
ATOM 1321 C CA . THR A 1 179 ? 7.737 -4.310 2.785 1.00 83.62 179 THR A CA 1
ATOM 1322 C C . THR A 1 179 ? 7.201 -5.635 2.232 1.00 83.62 179 THR A C 1
ATOM 1324 O O . THR A 1 179 ? 6.097 -5.639 1.696 1.00 83.62 179 THR A O 1
ATOM 1327 N N . PRO A 1 180 ? 7.902 -6.768 2.467 1.00 90.50 180 PRO A N 1
ATOM 1328 C CA . PRO A 1 180 ? 7.572 -8.021 1.801 1.00 90.50 180 PRO A CA 1
ATOM 1329 C C . PRO A 1 180 ? 6.137 -8.480 2.038 1.00 90.50 180 PRO A C 1
ATOM 1331 O O . PRO A 1 180 ? 5.785 -8.819 3.171 1.00 90.50 180 PRO A O 1
ATOM 1334 N N . ASN A 1 181 ? 5.340 -8.585 0.978 1.00 91.50 181 ASN A N 1
ATOM 1335 C CA . ASN A 1 181 ? 3.935 -8.965 1.051 1.00 91.50 181 ASN A CA 1
ATOM 1336 C C . ASN A 1 181 ? 3.482 -9.841 -0.143 1.00 91.50 181 ASN A C 1
ATOM 1338 O O . ASN A 1 181 ? 2.613 -9.465 -0.935 1.00 91.50 181 ASN A O 1
ATOM 1342 N N . PRO A 1 182 ? 3.942 -11.105 -0.238 1.00 90.81 182 PRO A N 1
ATOM 1343 C CA . PRO A 1 182 ? 3.726 -11.927 -1.434 1.00 90.81 182 PRO A CA 1
ATOM 1344 C C . PRO A 1 182 ? 2.254 -12.186 -1.807 1.00 90.81 182 PRO A C 1
ATOM 1346 O O . PRO A 1 182 ? 1.971 -12.637 -2.918 1.00 90.81 182 PRO A O 1
ATOM 1349 N N . SER A 1 183 ? 1.314 -11.988 -0.874 1.00 93.31 183 SER A N 1
ATOM 1350 C CA . SER A 1 183 ? -0.124 -12.158 -1.112 1.00 93.31 183 SER A CA 1
ATOM 1351 C C . SER A 1 183 ? -0.769 -10.982 -1.834 1.00 93.31 183 SER A C 1
ATOM 1353 O O . SER A 1 183 ? -1.827 -11.188 -2.428 1.00 93.31 183 SER A O 1
ATOM 1355 N N . GLN A 1 184 ? -0.151 -9.795 -1.794 1.00 91.50 184 GLN A N 1
ATOM 1356 C CA . GLN A 1 184 ? -0.681 -8.566 -2.391 1.00 91.50 184 GLN A CA 1
ATOM 1357 C C . GLN A 1 184 ? -2.123 -8.290 -1.938 1.00 91.50 184 GLN A C 1
ATOM 1359 O O . GLN A 1 184 ? -2.984 -7.914 -2.733 1.00 91.50 184 GLN A O 1
ATOM 1364 N N . SER A 1 185 ? -2.400 -8.576 -0.661 1.00 95.69 185 SER A N 1
ATOM 1365 C CA . SER A 1 185 ? -3.700 -8.304 -0.051 1.00 95.69 185 SER A CA 1
ATOM 1366 C C . SER A 1 185 ? -3.924 -6.793 0.024 1.00 95.69 185 SER A C 1
ATOM 1368 O O . SER A 1 185 ? -2.959 -6.045 0.185 1.00 95.69 185 SER A O 1
ATOM 1370 N N . ASP A 1 186 ? -5.172 -6.380 -0.168 1.00 93.50 186 ASP A N 1
ATOM 1371 C CA . ASP A 1 186 ? -5.610 -4.985 -0.261 1.00 93.50 186 ASP A CA 1
ATOM 1372 C C . ASP A 1 186 ? -7.115 -4.960 0.060 1.00 93.50 186 ASP A C 1
ATOM 1374 O O . ASP A 1 186 ? -7.955 -5.243 -0.808 1.00 93.50 186 ASP A O 1
ATOM 1378 N N . VAL A 1 187 ? -7.445 -4.814 1.346 1.00 95.19 187 VAL A N 1
ATOM 1379 C CA . VAL A 1 187 ? -8.820 -4.930 1.861 1.00 95.19 187 VAL A CA 1
ATOM 1380 C C . VAL A 1 187 ? -9.697 -3.753 1.420 1.00 95.19 187 VAL A C 1
ATOM 1382 O O . VAL A 1 187 ? -10.847 -3.977 1.019 1.00 95.19 187 VAL A O 1
ATOM 1385 N N . ASP A 1 188 ? -9.177 -2.527 1.436 1.00 92.06 188 ASP A N 1
ATOM 1386 C CA . ASP A 1 188 ? -9.920 -1.309 1.096 1.00 92.06 188 ASP A CA 1
ATOM 1387 C C . ASP A 1 188 ? -9.826 -0.909 -0.393 1.00 92.06 188 ASP A C 1
ATOM 1389 O O . ASP A 1 188 ? -10.638 -0.112 -0.885 1.00 92.06 188 ASP A O 1
ATOM 1393 N N . THR A 1 189 ? -8.931 -1.543 -1.155 1.00 92.38 189 THR A N 1
ATOM 1394 C CA . THR A 1 189 ? -8.690 -1.351 -2.592 1.00 92.38 189 THR A CA 1
ATOM 1395 C C . THR A 1 189 ? -8.120 0.016 -2.973 1.00 92.38 189 THR A C 1
ATOM 1397 O O . THR A 1 189 ? -8.363 0.500 -4.091 1.00 92.38 189 THR A O 1
ATOM 1400 N N . ASP A 1 190 ? -7.365 0.658 -2.081 1.00 85.75 190 ASP A N 1
ATOM 1401 C CA . ASP A 1 190 ? -6.717 1.947 -2.347 1.00 85.75 190 ASP A CA 1
ATOM 1402 C C . ASP A 1 190 ? -5.352 1.828 -3.072 1.00 85.75 190 ASP A C 1
ATOM 1404 O O . ASP A 1 190 ? -4.799 2.839 -3.532 1.00 85.75 190 ASP A O 1
ATOM 1408 N N . ALA A 1 191 ? -4.897 0.586 -3.296 1.00 86.19 191 ALA A N 1
ATOM 1409 C CA . ALA A 1 191 ? -3.618 0.174 -3.882 1.00 86.19 191 ALA A CA 1
ATOM 1410 C C . ALA A 1 191 ? -2.384 0.273 -2.960 1.00 86.19 191 ALA A C 1
ATOM 1412 O O . ALA A 1 191 ? -1.263 0.065 -3.441 1.00 86.19 191 ALA A O 1
ATOM 1413 N N . GLN A 1 192 ? -2.565 0.561 -1.673 1.00 87.81 192 GLN A N 1
ATOM 1414 C CA . GLN A 1 192 ? -1.648 0.245 -0.576 1.00 87.81 192 GLN A CA 1
ATOM 1415 C C . GLN A 1 192 ? -1.946 -1.195 -0.122 1.00 87.81 192 GLN A C 1
ATOM 1417 O O . GLN A 1 192 ? -3.092 -1.613 -0.055 1.00 87.81 192 GLN A O 1
ATOM 1422 N N . GLY A 1 193 ? -0.921 -2.018 0.102 1.00 92.06 193 GLY A N 1
ATOM 1423 C CA . GLY A 1 193 ? -1.146 -3.388 0.570 1.00 92.06 193 GLY A CA 1
ATOM 1424 C C . GLY A 1 193 ? -1.308 -3.480 2.080 1.00 92.06 193 GLY A C 1
ATOM 1425 O O . GLY A 1 193 ? -0.661 -2.731 2.809 1.00 92.06 193 GLY A O 1
ATOM 1426 N N . ASP A 1 194 ? -2.062 -4.477 2.553 1.00 92.44 194 ASP A N 1
ATOM 1427 C CA . ASP A 1 194 ? -2.393 -4.627 3.980 1.00 92.44 194 ASP A CA 1
ATOM 1428 C C . ASP A 1 194 ? -1.153 -4.648 4.905 1.00 92.44 194 ASP A C 1
ATOM 1430 O O . ASP A 1 194 ? -1.190 -4.178 6.039 1.00 92.44 194 ASP A O 1
ATOM 1434 N N . GLU A 1 195 ? -0.025 -5.195 4.435 1.00 91.38 195 GLU A N 1
ATOM 1435 C CA . GLU A 1 195 ? 1.229 -5.294 5.208 1.00 91.38 195 GLU A CA 1
ATOM 1436 C C . GLU A 1 195 ? 1.924 -3.937 5.421 1.00 91.38 195 GLU A C 1
ATOM 1438 O O . GLU A 1 195 ? 2.726 -3.777 6.346 1.00 91.38 195 GLU A O 1
ATOM 1443 N N . CYS A 1 196 ? 1.643 -2.957 4.563 1.00 86.00 196 CYS A N 1
ATOM 1444 C CA . CYS A 1 196 ? 2.179 -1.603 4.639 1.00 86.00 196 CYS A CA 1
ATOM 1445 C C . CYS A 1 196 ? 1.083 -0.544 4.795 1.00 86.00 196 CYS A C 1
ATOM 1447 O O . CYS A 1 196 ? 1.385 0.642 4.681 1.00 86.00 196 CYS A O 1
ATOM 1449 N N . ASP A 1 197 ? -0.147 -0.954 5.089 1.00 86.50 197 ASP A N 1
ATOM 1450 C CA . ASP A 1 197 ? -1.265 -0.069 5.372 1.00 86.50 197 ASP A CA 1
ATOM 1451 C C . ASP A 1 197 ? -1.521 0.017 6.886 1.00 86.50 197 ASP A C 1
ATOM 1453 O O . ASP A 1 197 ? -1.505 -0.965 7.635 1.00 86.50 197 ASP A O 1
ATOM 1457 N N . ALA A 1 198 ? -1.704 1.241 7.367 1.00 85.94 198 ALA A N 1
ATOM 1458 C CA . ALA A 1 198 ? -1.962 1.522 8.768 1.00 85.94 198 ALA A CA 1
ATOM 1459 C C . ALA A 1 198 ? -3.463 1.473 9.133 1.00 85.94 198 ALA A C 1
ATOM 1461 O O . ALA A 1 198 ? -3.763 1.405 10.330 1.00 85.94 198 ALA A O 1
ATOM 1462 N N . ASP A 1 199 ? -4.361 1.502 8.144 1.00 88.69 199 ASP A N 1
ATOM 1463 C CA . ASP A 1 199 ? -5.832 1.507 8.247 1.00 88.69 199 ASP A CA 1
ATOM 1464 C C . ASP A 1 199 ? -6.397 0.648 7.097 1.00 88.69 199 ASP A C 1
ATOM 1466 O O . ASP A 1 199 ? -6.825 1.180 6.079 1.00 88.69 199 ASP A O 1
ATOM 1470 N N . ILE A 1 200 ? -6.314 -0.689 7.225 1.00 92.44 200 ILE A N 1
ATOM 1471 C CA . ILE A 1 200 ? -6.436 -1.591 6.055 1.00 92.44 200 ILE A CA 1
ATOM 1472 C C . ILE A 1 200 ? -7.865 -1.663 5.495 1.00 92.44 200 ILE A C 1
ATOM 1474 O O . ILE A 1 200 ? -8.068 -2.189 4.405 1.00 92.44 200 ILE A O 1
ATOM 1478 N N . ASP A 1 201 ? -8.870 -1.197 6.238 1.00 93.19 201 ASP A N 1
ATOM 1479 C CA . ASP A 1 201 ? -10.269 -1.179 5.805 1.00 93.19 201 ASP A CA 1
ATOM 1480 C C . ASP A 1 201 ? -10.830 0.236 5.558 1.00 93.19 201 ASP A C 1
ATOM 1482 O O . ASP A 1 201 ? -11.997 0.387 5.166 1.00 93.19 201 ASP A O 1
ATOM 1486 N N . ALA A 1 202 ? -9.988 1.262 5.721 1.00 91.19 202 ALA A N 1
ATOM 1487 C CA . ALA A 1 202 ? -10.287 2.678 5.535 1.00 91.19 202 ALA A CA 1
ATOM 1488 C C . ALA A 1 202 ? -11.493 3.204 6.330 1.00 91.19 202 ALA A C 1
ATOM 1490 O O . ALA A 1 202 ? -12.217 4.110 5.874 1.00 91.19 202 ALA A O 1
ATOM 1491 N N . ASP A 1 203 ? -11.732 2.683 7.532 1.00 90.56 203 ASP A N 1
ATOM 1492 C CA . ASP A 1 203 ? -12.789 3.179 8.412 1.00 90.56 203 ASP A CA 1
ATOM 1493 C C . ASP A 1 203 ? -12.373 4.410 9.254 1.00 90.56 203 ASP A C 1
ATOM 1495 O O . ASP A 1 203 ? -13.223 5.121 9.831 1.00 90.56 203 ASP A O 1
ATOM 1499 N N . GLY A 1 204 ? -11.072 4.727 9.250 1.00 87.31 204 GLY A N 1
ATOM 1500 C CA . GLY A 1 204 ? -10.452 5.832 9.975 1.00 87.31 204 GLY A CA 1
ATOM 1501 C C . GLY A 1 204 ? -9.926 5.472 11.369 1.00 87.31 204 GLY A C 1
ATOM 1502 O O . GLY A 1 204 ? -9.545 6.387 12.120 1.00 87.31 204 GLY A O 1
ATOM 1503 N N . VAL A 1 205 ? -9.925 4.192 11.739 1.00 88.94 205 VAL A N 1
ATOM 1504 C CA . VAL A 1 205 ? -9.342 3.623 12.956 1.00 88.94 205 VAL A CA 1
ATOM 1505 C C . VAL A 1 205 ? -8.159 2.739 12.563 1.00 88.94 205 VAL A C 1
ATOM 1507 O O . VAL A 1 205 ? -8.175 2.017 11.589 1.00 88.94 205 VAL A O 1
ATOM 1510 N N . TYR A 1 206 ? -7.062 2.843 13.309 1.00 89.69 206 TYR A N 1
ATOM 1511 C CA . TYR A 1 206 ? -5.786 2.275 12.878 1.00 89.69 206 TYR A CA 1
ATOM 1512 C C . TYR A 1 206 ? -5.551 0.888 13.476 1.00 89.69 206 TYR A C 1
ATOM 1514 O O . TYR A 1 206 ? -5.725 0.698 14.684 1.00 89.69 206 TYR A O 1
ATOM 1522 N N . ASN A 1 207 ? -5.013 -0.020 12.660 1.00 87.81 207 ASN A N 1
ATOM 1523 C CA . ASN A 1 207 ? -4.824 -1.449 12.957 1.00 87.81 207 ASN A CA 1
ATOM 1524 C C . ASN A 1 207 ? -3.967 -1.726 14.203 1.00 87.81 207 ASN A C 1
ATOM 1526 O O . ASN A 1 207 ? -4.029 -2.797 14.806 1.00 87.81 207 ASN A O 1
ATOM 1530 N N . SER A 1 208 ? -3.066 -0.803 14.560 1.00 86.50 208 SER A N 1
ATOM 1531 C CA . SER A 1 208 ? -2.113 -1.020 15.649 1.00 86.50 208 SER A CA 1
ATOM 1532 C C . SER A 1 208 ? -1.562 0.264 16.271 1.00 86.50 208 SER A C 1
ATOM 1534 O O . SER A 1 208 ? -1.650 1.372 15.736 1.00 86.50 208 SER A O 1
ATOM 1536 N N . ALA A 1 209 ? -0.953 0.105 17.448 1.00 81.75 209 ALA A N 1
ATOM 1537 C CA . ALA A 1 209 ? -0.194 1.165 18.094 1.00 81.75 209 ALA A CA 1
ATOM 1538 C C . ALA A 1 209 ? 1.107 1.469 17.334 1.00 81.75 209 ALA A C 1
ATOM 1540 O O . ALA A 1 209 ? 1.813 0.562 16.901 1.00 81.75 209 ALA A O 1
ATOM 1541 N N . GLY A 1 210 ? 1.468 2.750 17.254 1.00 73.38 210 GLY A N 1
ATOM 1542 C CA . GLY A 1 210 ? 2.685 3.191 16.580 1.00 73.38 210 GLY A CA 1
ATOM 1543 C C . GLY A 1 210 ? 2.530 3.389 15.071 1.00 73.38 210 GLY A C 1
ATOM 1544 O O . GLY A 1 210 ? 3.535 3.351 14.362 1.00 73.38 210 GLY A O 1
ATOM 1545 N N . ALA A 1 211 ? 1.303 3.633 14.600 1.00 70.94 211 ALA A N 1
ATOM 1546 C CA . ALA A 1 211 ? 1.000 3.971 13.215 1.00 70.94 211 ALA A CA 1
ATOM 1547 C C . ALA A 1 211 ? 1.873 5.140 12.720 1.00 70.94 211 ALA A C 1
ATOM 1549 O O . ALA A 1 211 ? 1.998 6.185 13.380 1.00 70.94 211 ALA A O 1
ATOM 1550 N N . ASP A 1 212 ? 2.500 4.940 11.560 1.00 67.25 212 ASP A N 1
ATOM 1551 C CA . ASP A 1 212 ? 3.341 5.933 10.900 1.00 67.25 212 ASP A CA 1
ATOM 1552 C C . ASP A 1 212 ? 2.520 6.743 9.898 1.00 67.25 212 ASP A C 1
ATOM 1554 O O . ASP A 1 212 ? 1.914 6.196 8.984 1.00 67.25 212 ASP A O 1
ATOM 1558 N N . ALA A 1 213 ? 2.574 8.070 9.998 1.00 56.19 213 ALA A N 1
ATOM 1559 C CA . ALA A 1 213 ? 1.893 8.956 9.055 1.00 56.19 213 ALA A CA 1
ATOM 1560 C C . ALA A 1 213 ? 2.497 8.968 7.628 1.00 56.19 213 ALA A C 1
ATOM 1562 O O . ALA A 1 213 ? 2.094 9.810 6.823 1.00 56.19 213 ALA A O 1
ATOM 1563 N N . ARG A 1 214 ? 3.482 8.109 7.306 1.00 53.62 214 ARG A N 1
ATOM 1564 C CA . ARG A 1 214 ? 3.975 7.916 5.927 1.00 53.62 214 ARG A CA 1
ATOM 1565 C C . ARG A 1 214 ? 3.041 7.081 5.053 1.00 53.62 214 ARG A C 1
ATOM 1567 O O . ARG A 1 214 ? 2.953 7.379 3.866 1.00 53.62 214 ARG A O 1
ATOM 1574 N N . TYR A 1 215 ? 2.368 6.084 5.620 1.00 47.25 215 TYR A N 1
ATOM 1575 C CA . TYR A 1 215 ? 1.530 5.124 4.893 1.00 47.25 215 TYR A CA 1
ATOM 1576 C C . TYR A 1 215 ? 0.066 5.577 4.882 1.00 47.25 215 TYR A C 1
ATOM 1578 O O . TYR A 1 215 ? -0.793 4.952 5.472 1.00 47.25 215 TYR A O 1
ATOM 1586 N N . GLY A 1 216 ? -0.200 6.774 4.354 1.00 40.50 216 GLY A N 1
ATOM 1587 C CA . GLY A 1 216 ? -1.578 7.290 4.322 1.00 40.50 216 GLY A CA 1
ATOM 1588 C C . GLY A 1 216 ? -1.715 8.798 4.146 1.00 40.50 216 GLY A C 1
ATOM 1589 O O . GLY A 1 216 ? -2.826 9.320 4.083 1.00 40.50 216 GLY A O 1
ATOM 1590 N N . LEU A 1 217 ? -0.612 9.551 4.054 1.00 38.66 217 LEU A N 1
ATOM 1591 C CA . LEU A 1 217 ? -0.667 10.984 3.765 1.00 38.66 217 LEU A CA 1
ATO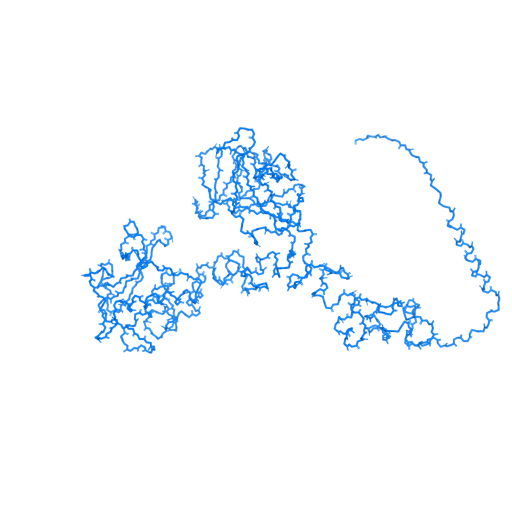M 1592 C C . LEU A 1 217 ? 0.522 11.457 2.917 1.00 38.66 217 LEU A C 1
ATOM 1594 O O . LEU A 1 217 ? 1.684 11.387 3.319 1.00 38.66 217 LEU A O 1
ATOM 1598 N N . ASP A 1 218 ? 0.206 12.063 1.773 1.00 36.25 218 ASP A N 1
ATOM 1599 C CA . ASP A 1 218 ? 1.121 12.870 0.960 1.00 36.25 218 ASP A CA 1
ATOM 1600 C C . ASP A 1 218 ? 1.602 14.096 1.770 1.00 36.25 218 ASP A C 1
ATOM 1602 O O . ASP A 1 218 ? 0.958 15.149 1.816 1.00 36.25 218 ASP A O 1
ATOM 1606 N N . THR A 1 219 ? 2.715 13.954 2.498 1.00 40.66 219 THR A N 1
ATOM 1607 C CA . THR A 1 219 ? 3.217 14.976 3.438 1.00 40.66 219 THR A CA 1
ATOM 1608 C C . THR A 1 219 ? 4.404 15.797 2.937 1.00 40.66 219 THR A C 1
ATOM 1610 O O . THR A 1 219 ? 5.135 16.385 3.739 1.00 40.66 219 THR A O 1
ATOM 1613 N N . LEU A 1 220 ? 4.588 15.965 1.625 1.00 43.72 220 LEU A N 1
ATOM 1614 C CA . LEU A 1 220 ? 5.688 16.803 1.118 1.00 43.72 220 LEU A CA 1
ATOM 1615 C C . LEU A 1 220 ? 5.315 18.259 0.804 1.00 43.72 220 LEU A C 1
ATOM 1617 O O . LEU A 1 220 ? 6.114 18.987 0.216 1.00 43.72 220 LEU A O 1
ATOM 1621 N N . SER A 1 221 ? 4.188 18.774 1.313 1.00 43.91 221 SER A N 1
ATOM 1622 C CA . SER A 1 221 ? 3.956 20.229 1.370 1.00 43.91 221 SER A CA 1
ATOM 1623 C C . SER A 1 221 ? 4.472 20.849 2.681 1.00 43.91 221 SER A C 1
ATOM 1625 O O . SER A 1 221 ? 3.731 21.493 3.428 1.00 43.91 221 SER A O 1
ATOM 1627 N N . SER A 1 222 ? 5.751 20.658 3.011 1.00 52.84 222 SER A N 1
ATOM 1628 C CA . SER A 1 222 ? 6.341 21.273 4.207 1.00 52.84 222 SER A CA 1
ATOM 1629 C C . SER A 1 222 ? 6.957 22.641 3.897 1.00 52.84 222 SER A C 1
ATOM 1631 O O . SER A 1 222 ? 7.674 22.841 2.916 1.00 52.84 222 SER A O 1
ATOM 1633 N N . SER A 1 223 ? 6.664 23.626 4.751 1.00 54.72 223 SER A N 1
ATOM 1634 C CA . SER A 1 223 ? 7.390 24.897 4.756 1.00 54.72 223 SER A CA 1
ATOM 1635 C C . SER A 1 223 ? 8.543 24.810 5.755 1.00 54.72 223 SER A C 1
ATOM 1637 O O . SER A 1 223 ? 8.349 24.452 6.916 1.00 54.72 223 SER A O 1
ATOM 1639 N N . TYR A 1 224 ? 9.750 25.136 5.298 1.00 67.31 224 TYR A N 1
ATOM 1640 C CA . TYR A 1 224 ? 10.962 25.105 6.115 1.00 67.31 224 TYR A CA 1
ATOM 1641 C C . TYR A 1 224 ? 11.187 26.443 6.817 1.00 67.31 224 TYR A C 1
ATOM 1643 O O . TYR A 1 224 ? 11.159 27.500 6.180 1.00 67.31 224 TYR A O 1
ATOM 1651 N N . TYR A 1 225 ? 11.499 26.399 8.115 1.00 63.69 225 TYR A N 1
ATOM 1652 C CA . TYR A 1 225 ? 11.729 27.605 8.912 1.00 63.69 225 TYR A CA 1
ATOM 1653 C C . TYR A 1 225 ? 13.079 27.568 9.644 1.00 63.69 225 TYR A C 1
ATOM 1655 O O . TYR A 1 225 ? 13.351 26.625 10.398 1.00 63.69 225 TYR A O 1
ATOM 1663 N N . PRO A 1 226 ? 13.930 28.604 9.495 1.00 65.50 226 PRO A N 1
ATOM 1664 C CA . PRO A 1 226 ? 14.928 28.905 10.512 1.00 65.50 226 PRO A CA 1
ATOM 1665 C C . PRO A 1 226 ? 14.196 29.398 11.773 1.00 65.50 226 PRO A C 1
ATOM 1667 O O . PRO A 1 226 ? 13.282 30.217 11.677 1.00 65.50 226 PRO A O 1
ATOM 1670 N N . PHE A 1 227 ? 14.570 28.907 12.956 1.00 61.12 227 PHE A N 1
ATOM 1671 C CA . PHE A 1 227 ? 13.931 29.312 14.215 1.00 61.12 227 PHE A CA 1
ATOM 1672 C C . PHE A 1 227 ? 14.952 29.447 15.357 1.00 61.12 227 PHE A C 1
ATOM 1674 O O . PHE A 1 227 ? 16.039 28.886 15.282 1.00 61.12 227 PHE A O 1
ATOM 1681 N N . GLY A 1 228 ? 14.641 30.239 16.389 1.00 57.84 228 GLY A N 1
ATOM 1682 C CA . GLY A 1 228 ? 15.546 30.517 17.518 1.00 57.84 228 GLY A CA 1
ATOM 1683 C C . GLY A 1 228 ? 16.463 31.748 17.340 1.00 57.84 228 GLY A C 1
ATOM 1684 O O . GLY A 1 228 ? 16.558 32.316 16.242 1.00 57.84 228 GLY A O 1
ATOM 1685 N N . PRO A 1 229 ? 17.111 32.222 18.426 1.00 48.28 229 PRO A N 1
ATOM 1686 C CA . PRO A 1 229 ? 17.988 33.393 18.398 1.00 48.28 229 PRO A CA 1
ATOM 1687 C C . PRO A 1 229 ? 19.243 33.134 17.547 1.00 48.28 229 PRO A C 1
ATOM 1689 O O . PRO A 1 229 ? 20.002 32.207 17.805 1.00 48.28 229 PRO A O 1
ATOM 1692 N N . GLY A 1 230 ? 19.470 33.969 16.524 1.00 53.03 230 GLY A N 1
ATOM 1693 C CA . GLY A 1 230 ? 20.593 33.816 15.584 1.00 53.03 230 GLY A CA 1
ATOM 1694 C C . GLY A 1 230 ? 20.312 32.895 14.391 1.00 53.03 230 GLY A C 1
ATOM 1695 O O . GLY A 1 230 ? 21.242 32.501 13.688 1.00 53.03 230 GLY A O 1
ATOM 1696 N N . SER A 1 231 ? 19.045 32.546 14.153 1.00 56.69 231 SER A N 1
ATOM 1697 C CA . SER A 1 231 ? 18.657 31.696 13.031 1.00 56.69 231 SER A CA 1
ATOM 1698 C C . SER A 1 231 ? 18.834 32.390 11.670 1.00 56.69 231 SER A C 1
ATOM 1700 O O . SER A 1 231 ? 18.493 33.555 11.473 1.00 56.69 231 SER A O 1
ATOM 1702 N N . SER A 1 232 ? 19.427 31.660 10.726 1.00 55.41 232 SER A N 1
ATOM 1703 C CA . SER A 1 232 ? 19.671 32.052 9.334 1.00 55.41 232 SER A CA 1
ATOM 1704 C C . SER A 1 232 ? 19.498 30.813 8.449 1.00 55.41 232 SER A C 1
ATOM 1706 O O . SER A 1 232 ? 19.363 29.700 8.962 1.00 55.41 232 SER A O 1
ATOM 1708 N N . SER A 1 233 ? 19.576 30.956 7.123 1.00 51.88 233 SER A N 1
ATOM 1709 C CA . SER A 1 233 ? 19.554 29.815 6.188 1.00 51.88 233 SER A CA 1
ATOM 1710 C C . SER A 1 233 ? 20.685 28.793 6.404 1.00 51.88 233 SER A C 1
ATOM 1712 O O . SER A 1 233 ? 20.677 27.732 5.787 1.00 51.88 233 SER A O 1
ATOM 1714 N N . THR A 1 234 ? 21.652 29.090 7.278 1.00 52.81 234 THR A N 1
ATOM 1715 C CA . THR A 1 234 ? 22.797 28.235 7.611 1.00 52.81 234 THR A CA 1
ATOM 1716 C C . THR A 1 234 ? 22.844 27.825 9.090 1.00 52.81 234 THR A C 1
ATOM 1718 O O . THR A 1 234 ? 23.855 27.282 9.518 1.00 52.81 234 THR A O 1
ATOM 1721 N N . SER A 1 235 ? 21.803 28.095 9.896 1.00 58.31 235 SER A N 1
ATOM 1722 C CA . SER A 1 235 ? 21.815 27.808 11.348 1.00 58.31 235 SER A CA 1
ATOM 1723 C C . SER A 1 235 ? 21.584 26.329 11.694 1.00 58.31 235 SER A C 1
ATOM 1725 O O . SER A 1 235 ? 21.065 25.577 10.877 1.00 58.31 235 SER A O 1
ATOM 1727 N N . ASN A 1 236 ? 21.893 25.932 12.933 1.00 61.41 236 ASN A N 1
ATOM 1728 C CA . ASN A 1 236 ? 21.679 24.571 13.455 1.00 61.41 236 ASN A CA 1
ATOM 1729 C C . ASN A 1 236 ? 20.246 24.309 13.959 1.00 61.41 236 ASN A C 1
ATOM 1731 O O . ASN A 1 236 ? 19.994 23.302 14.613 1.00 61.41 236 ASN A O 1
ATOM 1735 N N . HIS A 1 237 ? 19.338 25.257 13.728 1.00 66.25 237 HIS A N 1
ATOM 1736 C CA . HIS A 1 237 ? 17.956 25.203 14.190 1.00 66.25 237 HIS A CA 1
ATOM 1737 C C . HIS A 1 237 ? 17.057 25.131 12.957 1.00 66.25 237 HIS A C 1
ATOM 1739 O O . HIS A 1 237 ? 17.023 26.071 12.147 1.00 66.25 237 HIS A O 1
ATOM 1745 N N . ARG A 1 238 ? 16.378 24.000 12.778 1.00 73.38 238 ARG A N 1
ATOM 1746 C CA . ARG A 1 238 ? 15.476 23.742 11.649 1.00 73.38 238 ARG A CA 1
ATOM 1747 C C . ARG A 1 238 ? 14.145 23.206 12.126 1.00 73.38 238 ARG A C 1
ATOM 1749 O O . ARG A 1 238 ? 14.103 22.319 12.972 1.00 73.38 238 ARG A O 1
ATOM 1756 N N . ALA A 1 239 ? 13.077 23.737 11.557 1.00 74.25 239 ALA A N 1
ATOM 1757 C CA . ALA A 1 239 ? 11.756 23.203 11.788 1.00 74.25 239 ALA A CA 1
ATOM 1758 C C . ALA A 1 239 ? 10.994 23.023 10.485 1.00 74.25 239 ALA A C 1
ATOM 1760 O O . ALA A 1 239 ? 11.201 23.771 9.523 1.00 74.25 239 ALA A O 1
ATOM 1761 N N . MET A 1 240 ? 10.095 22.053 10.507 1.00 77.31 240 MET A N 1
ATOM 1762 C CA . MET A 1 240 ? 9.157 21.760 9.437 1.00 77.31 240 MET A CA 1
ATOM 1763 C C . MET A 1 240 ? 7.775 21.533 10.024 1.00 77.31 240 MET A C 1
ATOM 1765 O O . MET A 1 240 ? 7.637 21.108 11.173 1.00 77.31 240 MET A O 1
ATOM 1769 N N . THR A 1 241 ? 6.763 21.814 9.222 1.00 78.56 241 THR A N 1
ATOM 1770 C CA . THR A 1 241 ? 5.376 21.521 9.562 1.00 78.56 241 THR A CA 1
ATOM 1771 C C . THR A 1 241 ? 4.976 20.160 9.018 1.00 78.56 241 THR A C 1
ATOM 1773 O O . THR A 1 241 ? 5.328 19.850 7.882 1.00 78.56 241 THR A O 1
ATOM 1776 N N . PHE A 1 242 ? 4.190 19.407 9.780 1.00 79.00 242 PHE A N 1
ATOM 1777 C CA . PHE A 1 242 ? 3.507 18.207 9.301 1.00 79.00 242 PHE A CA 1
ATOM 1778 C C . PHE A 1 242 ? 2.038 18.209 9.723 1.00 79.00 242 PHE A C 1
ATOM 1780 O O . PHE A 1 242 ? 1.729 18.667 10.832 1.00 79.00 242 PHE A O 1
ATOM 1787 N N . PRO A 1 243 ? 1.135 17.729 8.854 1.00 82.12 243 PRO A N 1
ATOM 1788 C CA . PRO A 1 243 ? -0.229 17.413 9.240 1.00 82.12 243 PRO A CA 1
ATOM 1789 C C . PRO A 1 243 ? -0.272 16.110 10.048 1.00 82.12 243 PRO A C 1
ATOM 1791 O O . PRO A 1 243 ? 0.645 15.295 9.987 1.00 82.12 243 PRO A O 1
ATOM 1794 N N . VAL A 1 244 ? -1.348 15.919 10.804 1.00 80.50 244 VAL A N 1
ATOM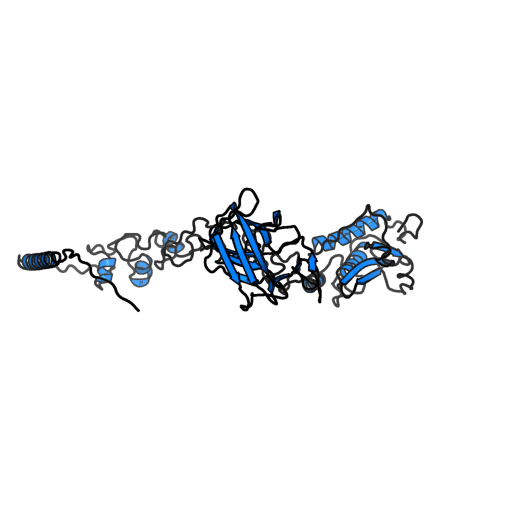 1795 C CA . VAL A 1 244 ? -1.629 14.692 11.552 1.00 80.50 244 VAL A CA 1
ATOM 1796 C C . VAL A 1 244 ? -2.992 14.159 11.115 1.00 80.50 244 VAL A C 1
ATOM 1798 O O . VAL A 1 244 ? -3.986 14.876 11.237 1.00 80.50 244 VAL A O 1
ATOM 1801 N N . ALA A 1 245 ? -3.041 12.920 10.617 1.00 75.94 245 ALA A N 1
ATOM 1802 C CA . ALA A 1 245 ? -4.293 12.216 10.310 1.00 75.94 245 ALA A CA 1
ATOM 1803 C C . ALA A 1 245 ? -4.971 11.664 11.568 1.00 75.94 245 ALA A C 1
ATOM 1805 O O . ALA A 1 245 ? -6.191 11.692 11.658 1.00 75.94 245 ALA A O 1
ATOM 1806 N N . VAL A 1 246 ? -4.186 11.232 12.559 1.00 81.44 246 VAL A N 1
ATOM 1807 C CA . VAL A 1 246 ? -4.682 10.408 13.672 1.00 81.44 246 VAL A CA 1
ATOM 1808 C C . VAL A 1 246 ? -4.687 11.173 14.982 1.00 81.44 246 VAL A C 1
ATOM 1810 O O . VAL A 1 246 ? -3.713 11.836 15.345 1.00 81.44 246 VAL A O 1
ATOM 1813 N N . THR A 1 247 ? -5.767 11.048 15.747 1.00 87.50 247 THR A N 1
ATOM 1814 C CA . THR A 1 247 ? -5.758 11.505 17.139 1.00 87.50 247 THR A CA 1
ATOM 1815 C C . THR A 1 247 ? -5.072 10.460 18.009 1.00 87.50 247 THR A C 1
ATOM 1817 O O . THR A 1 247 ? -5.490 9.307 18.057 1.00 87.50 247 THR A O 1
ATOM 1820 N N . GLY A 1 248 ? -4.037 10.863 18.739 1.00 90.81 248 GLY A N 1
ATOM 1821 C CA . GLY A 1 248 ? -3.263 9.918 19.533 1.00 90.81 248 GLY A CA 1
ATOM 1822 C C . GLY A 1 248 ? -2.099 10.557 20.269 1.00 90.81 248 GLY A C 1
ATOM 1823 O O . GLY A 1 248 ? -1.973 11.785 20.361 1.00 90.81 248 GLY A O 1
ATOM 1824 N N . ARG A 1 249 ? -1.241 9.703 20.818 1.00 92.38 249 ARG A N 1
ATOM 1825 C CA . ARG A 1 249 ? -0.011 10.094 21.504 1.00 92.38 249 ARG A CA 1
ATOM 1826 C C . ARG A 1 249 ? 1.150 9.965 20.535 1.00 92.38 249 ARG A C 1
ATOM 1828 O O . ARG A 1 249 ? 1.576 8.865 20.220 1.00 92.38 249 ARG A O 1
ATOM 1835 N N . LEU A 1 250 ? 1.706 11.091 20.105 1.00 91.94 250 LEU A N 1
ATOM 1836 C CA . LEU A 1 250 ? 2.940 11.114 19.329 1.00 91.94 250 LEU A CA 1
ATOM 1837 C C . LEU A 1 250 ? 4.095 10.693 20.249 1.00 91.94 250 LEU A C 1
ATOM 1839 O O . LEU A 1 250 ? 4.560 11.480 21.085 1.00 91.94 250 LEU A O 1
ATOM 1843 N N . SER A 1 251 ? 4.499 9.431 20.128 1.00 91.12 251 SER A N 1
ATOM 1844 C CA . SER A 1 251 ? 5.417 8.738 21.032 1.00 91.12 251 SER A CA 1
ATOM 1845 C C . SER A 1 251 ? 6.866 8.840 20.570 1.00 91.12 251 SER A C 1
ATOM 1847 O O . SER A 1 251 ? 7.769 8.950 21.404 1.00 91.12 251 SER A O 1
ATOM 1849 N N . ALA A 1 252 ? 7.100 8.913 19.260 1.00 91.06 252 ALA A N 1
ATOM 1850 C CA . ALA A 1 252 ? 8.431 9.070 18.693 1.00 91.06 252 ALA A CA 1
ATOM 1851 C C . ALA A 1 252 ? 8.418 9.792 17.340 1.00 91.06 252 ALA A C 1
ATOM 1853 O O . ALA A 1 252 ? 7.390 9.933 16.678 1.00 91.06 252 ALA A O 1
ATOM 1854 N N . VAL A 1 253 ? 9.601 10.231 16.913 1.00 87.75 253 VAL A N 1
ATOM 1855 C CA . VAL A 1 253 ? 9.867 10.583 15.513 1.00 87.75 253 VAL A CA 1
ATOM 1856 C C . VAL A 1 253 ? 11.019 9.752 14.984 1.00 87.75 253 VAL A C 1
ATOM 1858 O O . VAL A 1 253 ? 12.057 9.671 15.636 1.00 87.75 253 VAL A O 1
ATOM 1861 N N . SER A 1 254 ? 10.869 9.150 13.806 1.00 83.56 254 SER A N 1
ATOM 1862 C CA . SER A 1 254 ? 11.989 8.490 13.133 1.00 83.56 254 SER A CA 1
ATOM 1863 C C . SER A 1 254 ? 12.717 9.501 12.271 1.00 83.56 254 SER A C 1
ATOM 1865 O O . SER A 1 254 ? 12.129 10.084 11.355 1.00 83.56 254 SER A O 1
ATOM 1867 N N . LEU A 1 255 ? 13.992 9.731 12.581 1.00 78.69 255 LEU A N 1
ATOM 1868 C CA . LEU A 1 255 ? 14.811 10.706 11.877 1.00 78.69 255 LEU A CA 1
ATOM 1869 C C . LEU A 1 255 ? 16.165 10.127 11.469 1.00 78.69 255 LEU A C 1
ATOM 1871 O O . LEU A 1 255 ? 16.810 9.455 12.274 1.00 78.69 255 LEU A O 1
ATOM 1875 N N . PRO A 1 256 ? 16.655 10.424 10.258 1.00 73.19 256 PRO A N 1
ATOM 1876 C CA . PRO A 1 256 ? 17.954 9.953 9.803 1.00 73.19 256 PRO A CA 1
ATOM 1877 C C . PRO A 1 256 ? 19.066 10.887 10.320 1.00 73.19 256 PRO A C 1
ATOM 1879 O O . PRO A 1 256 ? 19.544 11.808 9.648 1.00 73.19 256 PRO A O 1
ATOM 1882 N N . VAL A 1 257 ? 19.421 10.691 11.591 1.00 74.62 257 VAL A N 1
ATOM 1883 C CA . VAL A 1 257 ? 20.383 11.512 12.343 1.00 74.62 257 VAL A CA 1
ATOM 1884 C C . VAL A 1 257 ? 21.753 10.846 12.392 1.00 74.62 257 VAL A C 1
ATOM 1886 O O . VAL A 1 257 ? 21.870 9.638 12.591 1.00 74.62 257 VAL A O 1
ATOM 1889 N N . PHE A 1 258 ? 22.806 11.659 12.314 1.00 74.94 258 PHE A N 1
ATOM 1890 C CA . PHE A 1 258 ? 24.165 11.258 12.665 1.00 74.94 258 PHE A CA 1
ATOM 1891 C C . PHE A 1 258 ? 24.811 12.287 13.599 1.00 74.94 258 PHE A C 1
ATOM 1893 O O . PHE A 1 258 ? 24.828 13.481 13.305 1.00 74.94 258 PHE A O 1
ATOM 1900 N N . CYS A 1 259 ? 25.378 11.822 14.713 1.00 73.38 259 CYS A N 1
ATOM 1901 C CA . CYS A 1 259 ? 26.023 12.666 15.720 1.00 73.38 259 CYS A CA 1
ATOM 1902 C C . CYS A 1 259 ? 27.325 12.031 16.215 1.00 73.38 259 CYS A C 1
ATOM 1904 O O . CYS A 1 259 ? 27.311 11.193 17.114 1.00 73.38 259 CYS A O 1
ATOM 1906 N N . ALA A 1 260 ? 28.463 12.448 15.657 1.00 72.12 260 ALA A N 1
ATOM 1907 C CA . ALA A 1 260 ? 29.775 11.978 16.119 1.00 72.12 260 ALA A CA 1
ATOM 1908 C C . ALA A 1 260 ? 30.230 12.667 17.419 1.00 72.12 260 ALA A C 1
ATOM 1910 O O . ALA A 1 260 ? 30.950 12.081 18.227 1.00 72.12 260 ALA A O 1
ATOM 1911 N N . SER A 1 261 ? 29.824 13.923 17.614 1.00 73.50 261 SER A N 1
ATOM 1912 C CA . SER A 1 261 ? 30.078 14.716 18.815 1.00 73.50 261 SER A CA 1
ATOM 1913 C C . SER A 1 261 ? 29.019 15.820 18.931 1.00 73.50 261 SER A C 1
ATOM 1915 O O . SER A 1 261 ? 28.514 16.283 17.912 1.00 73.50 261 SER A O 1
ATOM 1917 N N . GLY A 1 262 ? 28.669 16.260 20.142 1.00 77.44 262 GLY A N 1
ATOM 1918 C CA . GLY A 1 262 ? 27.709 17.354 20.354 1.00 77.44 262 GLY A CA 1
ATOM 1919 C C . GLY A 1 262 ? 26.359 16.920 20.926 1.00 77.44 262 GLY A C 1
ATOM 1920 O O . GLY A 1 262 ? 26.235 15.817 21.450 1.00 77.44 262 GLY A O 1
ATOM 1921 N N . SER A 1 263 ? 25.382 17.827 20.879 1.00 82.06 263 SER A N 1
ATOM 1922 C CA . SER A 1 263 ? 24.043 17.620 21.449 1.00 82.06 263 SER A CA 1
ATOM 1923 C C . SER A 1 263 ? 22.946 17.813 20.403 1.00 82.06 263 SER A C 1
ATOM 1925 O O . SER A 1 263 ? 23.084 18.659 19.512 1.00 82.06 263 SER A O 1
ATOM 1927 N N . LEU A 1 264 ? 21.841 17.085 20.567 1.00 85.25 264 LEU A N 1
ATOM 1928 C CA . LEU A 1 264 ? 20.629 17.174 19.755 1.00 85.25 264 LEU A CA 1
ATOM 1929 C C . LEU A 1 264 ? 19.405 17.377 20.652 1.00 85.25 264 LEU A C 1
ATOM 1931 O O . LEU A 1 264 ? 19.178 16.598 21.570 1.00 85.25 264 LEU A O 1
ATOM 1935 N N . LEU A 1 265 ? 18.577 18.367 20.337 1.00 86.62 265 LEU A N 1
ATOM 1936 C CA . LEU A 1 265 ? 17.260 18.559 20.932 1.00 86.62 265 LEU A CA 1
ATOM 1937 C C . LEU A 1 265 ? 16.201 18.478 19.840 1.00 86.62 265 LEU A C 1
ATOM 1939 O O . LEU A 1 265 ? 16.155 19.321 18.946 1.00 86.62 265 LEU A O 1
ATOM 1943 N N . VAL A 1 266 ? 15.322 17.492 19.946 1.00 88.69 266 VAL A N 1
ATOM 1944 C CA . VAL A 1 266 ? 14.149 17.330 19.087 1.00 88.69 266 VAL A CA 1
ATOM 1945 C C . VAL A 1 266 ? 12.917 17.768 19.864 1.00 88.69 266 VAL A C 1
ATOM 1947 O O . VAL A 1 266 ? 12.773 17.428 21.035 1.00 88.69 266 VAL A O 1
ATOM 1950 N N . SER A 1 267 ? 12.021 18.524 19.236 1.00 90.38 267 SER A N 1
ATOM 1951 C CA . SER A 1 267 ? 10.796 19.002 19.875 1.00 90.38 267 SER A CA 1
ATOM 1952 C C . SER A 1 267 ? 9.609 19.034 18.922 1.00 90.38 267 SER A C 1
ATOM 1954 O O . SER A 1 267 ? 9.747 19.408 17.760 1.00 90.38 267 SER A O 1
ATOM 1956 N N . ILE A 1 268 ? 8.432 18.697 19.442 1.00 91.62 268 ILE A N 1
ATOM 1957 C CA . ILE A 1 268 ? 7.143 18.921 18.787 1.00 91.62 268 ILE A CA 1
ATOM 1958 C C . ILE A 1 268 ? 6.545 20.201 19.353 1.00 91.62 268 ILE A C 1
ATOM 1960 O O . ILE A 1 268 ? 6.506 20.393 20.570 1.00 91.62 268 ILE A O 1
ATOM 1964 N N . ARG A 1 269 ? 6.096 21.101 18.482 1.00 90.88 269 ARG A N 1
ATOM 1965 C CA . ARG A 1 269 ? 5.604 22.433 18.853 1.00 90.88 269 ARG A CA 1
ATOM 1966 C C . ARG A 1 269 ? 4.278 22.731 18.171 1.00 90.88 269 ARG A C 1
ATOM 1968 O O . ARG A 1 269 ? 4.046 22.303 17.043 1.00 90.88 269 ARG A O 1
ATOM 1975 N N . THR A 1 270 ? 3.426 23.528 18.818 1.00 91.12 270 THR A N 1
ATOM 1976 C CA . THR A 1 270 ? 2.254 24.097 18.129 1.00 91.12 270 THR A CA 1
ATOM 1977 C C . THR A 1 270 ? 2.694 25.148 17.114 1.00 91.12 270 THR A C 1
ATOM 1979 O O . THR A 1 270 ? 3.782 25.722 17.240 1.00 91.12 270 THR A O 1
ATOM 1982 N N . LEU A 1 271 ? 1.839 25.449 16.140 1.00 85.88 271 LEU A N 1
ATOM 1983 C CA . LEU A 1 271 ? 2.095 26.479 15.136 1.00 85.88 271 LEU A CA 1
ATOM 1984 C C . LEU A 1 271 ? 1.567 27.854 15.572 1.00 85.88 271 LEU A C 1
ATOM 1986 O O . LEU A 1 271 ? 0.571 27.968 16.282 1.00 85.88 271 LEU A O 1
ATOM 1990 N N . ASN A 1 272 ? 2.247 28.911 15.135 1.00 82.81 272 ASN A N 1
ATOM 1991 C CA . ASN A 1 272 ? 1.742 30.279 15.101 1.00 82.81 272 ASN A CA 1
ATOM 1992 C C . ASN A 1 272 ? 1.706 30.716 13.631 1.00 82.81 272 ASN A C 1
ATOM 1994 O O . ASN A 1 272 ? 2.757 30.906 13.011 1.00 82.81 272 ASN A O 1
ATOM 1998 N N . ALA A 1 273 ? 0.498 30.821 13.069 1.00 82.06 273 ALA A N 1
ATOM 1999 C CA . ALA A 1 273 ? 0.276 30.771 11.625 1.00 82.06 273 ALA A CA 1
ATOM 2000 C C . ALA A 1 273 ? 0.901 29.492 11.035 1.00 82.06 273 ALA A C 1
ATOM 2002 O O . ALA A 1 273 ? 0.482 28.401 11.402 1.00 82.06 273 ALA A O 1
ATOM 2003 N N . SER A 1 274 ? 1.912 29.609 10.176 1.00 76.12 274 SER A N 1
ATOM 2004 C CA . SER A 1 274 ? 2.605 28.455 9.582 1.00 76.12 274 SER A CA 1
ATOM 2005 C C . SER A 1 274 ? 3.972 28.178 10.214 1.00 76.12 274 SER A C 1
ATOM 2007 O O . SER A 1 274 ? 4.634 27.223 9.835 1.00 76.12 274 SER A O 1
ATOM 2009 N N . ALA A 1 275 ? 4.417 28.999 11.172 1.00 77.81 275 ALA A N 1
ATOM 2010 C CA . ALA A 1 275 ? 5.735 28.871 11.786 1.00 77.81 275 ALA A CA 1
ATOM 2011 C C . ALA A 1 275 ? 5.663 28.164 13.154 1.00 77.81 275 ALA A C 1
ATOM 2013 O O . ALA A 1 275 ? 4.646 28.268 13.845 1.00 77.81 275 ALA A O 1
ATOM 2014 N N . PRO A 1 276 ? 6.744 27.505 13.608 1.00 82.69 276 PRO A N 1
ATOM 2015 C CA . PRO A 1 276 ? 6.810 26.935 14.951 1.00 82.69 276 PRO A CA 1
ATOM 2016 C C . PRO A 1 276 ? 6.617 28.011 16.023 1.00 82.69 276 PRO A C 1
ATOM 2018 O O . PRO A 1 276 ? 7.260 29.063 15.995 1.00 82.69 276 PRO A O 1
ATOM 2021 N N . SER A 1 277 ? 5.753 27.743 16.997 1.00 86.25 277 SER A N 1
ATOM 2022 C CA . SER A 1 277 ? 5.550 28.624 18.146 1.00 86.25 277 SER A CA 1
ATOM 2023 C C . SER A 1 277 ? 6.531 28.320 19.290 1.00 86.25 277 SER A C 1
ATOM 2025 O O . SER A 1 277 ? 7.283 27.343 19.273 1.00 86.25 277 SER A O 1
ATOM 2027 N N . ALA A 1 278 ? 6.507 29.155 20.330 1.00 85.94 278 ALA A N 1
ATOM 2028 C CA . ALA A 1 278 ? 7.290 28.926 21.543 1.00 85.94 278 ALA A CA 1
ATOM 2029 C C . ALA A 1 278 ? 6.760 27.766 22.411 1.00 85.94 278 ALA A C 1
ATOM 2031 O O . ALA A 1 278 ? 7.471 27.315 23.305 1.00 85.94 278 ALA A O 1
ATOM 2032 N N . ASN A 1 279 ? 5.534 27.295 22.167 1.00 91.12 279 ASN A N 1
ATOM 2033 C CA . ASN A 1 279 ? 4.894 26.250 22.958 1.00 91.12 279 ASN A CA 1
ATOM 2034 C C . ASN A 1 279 ? 5.367 24.856 22.510 1.00 91.12 279 ASN A C 1
ATOM 2036 O O . ASN A 1 279 ? 5.137 24.459 21.365 1.00 91.12 279 ASN A O 1
ATOM 2040 N N . VAL A 1 280 ? 6.035 24.138 23.416 1.00 92.62 280 VAL A N 1
ATOM 2041 C CA . VAL A 1 280 ? 6.592 22.793 23.208 1.00 92.62 280 VAL A CA 1
ATOM 2042 C C . VAL A 1 280 ? 5.640 21.764 23.809 1.00 92.62 280 VAL A C 1
ATOM 2044 O O . VAL A 1 280 ? 5.301 21.858 24.984 1.00 92.62 280 VAL A O 1
ATOM 2047 N N . LEU A 1 281 ? 5.223 20.793 23.001 1.00 93.81 281 LEU A N 1
ATOM 2048 C CA . LEU A 1 281 ? 4.319 19.710 23.392 1.00 93.81 281 LEU A CA 1
ATOM 2049 C C . LEU A 1 281 ? 5.076 18.465 23.860 1.00 93.81 281 LEU A C 1
ATOM 2051 O O . LEU A 1 281 ? 4.697 17.851 24.849 1.00 93.81 281 LEU A O 1
ATOM 2055 N N . ALA A 1 282 ? 6.152 18.117 23.156 1.00 94.19 282 ALA A N 1
ATOM 2056 C CA . ALA A 1 282 ? 7.057 17.029 23.507 1.00 94.19 282 ALA A CA 1
ATOM 2057 C C . ALA A 1 282 ? 8.485 17.420 23.139 1.00 94.19 282 ALA A C 1
ATOM 2059 O O . ALA A 1 282 ? 8.705 18.204 22.211 1.00 94.19 282 ALA A O 1
ATOM 2060 N N . SER A 1 283 ? 9.462 16.878 23.859 1.00 93.06 283 SER A N 1
ATOM 2061 C CA . SER A 1 283 ? 10.868 17.080 23.533 1.00 93.06 283 SER A CA 1
ATOM 2062 C C . SER A 1 283 ? 11.736 15.927 23.996 1.00 93.06 283 SER A C 1
ATOM 2064 O O . SER A 1 283 ? 11.472 15.326 25.037 1.00 93.06 283 SER A O 1
ATOM 2066 N N . GLN A 1 284 ? 12.801 15.679 23.248 1.00 92.00 284 GLN A N 1
ATOM 2067 C CA . GLN A 1 284 ? 13.833 14.718 23.579 1.00 92.00 284 GLN A CA 1
ATOM 2068 C C . GLN A 1 284 ? 15.200 15.380 23.407 1.00 92.00 284 GLN A C 1
ATOM 2070 O O . GLN A 1 284 ? 15.513 15.882 22.327 1.00 92.00 284 GLN A O 1
ATOM 2075 N N . SER A 1 285 ? 15.996 15.386 24.479 1.00 89.75 285 SER A N 1
ATOM 2076 C CA . SER A 1 285 ? 17.367 15.907 24.476 1.00 89.75 285 SER A CA 1
ATOM 2077 C C . SER A 1 285 ? 18.365 14.760 24.520 1.00 89.75 285 SER A C 1
ATOM 2079 O O . SER A 1 285 ? 18.202 13.808 25.284 1.00 89.75 285 SER A O 1
ATOM 2081 N N . PHE A 1 286 ? 19.422 14.887 23.733 1.00 87.62 286 PHE A N 1
ATOM 2082 C CA . PHE A 1 286 ? 20.603 14.048 23.776 1.00 87.62 286 PHE A CA 1
ATOM 2083 C C . PHE A 1 286 ? 21.805 14.960 23.980 1.00 87.62 286 PHE A C 1
ATOM 2085 O O . PHE A 1 286 ? 22.210 15.678 23.067 1.00 87.62 286 PHE A O 1
ATOM 2092 N N . ASP A 1 287 ? 22.353 14.950 25.191 1.00 84.44 287 ASP A N 1
ATOM 2093 C CA . ASP A 1 287 ? 23.461 15.816 25.572 1.00 84.44 287 ASP A CA 1
ATOM 2094 C C . ASP A 1 287 ? 24.791 15.067 25.567 1.00 84.44 287 ASP A C 1
ATOM 2096 O O . ASP A 1 287 ? 24.902 13.990 26.158 1.00 84.44 287 ASP A O 1
ATOM 2100 N N . SER A 1 288 ? 25.827 15.662 24.966 1.00 72.94 288 SER A N 1
ATOM 2101 C CA . SER A 1 288 ? 27.194 15.124 25.007 1.00 72.94 288 SER A CA 1
ATOM 2102 C C . SER A 1 288 ? 27.638 14.837 26.456 1.00 72.94 288 SER A C 1
ATOM 2104 O O . SER A 1 288 ? 27.529 15.726 27.307 1.00 72.94 288 SER A O 1
ATOM 2106 N N . PRO A 1 289 ? 28.201 13.648 26.764 1.00 66.44 289 PRO A N 1
ATOM 2107 C CA . PRO A 1 289 ? 28.723 12.634 25.838 1.00 66.44 289 PRO A CA 1
ATOM 2108 C C . PRO A 1 289 ? 27.724 11.518 25.483 1.00 66.44 289 PRO A C 1
ATOM 2110 O O . PRO A 1 289 ? 28.139 10.489 24.951 1.00 66.44 289 PRO A O 1
ATOM 2113 N N . SER A 1 290 ? 26.442 11.667 25.826 1.00 70.62 290 SER A N 1
ATOM 2114 C CA . SER A 1 290 ? 25.430 10.642 25.559 1.00 70.62 290 SER A CA 1
ATOM 2115 C C . SER A 1 290 ? 25.310 10.423 24.050 1.00 70.62 290 SER A C 1
ATOM 2117 O O . SER A 1 290 ? 25.150 11.399 23.314 1.00 70.62 290 SER A O 1
ATOM 2119 N N . PRO A 1 291 ? 25.399 9.173 23.570 1.00 74.75 291 PRO A N 1
ATOM 2120 C CA . PRO A 1 291 ? 25.293 8.903 22.148 1.00 74.75 291 PRO A CA 1
ATOM 2121 C C . PRO A 1 291 ? 23.873 9.221 21.679 1.00 74.75 291 PRO A C 1
ATOM 2123 O O . PRO A 1 291 ? 22.897 8.740 22.256 1.00 74.75 291 PRO A O 1
ATOM 2126 N N . VAL A 1 292 ? 23.762 10.025 20.624 1.00 78.38 292 VAL A N 1
ATOM 2127 C CA . VAL A 1 292 ? 22.500 10.165 19.896 1.00 78.38 292 VAL A CA 1
ATOM 2128 C C . VAL A 1 292 ? 22.331 8.906 19.046 1.00 78.38 292 VAL A C 1
ATOM 2130 O O . VAL A 1 292 ? 23.269 8.559 18.320 1.00 78.38 292 VAL A O 1
ATOM 2133 N N . PRO A 1 293 ? 21.184 8.209 19.119 1.00 78.44 293 PRO A N 1
ATOM 2134 C CA . PRO A 1 293 ? 20.883 7.120 18.202 1.00 78.44 293 PRO A CA 1
ATOM 2135 C C . PRO A 1 293 ? 21.012 7.618 16.761 1.00 78.44 293 PRO A C 1
ATOM 2137 O O . PRO A 1 293 ? 20.426 8.636 16.396 1.00 78.44 293 PRO A O 1
ATOM 2140 N N . GLY A 1 294 ? 21.820 6.933 15.959 1.00 71.44 294 GLY A N 1
ATOM 2141 C CA . GLY A 1 294 ? 22.071 7.319 14.579 1.00 71.44 294 GLY A CA 1
ATOM 2142 C C . GLY A 1 294 ? 22.297 6.101 13.704 1.00 71.44 294 GLY A C 1
ATOM 2143 O O . GLY A 1 294 ? 22.764 5.066 14.182 1.00 71.44 294 GLY A O 1
ATOM 2144 N N . SER A 1 295 ? 21.958 6.233 12.427 1.00 62.66 295 SER A N 1
ATOM 2145 C CA . SER A 1 295 ? 22.143 5.187 11.428 1.00 62.66 295 SER A CA 1
ATOM 2146 C C . SER A 1 295 ? 22.816 5.772 10.188 1.00 62.66 295 SER A C 1
ATOM 2148 O O . SER A 1 295 ? 22.463 6.877 9.772 1.00 62.66 295 SER A O 1
ATOM 2150 N N . PRO A 1 296 ? 23.781 5.060 9.574 1.00 55.09 296 PRO A N 1
ATOM 2151 C CA . PRO A 1 296 ? 24.299 5.434 8.263 1.00 55.09 296 PRO A CA 1
ATOM 2152 C C . PRO A 1 296 ? 23.260 5.250 7.140 1.00 55.09 296 PRO A C 1
ATOM 2154 O O . PRO A 1 296 ? 23.470 5.779 6.053 1.00 55.09 296 PRO A O 1
ATOM 2157 N N . ALA A 1 297 ? 22.154 4.535 7.394 1.00 56.91 297 ALA A N 1
ATOM 2158 C CA . ALA A 1 297 ? 21.056 4.326 6.450 1.00 56.91 297 ALA A CA 1
ATOM 2159 C C . ALA A 1 297 ? 19.684 4.356 7.155 1.00 56.91 297 ALA A C 1
ATOM 2161 O O . ALA A 1 297 ? 19.472 3.644 8.136 1.00 56.91 297 ALA A O 1
ATOM 2162 N N . GLY A 1 298 ? 18.746 5.154 6.639 1.00 63.31 298 GLY A N 1
ATOM 2163 C CA . GLY A 1 298 ? 17.369 5.217 7.146 1.00 63.31 298 GLY A CA 1
ATOM 2164 C C . GLY A 1 298 ? 17.180 6.051 8.422 1.00 63.31 298 GLY A C 1
ATOM 2165 O O . GLY A 1 298 ? 18.122 6.623 8.973 1.00 63.31 298 GLY A O 1
ATOM 2166 N N . GLY A 1 299 ? 15.922 6.162 8.859 1.00 73.56 299 GLY A N 1
ATOM 2167 C CA . GLY A 1 299 ? 15.545 6.871 10.081 1.00 73.56 299 GLY A CA 1
ATOM 2168 C C . GLY A 1 299 ? 15.784 6.033 11.336 1.00 73.56 299 GLY A C 1
ATOM 2169 O O . GLY A 1 299 ? 15.654 4.813 11.308 1.00 73.56 299 GLY A O 1
ATOM 2170 N N . VAL A 1 300 ? 16.128 6.688 12.444 1.00 77.44 300 VAL A N 1
ATOM 2171 C CA . VAL A 1 300 ? 16.176 6.066 13.770 1.00 77.44 300 VAL A CA 1
ATOM 2172 C C . VAL A 1 300 ? 15.048 6.641 14.622 1.00 77.44 300 VAL A C 1
ATOM 2174 O O . VAL A 1 300 ? 14.955 7.869 14.728 1.00 77.44 300 VAL A O 1
ATOM 2177 N N . PRO A 1 301 ? 14.214 5.800 15.259 1.00 85.06 301 PRO A N 1
ATOM 2178 C CA . PRO A 1 301 ? 13.193 6.261 16.189 1.00 85.06 301 PRO A CA 1
ATOM 2179 C C . PRO A 1 301 ? 13.804 6.989 17.390 1.00 85.06 301 PRO A C 1
ATOM 2181 O O . PRO A 1 301 ? 14.619 6.444 18.137 1.00 85.06 301 PRO A O 1
ATOM 2184 N N . LEU A 1 302 ? 13.375 8.229 17.600 1.00 88.50 302 LEU A N 1
ATOM 2185 C CA . LEU A 1 302 ? 13.699 9.054 18.754 1.00 88.50 302 LEU A CA 1
ATOM 2186 C C . LEU A 1 302 ? 12.432 9.208 19.595 1.00 88.50 302 LEU A C 1
ATOM 2188 O O . LEU A 1 302 ? 11.573 10.042 19.303 1.00 88.50 302 LEU A O 1
ATOM 2192 N N . ALA A 1 303 ? 12.314 8.372 20.625 1.00 90.81 303 ALA A N 1
ATOM 2193 C CA . ALA A 1 303 ? 11.178 8.394 21.537 1.00 90.81 303 ALA A CA 1
ATOM 2194 C C . ALA A 1 303 ? 11.186 9.645 22.424 1.00 90.81 303 ALA A C 1
ATOM 2196 O O . ALA A 1 303 ? 12.235 10.076 22.914 1.00 90.81 303 ALA A O 1
ATOM 2197 N N . PHE A 1 304 ? 10.005 10.206 22.663 1.00 91.25 304 PHE A N 1
ATOM 2198 C CA . PHE A 1 304 ? 9.813 11.304 23.599 1.00 91.25 304 PHE A CA 1
ATOM 2199 C C . PHE A 1 304 ? 9.586 10.765 25.009 1.00 91.25 304 PHE A C 1
ATOM 2201 O O . PHE A 1 304 ? 8.705 9.943 25.239 1.00 91.25 304 PHE A O 1
ATOM 2208 N N . THR A 1 305 ? 10.332 11.295 25.982 1.00 84.75 305 THR A N 1
ATOM 2209 C CA . THR A 1 305 ? 10.109 11.008 27.416 1.00 84.75 305 THR A CA 1
ATOM 2210 C C . THR A 1 305 ? 8.667 11.253 27.864 1.00 84.75 305 THR A C 1
ATOM 2212 O O . THR A 1 305 ? 8.131 10.493 28.668 1.00 84.75 305 THR A O 1
ATOM 2215 N N . THR A 1 306 ? 8.039 12.292 27.314 1.00 89.62 306 THR A N 1
ATOM 2216 C CA . THR A 1 306 ? 6.621 12.598 27.501 1.00 89.62 306 THR A CA 1
ATOM 2217 C C . THR A 1 306 ? 5.977 12.742 26.122 1.00 89.62 306 THR A C 1
ATOM 2219 O O . THR A 1 306 ? 6.173 13.781 25.484 1.00 89.62 306 THR A O 1
ATOM 2222 N N . PRO A 1 307 ? 5.234 11.725 25.645 1.00 90.56 307 PRO A N 1
ATOM 2223 C CA . PRO A 1 307 ? 4.508 11.793 24.379 1.00 90.56 307 PRO A CA 1
ATOM 2224 C C . PRO A 1 307 ? 3.534 12.973 24.328 1.00 90.56 307 PRO A C 1
ATOM 2226 O O . PRO A 1 307 ? 2.881 13.287 25.328 1.00 90.56 307 PRO A O 1
ATOM 2229 N N . ALA A 1 308 ? 3.408 13.603 23.160 1.00 91.62 308 ALA A N 1
ATOM 2230 C CA . ALA A 1 308 ? 2.477 14.709 22.944 1.00 91.62 308 ALA A CA 1
ATOM 2231 C C . ALA A 1 308 ? 1.113 14.191 22.483 1.00 91.62 308 ALA A C 1
ATOM 2233 O O . ALA A 1 308 ? 1.046 13.379 21.566 1.00 91.62 308 ALA A O 1
ATOM 2234 N N . MET A 1 309 ? 0.025 14.717 23.048 1.00 93.06 309 MET A N 1
ATOM 2235 C CA . MET A 1 309 ? -1.296 14.537 22.441 1.00 93.06 309 MET A CA 1
ATOM 2236 C C . MET A 1 309 ? -1.376 15.351 21.150 1.00 93.06 309 MET A C 1
ATOM 2238 O O . MET A 1 309 ? -1.147 16.566 21.162 1.00 93.06 309 MET A O 1
ATOM 2242 N N . VAL A 1 310 ? -1.722 14.678 20.059 1.00 90.81 310 VAL A N 1
ATOM 2243 C CA . VAL A 1 310 ? -1.984 15.279 18.751 1.00 90.81 310 VAL A CA 1
ATOM 2244 C C . VAL A 1 310 ? -3.407 14.964 18.308 1.00 90.81 310 VAL A C 1
ATOM 2246 O O . VAL A 1 310 ? -4.011 13.996 18.769 1.00 90.81 310 VAL A O 1
ATOM 2249 N N . SER A 1 311 ? -3.967 15.817 17.457 1.00 90.00 311 SER A N 1
ATOM 2250 C CA . SER A 1 311 ? -5.345 15.697 16.983 1.00 90.00 311 SER A CA 1
ATOM 2251 C C . SER A 1 311 ? -5.388 15.586 15.466 1.00 90.00 311 SER A C 1
ATOM 2253 O O . SER A 1 311 ? -4.705 16.345 14.770 1.00 90.00 311 SER A O 1
ATOM 2255 N N . ALA A 1 312 ? -6.242 14.690 14.977 1.00 85.12 312 ALA A N 1
ATOM 2256 C CA . ALA A 1 312 ? -6.564 14.542 13.564 1.00 85.12 312 ALA A CA 1
ATOM 2257 C C . ALA A 1 312 ? -6.930 15.892 12.914 1.00 85.12 312 ALA A C 1
ATOM 2259 O O . ALA A 1 312 ? -7.586 16.742 13.526 1.00 85.12 312 ALA A O 1
ATOM 2260 N N . GLY A 1 313 ? -6.468 16.117 11.683 1.00 83.38 313 GLY A N 1
ATOM 2261 C CA . GLY A 1 313 ? -6.696 17.342 10.908 1.00 83.38 313 GLY A CA 1
ATOM 2262 C C . GLY A 1 313 ? -5.904 18.570 11.378 1.00 83.38 313 GLY A C 1
ATOM 2263 O O . GLY A 1 313 ? -6.013 19.640 10.776 1.00 83.38 313 GLY A O 1
ATOM 2264 N N . SER A 1 314 ? -5.100 18.451 12.439 1.00 87.94 314 SER A N 1
ATOM 2265 C CA . SER A 1 314 ? -4.214 19.525 12.904 1.00 87.94 314 SER A CA 1
ATOM 2266 C C . SER A 1 314 ? -2.840 19.453 12.237 1.00 87.94 314 SER A C 1
ATOM 2268 O O . SER A 1 314 ? -2.466 18.457 11.624 1.00 87.94 314 SER A O 1
ATOM 2270 N N . SER A 1 315 ? -2.054 20.523 12.362 1.00 86.44 315 SER A N 1
ATOM 2271 C CA . SER A 1 315 ? -0.646 20.530 11.955 1.00 86.44 315 SER A CA 1
ATOM 2272 C C . SER A 1 315 ? 0.250 20.993 13.095 1.00 86.44 315 SER A C 1
ATOM 2274 O O . SER A 1 315 ? -0.093 21.912 13.845 1.00 86.44 315 SER A O 1
ATOM 2276 N N . TYR A 1 316 ? 1.424 20.379 13.191 1.00 87.81 316 TYR A N 1
ATOM 2277 C CA . TYR A 1 316 ? 2.423 20.652 14.220 1.00 87.81 316 TYR A CA 1
ATOM 2278 C C . TYR A 1 316 ? 3.774 20.943 13.580 1.00 87.81 316 TYR A C 1
ATOM 2280 O O . TYR A 1 316 ? 3.987 20.692 12.395 1.00 87.81 316 TYR A O 1
ATOM 2288 N N . ALA A 1 317 ? 4.691 21.506 14.363 1.00 85.94 317 ALA A N 1
ATOM 2289 C CA . ALA A 1 317 ? 6.071 21.689 13.948 1.00 85.94 317 ALA A CA 1
ATOM 2290 C C . ALA A 1 317 ? 6.972 20.657 14.620 1.00 85.94 317 ALA A C 1
ATOM 2292 O O . ALA A 1 317 ? 7.042 20.608 15.849 1.00 85.94 317 ALA A O 1
ATOM 2293 N N . LEU A 1 318 ? 7.723 19.911 13.814 1.00 86.44 318 LEU A N 1
ATOM 2294 C CA . LEU A 1 318 ? 8.915 19.209 14.265 1.00 86.44 318 LEU A CA 1
ATOM 2295 C C . LEU A 1 318 ? 10.064 20.209 14.201 1.00 86.44 318 LEU A C 1
ATOM 2297 O O . LEU A 1 318 ? 10.414 20.697 13.128 1.00 86.44 318 LEU A O 1
ATOM 2301 N N . ALA A 1 319 ? 10.622 20.544 15.355 1.00 84.25 319 ALA A N 1
ATOM 2302 C CA . ALA A 1 319 ? 11.658 21.545 15.510 1.00 84.25 319 ALA A CA 1
ATOM 2303 C C . ALA A 1 319 ? 12.884 20.916 16.160 1.00 84.25 319 ALA A C 1
ATOM 2305 O O . ALA A 1 319 ? 12.790 20.310 17.229 1.00 84.25 319 ALA A O 1
ATOM 2306 N N . VAL A 1 320 ? 14.032 21.076 15.511 1.00 81.19 320 VAL A N 1
ATOM 2307 C CA . VAL A 1 320 ? 15.263 20.416 15.917 1.00 81.19 320 VAL A CA 1
ATOM 2308 C C . VAL A 1 320 ? 16.413 21.401 16.027 1.00 81.19 320 VAL A C 1
ATOM 2310 O O . VAL A 1 320 ? 16.625 22.245 15.151 1.00 81.19 320 VAL A O 1
ATOM 2313 N N . GLU A 1 321 ? 17.162 21.260 17.113 1.00 81.38 321 GLU A N 1
ATOM 2314 C CA . GLU A 1 321 ? 18.290 22.096 17.495 1.00 81.38 321 GLU A CA 1
ATOM 2315 C C . GLU A 1 321 ? 19.518 21.197 17.684 1.00 81.38 321 GLU A C 1
ATOM 2317 O O . GLU A 1 321 ? 19.499 20.263 18.482 1.00 81.38 321 GLU A O 1
ATOM 2322 N N . ALA A 1 322 ? 20.588 21.455 16.932 1.00 78.81 322 ALA A N 1
ATOM 2323 C CA . ALA A 1 322 ? 21.816 20.661 16.982 1.00 78.81 322 ALA A CA 1
ATOM 2324 C C . ALA A 1 322 ? 23.043 21.510 17.358 1.00 78.81 322 ALA A C 1
ATOM 2326 O O . ALA A 1 322 ? 23.124 22.711 17.080 1.00 78.81 322 ALA A O 1
ATOM 2327 N N . SER A 1 323 ? 24.054 20.887 17.957 1.00 77.25 323 SER A N 1
ATOM 2328 C CA . SER A 1 323 ? 25.363 21.496 18.230 1.00 77.25 323 SER A CA 1
ATOM 2329 C C . SER A 1 323 ? 26.493 20.490 18.002 1.00 77.25 323 SER A C 1
ATOM 2331 O O . SER A 1 323 ? 26.246 19.290 17.961 1.00 77.25 323 SER A O 1
ATOM 2333 N N . GLY A 1 324 ? 27.734 20.966 17.847 1.00 73.75 324 GLY A N 1
ATOM 2334 C CA . GLY A 1 324 ? 28.876 20.095 17.536 1.00 73.75 324 GLY A CA 1
ATOM 2335 C C . GLY A 1 324 ? 28.779 19.464 16.141 1.00 73.75 324 GLY A C 1
ATOM 2336 O O . GLY A 1 324 ? 28.380 20.136 15.191 1.00 73.75 324 GLY A O 1
ATOM 2337 N N . ASP A 1 325 ? 29.126 18.182 16.038 1.00 72.12 325 ASP A N 1
ATOM 2338 C CA . ASP A 1 325 ? 29.075 17.352 14.825 1.00 72.12 325 ASP A CA 1
ATOM 2339 C C . ASP A 1 325 ? 27.761 16.546 14.701 1.00 72.12 325 ASP A C 1
ATOM 2341 O O . ASP A 1 325 ? 27.741 15.461 14.116 1.00 72.12 325 ASP A O 1
ATOM 2345 N N . CYS A 1 326 ? 26.660 17.057 15.261 1.00 71.12 326 CYS A N 1
ATOM 2346 C CA . CYS A 1 326 ? 25.311 16.535 15.038 1.00 71.12 326 CYS A CA 1
ATOM 2347 C C . CYS A 1 326 ? 24.691 17.081 13.742 1.00 71.12 326 CYS A C 1
ATOM 2349 O O . CYS A 1 326 ? 24.683 18.295 13.515 1.00 71.12 326 CYS A O 1
ATOM 2351 N N . GLY A 1 327 ? 24.127 16.200 12.912 1.00 67.06 327 GLY A N 1
ATOM 2352 C CA . GLY A 1 327 ? 23.498 16.552 11.636 1.00 67.06 327 GLY A CA 1
ATOM 2353 C C . GLY A 1 327 ? 22.521 15.502 11.091 1.00 67.06 327 GLY A C 1
ATOM 2354 O O . GLY A 1 327 ? 22.247 14.487 11.730 1.00 67.06 327 GLY A O 1
ATOM 2355 N N . TRP A 1 328 ? 22.003 15.776 9.891 1.00 65.44 328 TRP A N 1
ATOM 2356 C CA . TRP A 1 328 ? 21.055 14.929 9.152 1.00 65.44 328 TRP A CA 1
ATOM 2357 C C . TRP A 1 328 ? 21.752 14.332 7.944 1.00 65.44 328 TRP A C 1
ATOM 2359 O O . TRP A 1 328 ? 22.419 15.060 7.198 1.00 65.44 328 TRP A O 1
ATOM 2369 N N . THR A 1 329 ? 21.581 13.039 7.735 1.00 53.19 329 THR A N 1
ATOM 2370 C CA . THR A 1 329 ? 22.162 12.328 6.602 1.00 53.19 329 THR A CA 1
ATOM 2371 C C . THR A 1 329 ? 21.054 11.650 5.859 1.00 53.19 329 THR A C 1
ATOM 2373 O O . THR A 1 329 ? 20.277 10.926 6.458 1.00 53.19 329 THR A O 1
ATOM 2376 N N . VAL A 1 330 ? 21.005 11.819 4.555 1.00 50.75 330 VAL A N 1
ATOM 2377 C CA . VAL A 1 330 ? 20.228 10.920 3.744 1.00 50.75 330 VAL A CA 1
ATOM 2378 C C . VAL A 1 330 ? 21.037 10.826 2.426 1.00 50.75 330 VAL A C 1
ATOM 2380 O O . VAL A 1 330 ? 21.137 11.861 1.792 1.00 50.75 330 VAL A O 1
ATOM 2383 N N . SER A 1 331 ? 21.627 9.656 2.070 1.00 43.56 331 SER A N 1
ATOM 2384 C CA . SER A 1 331 ? 22.183 9.075 0.817 1.00 43.56 331 SER A CA 1
ATOM 2385 C C . SER A 1 331 ? 21.751 7.638 0.396 1.00 43.56 331 SER A C 1
ATOM 2387 O O . SER A 1 331 ? 21.717 6.754 1.245 1.00 43.56 331 SER A O 1
ATOM 2389 N N . THR A 1 332 ? 21.780 7.331 -0.924 1.00 44.84 332 THR A N 1
ATOM 2390 C CA . THR A 1 332 ? 21.935 5.952 -1.492 1.00 44.84 332 THR A CA 1
ATOM 2391 C C . THR A 1 332 ? 23.162 5.608 -2.426 1.00 44.84 332 THR A C 1
ATOM 2393 O O . THR A 1 332 ? 23.032 4.696 -3.235 1.00 44.84 332 THR A O 1
ATOM 2396 N N . VAL A 1 333 ? 24.372 6.232 -2.410 1.00 43.84 333 VAL A N 1
ATOM 2397 C CA . VAL A 1 333 ? 25.576 5.658 -3.155 1.00 43.84 333 VAL A CA 1
ATOM 2398 C C . VAL A 1 333 ? 26.359 4.844 -2.110 1.00 43.84 333 VAL A C 1
ATOM 2400 O O . VAL A 1 333 ? 26.206 5.153 -0.927 1.00 43.84 333 VAL A O 1
ATOM 2403 N N . PRO A 1 334 ? 27.291 3.932 -2.473 1.00 46.06 334 PRO A N 1
ATOM 2404 C CA . PRO A 1 334 ? 28.445 3.643 -1.619 1.00 46.06 334 PRO A CA 1
ATOM 2405 C C . PRO A 1 334 ? 28.988 4.877 -0.868 1.00 46.06 334 PRO A C 1
ATOM 2407 O O . PRO A 1 334 ? 29.370 4.722 0.281 1.00 46.06 334 PRO A O 1
ATOM 2410 N N . ASP A 1 335 ? 28.908 6.084 -1.469 1.00 41.69 335 ASP A N 1
ATOM 2411 C CA . ASP A 1 335 ? 29.102 7.386 -0.808 1.00 41.69 335 ASP A CA 1
ATOM 2412 C C . ASP A 1 335 ? 28.156 8.561 -1.312 1.00 41.69 335 ASP A C 1
ATOM 2414 O O . ASP A 1 335 ? 28.703 9.613 -1.629 1.00 41.69 335 ASP A O 1
ATOM 2418 N N . TYR A 1 336 ? 26.786 8.442 -1.397 1.00 44.88 336 TYR A N 1
ATOM 2419 C CA . TYR A 1 336 ? 25.733 9.529 -1.595 1.00 44.88 336 TYR A CA 1
ATOM 2420 C C . TYR A 1 336 ? 24.722 9.687 -2.821 1.00 44.88 336 TYR A C 1
ATOM 2422 O O . TYR A 1 336 ? 25.036 10.425 -3.754 1.00 44.88 336 TYR A O 1
ATOM 2430 N N . ALA A 1 337 ? 23.492 9.055 -2.839 1.00 36.91 337 ALA A N 1
ATOM 2431 C CA . ALA A 1 337 ? 22.470 8.917 -3.971 1.00 36.91 337 ALA A CA 1
ATOM 2432 C C . ALA A 1 337 ? 20.929 9.139 -3.615 1.00 36.91 337 ALA A C 1
ATOM 2434 O O . ALA A 1 337 ? 20.689 9.580 -2.489 1.00 36.91 337 ALA A O 1
ATOM 2435 N N . PRO A 1 338 ? 19.910 8.899 -4.518 1.00 39.25 338 PRO A N 1
ATOM 2436 C CA . PRO A 1 338 ? 18.460 9.254 -4.418 1.00 39.25 338 PRO A CA 1
ATOM 2437 C C . PRO A 1 338 ? 17.675 8.958 -3.119 1.00 39.25 338 PRO A C 1
ATOM 2439 O O . PRO A 1 338 ? 17.944 7.971 -2.444 1.00 39.25 338 PRO A O 1
ATOM 2442 N N . GLY A 1 339 ? 16.641 9.776 -2.835 1.00 45.38 339 GLY A N 1
ATOM 2443 C CA . GLY A 1 339 ? 15.681 9.624 -1.714 1.00 45.38 339 GLY A CA 1
ATOM 2444 C C . GLY A 1 339 ? 16.010 10.435 -0.452 1.00 45.38 339 GLY A C 1
ATOM 2445 O O . GLY A 1 339 ? 15.633 10.058 0.656 1.00 45.38 339 GLY A O 1
ATOM 2446 N N . GLN A 1 340 ? 16.864 11.453 -0.589 1.00 44.19 340 GLN A N 1
ATOM 2447 C CA . GLN A 1 340 ? 17.832 11.706 0.465 1.00 44.19 340 GLN A CA 1
ATOM 2448 C C . GLN A 1 340 ? 18.308 13.201 0.498 1.00 44.19 340 GLN A C 1
ATOM 2450 O O . GLN A 1 340 ? 18.881 13.709 -0.470 1.00 44.19 340 GLN A O 1
ATOM 2455 N N . GLY A 1 341 ? 18.006 13.918 1.607 1.00 48.06 341 GLY A N 1
ATOM 2456 C CA . GLY A 1 341 ? 18.510 15.244 2.012 1.00 48.06 341 GLY A CA 1
ATOM 2457 C C . GLY A 1 341 ? 19.738 15.258 2.977 1.00 48.06 341 GLY A C 1
ATOM 2458 O O . GLY A 1 341 ? 20.061 14.259 3.581 1.00 48.06 341 GLY A O 1
ATOM 2459 N N . TYR A 1 342 ? 20.461 16.371 3.191 1.00 50.38 342 TYR A N 1
ATOM 2460 C CA . TYR A 1 342 ? 21.681 16.423 4.044 1.00 50.38 342 TYR A CA 1
ATOM 2461 C C . TYR A 1 342 ? 21.865 17.783 4.752 1.00 50.38 342 TYR A C 1
ATOM 2463 O O . TYR A 1 342 ? 21.591 18.815 4.132 1.00 50.38 342 TYR A O 1
ATOM 2471 N N . PHE A 1 343 ? 22.444 17.836 5.972 1.00 48.62 343 PHE A N 1
ATOM 2472 C CA . PHE A 1 343 ? 23.033 19.088 6.516 1.00 48.62 343 PHE A CA 1
ATOM 2473 C C . PHE A 1 343 ? 24.143 18.905 7.592 1.00 48.62 343 PHE A C 1
ATOM 2475 O O . PHE A 1 343 ? 23.974 18.119 8.520 1.00 48.62 343 PHE A O 1
ATOM 2482 N N . SER A 1 344 ? 25.229 19.708 7.540 1.00 48.66 344 SER A N 1
ATOM 2483 C CA . SER A 1 344 ? 26.369 19.734 8.499 1.00 48.66 344 SER A CA 1
ATOM 2484 C C . SER A 1 344 ? 26.714 21.150 9.000 1.00 48.66 344 SER A C 1
ATOM 2486 O O . SER A 1 344 ? 26.865 22.051 8.182 1.00 48.66 344 SER A O 1
ATOM 2488 N N . VAL A 1 345 ? 27.021 21.359 10.285 1.00 49.31 345 VAL A N 1
ATOM 2489 C CA . VAL A 1 345 ? 27.216 22.727 10.834 1.00 49.31 345 VAL A CA 1
ATOM 2490 C C . VAL A 1 345 ? 28.672 23.209 11.033 1.00 49.31 345 VAL A C 1
ATOM 2492 O O . VAL A 1 345 ? 28.853 24.416 11.195 1.00 49.31 345 VAL A O 1
ATOM 2495 N N . ASN A 1 346 ? 29.697 22.340 10.906 1.00 50.56 346 ASN A N 1
ATOM 2496 C CA . ASN A 1 346 ? 30.998 22.548 10.208 1.00 50.56 346 ASN A CA 1
ATOM 2497 C C . ASN A 1 346 ? 32.141 21.647 10.718 1.00 50.56 346 ASN A C 1
ATOM 2499 O O . ASN A 1 346 ? 32.739 21.928 11.754 1.00 50.56 346 ASN A O 1
ATOM 2503 N N . GLY A 1 347 ? 32.608 20.740 9.854 1.00 47.81 347 GLY A N 1
ATOM 2504 C CA . GLY A 1 347 ? 33.947 20.170 9.994 1.00 47.81 347 GLY A CA 1
ATOM 2505 C C . GLY A 1 347 ? 34.450 19.283 8.853 1.00 47.81 347 GLY A C 1
ATOM 2506 O O . GLY A 1 347 ? 35.499 18.668 8.996 1.00 47.81 347 GLY A O 1
ATOM 2507 N N . SER A 1 348 ? 33.832 19.200 7.671 1.00 46.88 348 SER A N 1
ATOM 2508 C CA . SER A 1 348 ? 34.228 20.121 6.585 1.00 46.88 348 SER A CA 1
ATOM 2509 C C . SER A 1 348 ? 33.332 20.007 5.332 1.00 46.88 348 SER A C 1
ATOM 2511 O O . SER A 1 348 ? 33.832 20.150 4.216 1.00 46.88 348 SER A O 1
ATOM 2513 N N . ARG A 1 349 ? 32.006 19.909 5.567 1.00 52.62 349 ARG A N 1
ATOM 2514 C CA . ARG A 1 349 ? 30.848 20.368 4.740 1.00 52.62 349 ARG A CA 1
ATOM 2515 C C . ARG A 1 349 ? 29.987 19.271 4.103 1.00 52.62 349 ARG A C 1
ATOM 2517 O O . ARG A 1 349 ? 30.503 18.551 3.263 1.00 52.62 349 ARG A O 1
ATOM 2524 N N . TRP A 1 350 ? 28.665 19.312 4.354 1.00 50.69 350 TRP A N 1
ATOM 2525 C CA . TRP A 1 350 ? 27.638 18.641 3.527 1.00 50.69 350 TRP A CA 1
ATOM 2526 C C . TRP A 1 350 ? 26.256 19.299 3.604 1.00 50.69 350 TRP A C 1
ATOM 2528 O O . TRP A 1 350 ? 25.788 19.532 4.717 1.00 50.69 350 TRP A O 1
ATOM 2538 N N . PHE A 1 351 ? 25.593 19.514 2.452 1.00 51.88 351 PHE A N 1
ATOM 2539 C CA . PHE A 1 351 ? 24.140 19.754 2.341 1.00 51.88 351 PHE A CA 1
ATOM 2540 C C . PHE A 1 351 ? 23.594 19.507 0.906 1.00 51.88 351 PHE A C 1
ATOM 2542 O O . PHE A 1 351 ? 24.203 19.974 -0.052 1.00 51.88 351 PHE A O 1
ATOM 2549 N N . SER A 1 352 ? 22.418 18.886 0.757 1.00 43.06 352 SER A N 1
ATOM 2550 C CA . SER A 1 352 ? 21.444 19.036 -0.355 1.00 43.06 352 SER A CA 1
ATOM 2551 C C . SER A 1 352 ? 20.098 18.541 0.171 1.00 43.06 352 SER A C 1
ATOM 2553 O O . SER A 1 352 ? 20.094 17.473 0.744 1.00 43.06 352 SER A O 1
ATOM 2555 N N . THR A 1 353 ? 18.982 19.259 0.042 1.00 54.72 353 THR A N 1
ATOM 2556 C CA . THR A 1 353 ? 17.664 18.845 0.577 1.00 54.72 353 THR A CA 1
ATOM 2557 C C . THR A 1 353 ? 16.568 19.186 -0.427 1.00 54.72 353 THR A C 1
ATOM 2559 O O . THR A 1 353 ? 16.422 20.362 -0.767 1.00 54.72 353 THR A O 1
ATOM 2562 N N . VAL A 1 354 ? 15.778 18.201 -0.852 1.00 45.72 354 VAL A N 1
ATOM 2563 C CA . VAL A 1 354 ? 14.417 18.441 -1.375 1.00 45.72 354 VAL A CA 1
ATOM 2564 C C . VAL A 1 354 ? 13.386 17.620 -0.596 1.00 45.72 354 VAL A C 1
ATOM 2566 O O . VAL A 1 354 ? 12.271 18.091 -0.435 1.00 45.72 354 VAL A O 1
ATOM 2569 N N . ASP A 1 355 ? 13.820 16.544 0.065 1.00 50.69 355 ASP A N 1
ATOM 2570 C CA . ASP A 1 355 ? 13.014 15.781 1.012 1.00 50.69 355 ASP A CA 1
ATOM 2571 C C . ASP A 1 355 ? 13.744 15.727 2.360 1.00 50.69 355 ASP A C 1
ATOM 2573 O O . ASP A 1 355 ? 14.909 15.324 2.435 1.00 50.69 355 ASP A O 1
ATOM 2577 N N . PHE A 1 356 ? 13.092 16.187 3.430 1.00 59.53 356 PHE A N 1
ATOM 2578 C CA . PHE A 1 356 ? 13.459 15.836 4.801 1.00 59.53 356 PHE A CA 1
ATOM 2579 C C . PHE A 1 356 ? 12.556 14.661 5.187 1.00 59.53 356 PHE A C 1
ATOM 2581 O O . PHE A 1 356 ? 11.440 14.897 5.649 1.00 59.53 356 PHE A O 1
ATOM 2588 N N . PRO A 1 357 ? 12.960 13.404 4.933 1.00 64.00 357 PRO A N 1
ATOM 2589 C CA . PRO A 1 357 ? 12.117 12.277 5.271 1.00 64.00 357 PRO A CA 1
ATOM 2590 C C . PRO A 1 357 ? 12.160 12.073 6.781 1.00 64.00 357 PRO A C 1
ATOM 2592 O O . PRO A 1 357 ? 13.211 11.824 7.374 1.00 64.00 357 PRO A O 1
ATOM 2595 N N . PHE A 1 358 ? 10.994 12.150 7.404 1.00 72.62 358 PHE A N 1
ATOM 2596 C CA . PHE A 1 358 ? 10.791 11.740 8.783 1.00 72.62 358 PHE A CA 1
ATOM 2597 C C . PHE A 1 358 ? 9.530 10.902 8.899 1.00 72.62 358 PHE A C 1
ATOM 2599 O O . PHE A 1 358 ? 8.727 10.863 7.972 1.00 72.62 358 PHE A O 1
ATOM 2606 N N . GLN A 1 359 ? 9.432 10.170 9.998 1.00 78.31 359 GLN A N 1
ATOM 2607 C CA . GLN A 1 359 ? 8.219 9.464 10.408 1.00 78.31 359 GLN A CA 1
ATOM 2608 C C . GLN A 1 359 ? 7.782 10.069 11.719 1.00 78.31 359 GLN A C 1
ATOM 2610 O O . GLN A 1 359 ? 8.623 10.441 12.548 1.00 78.31 359 GLN A O 1
ATOM 2615 N N . VAL A 1 360 ? 6.480 10.144 11.910 1.00 81.25 360 VAL A N 1
ATOM 2616 C CA . VAL A 1 360 ? 5.898 10.392 13.223 1.00 81.25 360 VAL A CA 1
ATOM 2617 C C . VAL A 1 360 ? 5.234 9.099 13.633 1.00 81.25 360 VAL A C 1
ATOM 2619 O O . VAL A 1 360 ? 4.444 8.551 12.880 1.00 81.25 360 VAL A O 1
ATOM 2622 N N . ILE A 1 361 ? 5.592 8.614 14.810 1.00 86.88 361 ILE A N 1
ATOM 2623 C CA . ILE A 1 361 ? 5.016 7.402 15.373 1.00 86.88 361 ILE A CA 1
ATOM 2624 C C . ILE A 1 361 ? 3.966 7.880 16.362 1.00 86.88 361 ILE A C 1
ATOM 2626 O O . ILE A 1 361 ? 4.288 8.567 17.344 1.00 86.88 361 ILE A O 1
ATOM 2630 N N . ILE A 1 362 ? 2.708 7.600 16.043 1.00 87.81 362 ILE A N 1
ATOM 2631 C CA . ILE A 1 362 ? 1.561 7.978 16.858 1.00 87.81 362 ILE A CA 1
ATOM 2632 C C . ILE A 1 362 ? 0.943 6.694 17.390 1.00 87.81 362 ILE A C 1
ATOM 2634 O O . ILE A 1 362 ? 0.571 5.818 16.623 1.00 87.81 362 ILE A O 1
ATOM 2638 N N . ASP A 1 363 ? 0.811 6.598 18.709 1.00 90.00 363 ASP A N 1
ATOM 2639 C CA . ASP A 1 363 ? -0.017 5.578 19.341 1.00 90.00 363 ASP A CA 1
ATOM 2640 C C . ASP A 1 363 ? -1.468 6.085 19.265 1.00 90.00 363 ASP A C 1
ATOM 2642 O O . ASP A 1 363 ? -1.782 7.088 19.931 1.00 90.00 363 ASP A O 1
ATOM 2646 N N . PRO A 1 364 ? -2.339 5.488 18.429 1.00 88.69 364 PRO A N 1
ATOM 2647 C CA . PRO A 1 364 ? -3.717 5.936 18.273 1.00 88.69 364 PRO A CA 1
ATOM 2648 C C . PRO A 1 364 ? -4.462 5.893 19.609 1.00 88.69 364 PRO A C 1
ATOM 2650 O O . PRO A 1 364 ? -4.169 5.077 20.484 1.00 88.69 364 PRO A O 1
ATOM 2653 N N . ALA A 1 365 ? -5.419 6.804 19.801 1.00 88.50 365 ALA A N 1
ATOM 2654 C CA . ALA A 1 365 ? -6.243 6.797 21.012 1.00 88.50 365 ALA A CA 1
ATOM 2655 C C . ALA A 1 365 ? -7.188 5.582 21.080 1.00 88.50 365 ALA A C 1
ATOM 2657 O O . ALA A 1 365 ? -7.581 5.187 22.175 1.00 88.50 365 ALA A O 1
ATOM 2658 N N . ILE A 1 366 ? -7.543 5.041 19.915 1.00 88.75 366 ILE A N 1
ATOM 2659 C CA . ILE A 1 366 ? -8.363 3.849 19.708 1.00 88.75 366 ILE A CA 1
ATOM 2660 C C . ILE A 1 366 ? -7.622 3.019 18.657 1.00 88.75 366 ILE A C 1
ATOM 2662 O O . ILE A 1 366 ? -7.172 3.590 17.663 1.00 88.75 366 ILE A O 1
ATOM 2666 N N . VAL A 1 367 ? -7.435 1.732 18.931 1.00 92.56 367 VAL A N 1
ATOM 2667 C CA . VAL A 1 367 ? -6.844 0.758 18.005 1.00 92.56 367 VAL A CA 1
ATOM 2668 C C . VAL A 1 367 ? -7.979 -0.095 17.478 1.00 92.56 367 VAL A C 1
ATOM 2670 O O . VAL A 1 367 ? -8.876 -0.413 18.255 1.00 92.56 367 VAL A O 1
ATOM 2673 N N . ASP A 1 368 ? -7.912 -0.429 16.198 1.00 94.38 368 ASP A N 1
ATOM 2674 C CA . ASP A 1 368 ? -8.957 -1.169 15.522 1.00 94.38 368 ASP A CA 1
ATOM 2675 C C . ASP A 1 368 ? -9.097 -2.601 16.066 1.00 94.38 368 ASP A C 1
ATOM 2677 O O . ASP A 1 368 ? -8.143 -3.386 16.053 1.00 94.38 368 ASP A O 1
ATOM 2681 N N . ASN A 1 369 ? -10.285 -2.923 16.574 1.00 95.69 369 ASN A N 1
ATOM 2682 C CA . ASN A 1 369 ? -10.660 -4.252 17.042 1.00 95.69 369 ASN A CA 1
ATOM 2683 C C . ASN A 1 369 ? -11.275 -5.145 15.943 1.00 95.69 369 ASN A C 1
ATOM 2685 O O . ASN A 1 369 ? -11.506 -6.328 16.200 1.00 95.69 369 ASN A O 1
ATOM 2689 N N . CYS A 1 370 ? -11.461 -4.634 14.719 1.00 96.94 370 CYS A N 1
ATOM 2690 C CA . CYS A 1 370 ? -11.768 -5.397 13.508 1.00 96.94 370 CYS A CA 1
ATOM 2691 C C . CYS A 1 370 ? -10.996 -4.910 12.268 1.00 96.94 370 CYS A C 1
ATOM 2693 O O . CYS A 1 370 ? -11.629 -4.526 11.293 1.00 96.94 370 CYS A O 1
ATOM 2695 N N . PRO A 1 371 ? -9.662 -5.098 12.207 1.00 94.56 371 PRO A N 1
ATOM 2696 C CA . PRO A 1 371 ? -8.820 -4.540 11.143 1.00 94.56 371 PRO A CA 1
ATOM 2697 C C . PRO A 1 371 ? -9.316 -4.750 9.709 1.00 94.56 371 PRO A C 1
ATOM 2699 O O . PRO A 1 371 ? -9.106 -3.912 8.856 1.00 94.56 371 PRO A O 1
ATOM 2702 N N . ALA A 1 372 ? -9.940 -5.890 9.406 1.00 95.00 372 ALA A N 1
ATOM 2703 C CA . ALA A 1 372 ? -10.381 -6.213 8.048 1.00 95.00 372 ALA A CA 1
ATOM 2704 C C . ALA A 1 372 ? -11.869 -5.905 7.778 1.00 95.00 372 ALA A C 1
ATOM 2706 O O . ALA A 1 372 ? -12.405 -6.350 6.755 1.00 95.00 372 ALA A O 1
ATOM 2707 N N . VAL A 1 373 ? -12.580 -5.264 8.711 1.00 95.88 373 VAL A N 1
ATOM 2708 C CA . VAL A 1 373 ? -14.032 -5.057 8.649 1.00 95.88 373 VAL A CA 1
ATOM 2709 C C . VAL A 1 373 ? -14.404 -3.690 9.209 1.00 95.88 373 VAL A C 1
ATOM 2711 O O . VAL A 1 373 ? -14.503 -3.534 10.421 1.00 95.88 373 VAL A O 1
ATOM 2714 N N . ILE A 1 374 ? -14.809 -2.796 8.300 1.00 96.19 374 ILE A N 1
ATOM 2715 C CA . ILE A 1 374 ? -15.206 -1.414 8.604 1.00 96.19 374 ILE A CA 1
ATOM 2716 C C . ILE A 1 374 ? -16.103 -1.342 9.841 1.00 96.19 374 ILE A C 1
ATOM 2718 O O . ILE A 1 374 ? -17.280 -1.736 9.800 1.00 96.19 374 ILE A O 1
ATOM 2722 N N . ASN A 1 375 ? -15.588 -0.760 10.922 1.00 95.38 375 ASN A N 1
ATOM 2723 C CA . ASN A 1 375 ? -16.264 -0.716 12.209 1.00 95.38 375 ASN A CA 1
ATOM 2724 C C . ASN A 1 375 ? -15.877 0.507 13.059 1.00 95.38 375 ASN A C 1
ATOM 2726 O O . ASN A 1 375 ? -15.722 0.400 14.271 1.00 95.38 375 ASN A O 1
ATOM 2730 N N . GLN A 1 376 ? -15.886 1.706 12.474 1.00 94.44 376 GLN A N 1
ATOM 2731 C CA . GLN A 1 376 ? -15.517 2.983 13.114 1.00 94.44 376 GLN A CA 1
ATOM 2732 C C . GLN A 1 376 ? -16.062 3.220 14.546 1.00 94.44 376 GLN A C 1
ATOM 2734 O O . GLN A 1 376 ? -15.516 4.018 15.311 1.00 94.44 376 GLN A O 1
ATOM 2739 N N . GLY A 1 377 ? -17.178 2.578 14.913 1.00 94.44 377 GLY A N 1
ATOM 2740 C CA . GLY A 1 377 ? -17.757 2.615 16.257 1.00 94.44 377 GLY A CA 1
ATOM 2741 C C . GLY A 1 377 ? -17.011 1.808 17.329 1.00 94.44 377 GLY A C 1
ATOM 2742 O O . GLY A 1 377 ? -17.259 2.069 18.505 1.00 94.44 377 GLY A O 1
ATOM 2743 N N . GLN A 1 378 ? -16.134 0.875 16.944 1.00 95.50 378 GLN A N 1
ATOM 2744 C CA . GLN A 1 378 ? -15.226 0.107 17.807 1.00 95.50 378 GLN A CA 1
ATOM 2745 C C . GLN A 1 378 ? -15.951 -0.484 19.024 1.00 95.50 378 GLN A C 1
ATOM 2747 O O . GLN A 1 378 ? -15.527 -0.332 20.169 1.00 95.50 378 GLN A O 1
ATOM 2752 N N . SER A 1 379 ? -17.135 -1.052 18.769 1.00 96.38 379 SER A N 1
ATOM 2753 C CA . SER A 1 379 ? -17.928 -1.740 19.792 1.00 96.38 379 SER A CA 1
ATOM 2754 C C . SER A 1 379 ? -17.301 -3.103 20.076 1.00 96.38 379 SER A C 1
ATOM 2756 O O . SER A 1 379 ? -16.721 -3.699 19.171 1.00 96.38 379 SER A O 1
ATOM 2758 N N . ASP A 1 380 ? -17.341 -3.497 21.340 1.00 96.56 380 ASP A N 1
ATOM 2759 C CA . ASP A 1 380 ? -16.701 -4.680 21.922 1.00 96.56 380 ASP A CA 1
ATOM 2760 C C . ASP A 1 380 ? -17.508 -4.995 23.186 1.00 96.56 380 ASP A C 1
ATOM 2762 O O . ASP A 1 380 ? -17.324 -4.362 24.237 1.00 96.56 380 ASP A O 1
ATOM 2766 N N . LEU A 1 381 ? -18.560 -5.789 23.011 1.00 96.44 381 LEU A N 1
ATOM 2767 C CA . LEU A 1 381 ? -19.593 -5.995 24.020 1.00 96.44 381 LEU A CA 1
ATOM 2768 C C . LEU A 1 381 ? -19.096 -6.856 25.191 1.00 96.44 381 LEU A C 1
ATOM 2770 O O . LEU A 1 381 ? -19.424 -6.538 26.342 1.00 96.44 381 LEU A O 1
ATOM 2774 N N . ASP A 1 382 ? -18.284 -7.876 24.927 1.00 95.69 382 ASP A N 1
ATOM 2775 C CA . ASP A 1 382 ? -17.733 -8.781 25.941 1.00 95.69 382 ASP A CA 1
ATOM 2776 C C . ASP A 1 382 ? -16.346 -8.343 26.468 1.00 95.69 382 ASP A C 1
ATOM 2778 O O . ASP A 1 382 ? -15.931 -8.728 27.571 1.00 95.69 382 ASP A O 1
ATOM 2782 N N . GLY A 1 383 ? -15.668 -7.431 25.765 1.00 95.88 383 GLY A N 1
ATOM 2783 C CA . GLY A 1 383 ? -14.393 -6.850 26.167 1.00 95.88 383 GLY A CA 1
ATOM 2784 C C . GLY A 1 383 ? -13.190 -7.753 25.902 1.00 95.88 383 GLY A C 1
ATOM 2785 O O . GLY A 1 383 ? -12.165 -7.588 26.585 1.00 95.88 383 GLY A O 1
ATOM 2786 N N . ASP A 1 384 ? -13.293 -8.720 24.987 1.00 94.69 384 ASP A N 1
ATOM 2787 C CA . ASP A 1 384 ? -12.200 -9.636 24.646 1.00 94.69 384 ASP A CA 1
ATOM 2788 C C . ASP A 1 384 ? -11.141 -8.996 23.716 1.00 94.69 384 ASP A C 1
ATOM 2790 O O . ASP A 1 384 ? -10.007 -9.490 23.607 1.00 94.69 384 ASP A O 1
ATOM 2794 N N . GLY A 1 385 ? -11.464 -7.830 23.144 1.00 93.31 385 GLY A N 1
ATOM 2795 C CA . GLY A 1 385 ? -10.615 -7.047 22.252 1.00 93.31 385 GLY A CA 1
ATOM 2796 C C . GLY A 1 385 ? -10.818 -7.329 20.762 1.00 93.31 385 GLY A C 1
ATOM 2797 O O . GLY A 1 385 ? -10.116 -6.718 19.949 1.00 93.31 385 GLY A O 1
ATOM 2798 N N . ARG A 1 386 ? -11.740 -8.217 20.390 1.00 95.81 386 ARG A N 1
ATOM 2799 C CA . ARG A 1 386 ? -12.322 -8.341 19.053 1.00 95.81 386 ARG A CA 1
ATOM 2800 C C . ARG A 1 386 ? -13.595 -7.498 19.004 1.00 95.81 386 ARG A C 1
ATOM 2802 O O . ARG A 1 386 ? -14.328 -7.380 19.972 1.00 95.81 386 ARG A O 1
ATOM 2809 N N . GLY A 1 387 ? -13.822 -6.810 17.892 1.00 96.62 387 GLY A N 1
ATOM 2810 C CA . GLY A 1 387 ? -14.998 -5.956 17.772 1.00 96.62 387 GLY A CA 1
ATOM 2811 C C . GLY A 1 387 ? -16.249 -6.714 17.358 1.00 96.62 387 GLY A C 1
ATOM 2812 O O . GLY A 1 387 ? -16.185 -7.632 16.542 1.00 96.62 387 GLY A O 1
ATOM 2813 N N . ASP A 1 388 ? -17.409 -6.215 17.787 1.00 96.94 388 ASP A N 1
ATOM 2814 C CA . ASP A 1 388 ? -18.726 -6.787 17.471 1.00 96.94 388 ASP A CA 1
ATOM 2815 C C . ASP A 1 388 ? -18.939 -7.025 15.960 1.00 96.94 388 ASP A C 1
ATOM 2817 O O . ASP A 1 388 ? -19.663 -7.923 15.536 1.00 96.94 388 ASP A O 1
ATOM 2821 N N . ALA A 1 389 ? -18.320 -6.197 15.110 1.00 96.94 389 ALA A N 1
ATOM 2822 C CA . ALA A 1 389 ? -18.449 -6.279 13.655 1.00 96.94 389 ALA A CA 1
ATOM 2823 C C . ALA A 1 389 ? -17.770 -7.515 13.037 1.00 96.94 389 ALA A C 1
ATOM 2825 O O . ALA A 1 389 ? -18.152 -7.938 11.943 1.00 96.94 389 ALA A O 1
ATOM 2826 N N . CYS A 1 390 ? -16.769 -8.071 13.715 1.00 96.62 390 CYS A N 1
ATOM 2827 C CA . CYS A 1 390 ? -15.980 -9.216 13.276 1.00 96.62 390 CYS A CA 1
ATOM 2828 C C . CYS A 1 390 ? -15.988 -10.359 14.300 1.00 96.62 390 CYS A C 1
ATOM 2830 O O . CYS A 1 390 ? -15.195 -11.294 14.157 1.00 96.62 390 CYS A O 1
ATOM 2832 N N . ASP A 1 391 ? -16.879 -10.300 15.294 1.00 97.38 391 ASP A N 1
ATOM 2833 C CA . ASP A 1 391 ? -17.072 -11.364 16.269 1.00 97.38 391 ASP A CA 1
ATOM 2834 C C . ASP A 1 391 ? -18.171 -12.356 15.871 1.00 97.38 391 ASP A C 1
ATOM 2836 O O . ASP A 1 391 ? -19.235 -11.998 15.357 1.00 97.38 391 ASP A O 1
ATOM 2840 N N . GLU A 1 392 ? -17.909 -13.635 16.117 1.00 97.31 392 GLU A N 1
ATOM 2841 C CA . GLU A 1 392 ? -18.865 -14.725 15.920 1.00 97.31 392 GLU A CA 1
ATOM 2842 C C . GLU A 1 392 ? -19.709 -14.990 17.177 1.00 97.31 392 GLU A C 1
ATOM 2844 O O . GLU A 1 392 ? -20.745 -15.642 17.056 1.00 97.31 392 GLU A O 1
ATOM 2849 N N . ASP A 1 393 ? -19.315 -14.451 18.331 1.00 97.56 393 ASP A N 1
ATOM 2850 C CA . ASP A 1 393 ? -19.984 -14.556 19.636 1.00 97.56 393 ASP A CA 1
ATOM 2851 C C . ASP A 1 393 ? -19.839 -13.195 20.342 1.00 97.56 393 ASP A C 1
ATOM 2853 O O . ASP A 1 393 ? -18.818 -12.917 20.954 1.00 97.56 393 ASP A O 1
ATOM 2857 N N . MET A 1 394 ? -20.793 -12.278 20.125 1.00 97.12 394 MET A N 1
ATOM 2858 C CA . MET A 1 394 ? -20.61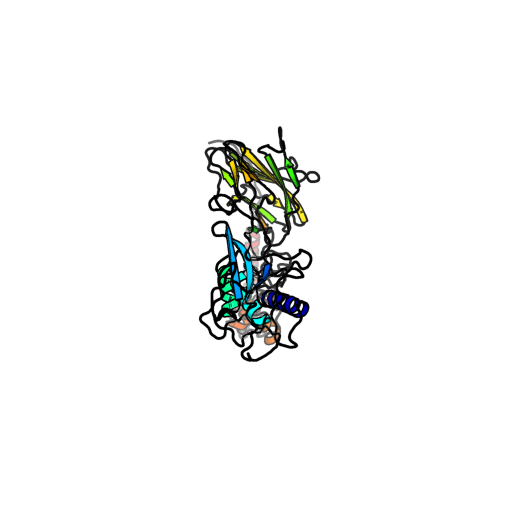5 -10.866 20.508 1.00 97.12 394 MET A CA 1
ATOM 2859 C C . MET A 1 394 ? -20.698 -10.624 22.019 1.00 97.12 394 MET A C 1
ATOM 2861 O O . MET A 1 394 ? -20.127 -9.652 22.501 1.00 97.12 394 MET A O 1
ATOM 2865 N N . ASP A 1 395 ? -21.459 -11.422 22.762 1.00 97.38 395 ASP A N 1
ATOM 2866 C CA . ASP A 1 395 ? -21.621 -11.253 24.211 1.00 97.38 395 ASP A CA 1
ATOM 2867 C C . ASP A 1 395 ? -20.803 -12.249 25.044 1.00 97.38 395 ASP A C 1
ATOM 2869 O O . ASP A 1 395 ? -20.732 -12.091 26.270 1.00 97.38 395 ASP A O 1
ATOM 2873 N N . GLY A 1 396 ? -20.114 -13.186 24.387 1.00 97.25 396 GLY A N 1
ATOM 2874 C CA . GLY A 1 396 ? -19.069 -14.017 24.973 1.00 97.25 396 GLY A CA 1
ATOM 2875 C C . GLY A 1 396 ? -19.610 -15.093 25.909 1.00 97.25 396 GLY A C 1
ATOM 2876 O O . GLY A 1 396 ? -18.911 -15.514 26.841 1.00 97.25 396 GLY A O 1
ATOM 2877 N N . ASP A 1 397 ? -20.856 -15.518 25.710 1.00 97.00 397 ASP A N 1
ATOM 2878 C CA . ASP A 1 397 ? -21.528 -16.507 26.555 1.00 97.00 397 ASP A CA 1
ATOM 2879 C C . ASP A 1 397 ? -21.259 -17.962 26.122 1.00 97.00 397 ASP A C 1
ATOM 2881 O O . ASP A 1 397 ? -21.568 -18.912 26.848 1.00 97.00 397 ASP A O 1
ATOM 2885 N N . GLY A 1 398 ? -20.602 -18.146 24.971 1.00 96.44 398 GLY A N 1
ATOM 2886 C CA . GLY A 1 398 ? -20.253 -19.445 24.408 1.00 96.44 398 GLY A CA 1
ATOM 2887 C C . GLY A 1 398 ? -21.278 -20.011 23.422 1.00 96.44 398 GLY A C 1
ATOM 2888 O O . GLY A 1 398 ? -21.120 -21.166 22.995 1.00 96.44 398 GLY A O 1
ATOM 2889 N N . LEU A 1 399 ? -22.301 -19.245 23.041 1.00 97.31 399 LEU A N 1
ATOM 2890 C CA . LEU A 1 399 ? -23.240 -19.548 21.968 1.00 97.31 399 LEU A CA 1
ATOM 2891 C C . LEU A 1 399 ? -23.015 -18.593 20.790 1.00 97.31 399 LEU A C 1
ATOM 2893 O O . LEU A 1 399 ? -22.935 -17.385 20.936 1.00 97.31 399 LEU A O 1
ATOM 2897 N N . SER A 1 400 ? -22.897 -19.133 19.573 1.00 98.00 400 SER A N 1
ATOM 2898 C CA . SER A 1 400 ? -22.595 -18.271 18.427 1.00 98.00 400 SER A CA 1
ATOM 2899 C C . SER A 1 400 ? -23.778 -17.379 18.054 1.00 98.00 400 SER A C 1
ATOM 2901 O O . SER A 1 400 ? -24.924 -17.831 17.994 1.00 98.00 400 SER A O 1
ATOM 2903 N N . ASN A 1 401 ? -23.465 -16.168 17.603 1.00 97.38 401 ASN A N 1
ATOM 2904 C CA . ASN A 1 401 ? -24.393 -15.184 17.051 1.00 97.38 401 ASN A CA 1
ATOM 2905 C C . ASN A 1 401 ? -25.390 -15.762 16.020 1.00 97.38 401 ASN A C 1
ATOM 2907 O O . ASN A 1 401 ? -26.499 -15.248 15.829 1.00 97.38 401 ASN A O 1
ATOM 2911 N N . GLU A 1 402 ? -24.962 -16.765 15.246 1.00 97.94 402 GLU A N 1
ATOM 2912 C CA . GLU A 1 402 ? -25.796 -17.451 14.252 1.00 97.94 402 GLU A CA 1
ATOM 2913 C C . GLU A 1 402 ? -26.699 -18.508 14.900 1.00 97.94 402 GLU A C 1
ATOM 2915 O O . GLU A 1 402 ? -27.880 -18.593 14.544 1.00 97.94 402 GLU A O 1
ATOM 2920 N N . ASP A 1 403 ? -26.189 -19.292 15.852 1.00 97.88 403 ASP A N 1
ATOM 2921 C CA . ASP A 1 403 ? -26.975 -20.301 16.572 1.00 97.88 403 ASP A CA 1
ATOM 2922 C C . ASP A 1 403 ? -28.060 -19.646 17.427 1.00 97.88 403 ASP A C 1
ATOM 2924 O O . ASP A 1 403 ? -29.217 -20.068 17.403 1.00 97.88 403 ASP A O 1
ATOM 2928 N N . GLU A 1 404 ? -27.744 -18.548 18.094 1.00 98.00 404 GLU A N 1
ATOM 2929 C CA . GLU A 1 404 ? -28.725 -17.748 18.816 1.00 98.00 404 GLU A CA 1
ATOM 2930 C C . GLU A 1 404 ? -29.844 -17.247 17.900 1.00 98.00 404 GLU A C 1
ATOM 2932 O O . GLU A 1 404 ? -31.028 -17.463 18.156 1.00 98.00 404 GLU A O 1
ATOM 2937 N N . ARG A 1 405 ? -29.500 -16.654 16.748 1.00 96.94 405 ARG A N 1
ATOM 2938 C CA . ARG A 1 405 ? -30.507 -16.132 15.807 1.00 96.94 405 ARG A CA 1
ATOM 2939 C C . ARG A 1 405 ? -31.350 -17.217 15.155 1.00 96.94 405 ARG A C 1
ATOM 2941 O O . ARG A 1 405 ? -32.515 -16.962 14.831 1.00 96.94 405 ARG A O 1
ATOM 2948 N N . THR A 1 406 ? -30.768 -18.380 14.870 1.00 96.94 406 THR A N 1
ATOM 2949 C CA . THR A 1 406 ? -31.388 -19.364 13.969 1.00 96.94 406 THR A CA 1
ATOM 2950 C C . THR A 1 406 ? -31.848 -20.648 14.641 1.00 96.94 406 THR A C 1
ATOM 2952 O O . THR A 1 406 ? -32.819 -21.247 14.166 1.00 96.94 406 THR A O 1
ATOM 2955 N N . LEU A 1 407 ? -31.197 -21.063 15.726 1.00 97.00 407 LEU A N 1
ATOM 2956 C CA . LEU A 1 407 ? -31.468 -22.315 16.425 1.00 97.00 407 LEU A CA 1
ATOM 2957 C C . LEU A 1 407 ? -32.198 -22.089 17.752 1.00 97.00 407 LEU A C 1
ATOM 2959 O O . LEU A 1 407 ? -33.187 -22.781 18.001 1.00 97.00 407 LEU A O 1
ATOM 2963 N N . HIS A 1 408 ? -31.755 -21.117 18.551 1.00 96.56 408 HIS A N 1
ATOM 2964 C CA . HIS A 1 408 ? -32.250 -20.900 19.918 1.00 96.56 408 HIS A CA 1
ATOM 2965 C C . HIS A 1 408 ? -33.232 -19.730 20.043 1.00 96.56 408 HIS A C 1
ATOM 2967 O O . HIS A 1 408 ? -34.070 -19.726 20.937 1.00 96.56 408 HIS A O 1
ATOM 2973 N N . ALA A 1 409 ? -33.223 -18.806 19.079 1.00 97.25 409 ALA A N 1
ATOM 2974 C CA . ALA A 1 409 ? -34.015 -17.574 19.079 1.00 97.25 409 ALA A CA 1
ATOM 2975 C C . ALA A 1 409 ? -33.763 -16.664 20.299 1.00 97.25 409 ALA A C 1
ATOM 2977 O O . ALA A 1 409 ? -34.639 -15.866 20.652 1.00 97.25 409 ALA A O 1
ATOM 2978 N N . THR A 1 410 ? -32.575 -16.776 20.892 1.00 98.12 410 THR A N 1
ATOM 2979 C CA . THR A 1 410 ? -32.027 -15.889 21.922 1.00 98.12 410 THR A CA 1
ATOM 2980 C C . THR A 1 410 ? -31.512 -14.582 21.305 1.00 98.12 410 THR A C 1
ATOM 2982 O O . THR A 1 410 ? -31.667 -14.348 20.095 1.00 98.12 410 THR A O 1
ATOM 2985 N N . ASN A 1 411 ? -31.015 -13.660 22.132 1.00 97.06 411 ASN A N 1
ATOM 2986 C CA . ASN A 1 411 ? -30.537 -12.356 21.691 1.00 97.06 411 ASN A CA 1
ATOM 2987 C C . ASN A 1 411 ? -28.999 -12.261 21.736 1.00 97.06 411 ASN A C 1
ATOM 2989 O O . ASN A 1 411 ? -28.497 -12.026 22.825 1.00 97.06 411 ASN A O 1
ATOM 2993 N N . PRO A 1 412 ? -28.317 -12.156 20.574 1.00 97.25 412 PRO A N 1
ATOM 2994 C CA . PRO A 1 412 ? -26.845 -12.107 20.465 1.00 97.25 412 PRO A CA 1
ATOM 2995 C C . PRO A 1 412 ? -26.112 -10.902 21.039 1.00 97.25 412 PRO A C 1
ATOM 2997 O O . PRO A 1 412 ? -25.012 -10.564 20.617 1.00 97.25 412 PRO A O 1
ATOM 3000 N N . LEU A 1 413 ? -26.800 -10.114 21.848 1.00 96.62 413 LEU A N 1
ATOM 3001 C CA . LEU A 1 413 ? -26.259 -8.941 22.518 1.00 96.62 413 LEU A CA 1
ATOM 3002 C C . LEU A 1 413 ? -26.483 -9.043 24.033 1.00 96.62 413 LEU A C 1
ATOM 3004 O O . LEU A 1 413 ? -26.402 -8.027 24.730 1.00 96.62 413 LEU A O 1
ATOM 3008 N N . LEU A 1 414 ? -26.901 -10.209 24.518 1.00 97.81 414 LEU A N 1
ATOM 3009 C CA . LEU A 1 414 ? -27.255 -10.506 2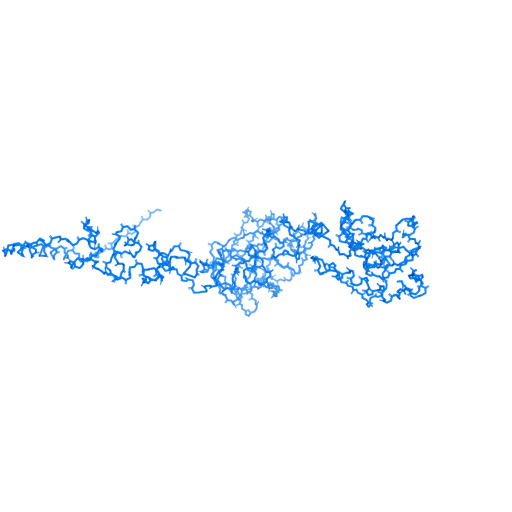5.893 1.00 97.81 414 LEU A CA 1
ATOM 3010 C C . LEU A 1 414 ? -26.840 -11.944 26.194 1.00 97.81 414 LEU A C 1
ATOM 3012 O O . LEU A 1 414 ? -27.598 -12.858 25.912 1.00 97.81 414 LEU A O 1
ATOM 3016 N N . ALA A 1 415 ? -25.745 -12.088 26.935 1.00 97.88 415 ALA A N 1
ATOM 3017 C CA . ALA A 1 415 ? -25.259 -13.378 27.421 1.00 97.88 415 ALA A CA 1
ATOM 3018 C C . ALA A 1 415 ? -26.265 -14.185 28.274 1.00 97.88 415 ALA A C 1
ATOM 3020 O O . ALA A 1 415 ? -25.954 -15.290 28.685 1.00 97.88 415 ALA A O 1
ATOM 3021 N N . ASP A 1 416 ? -27.402 -13.591 28.644 1.00 98.19 416 ASP A N 1
ATOM 3022 C CA . ASP A 1 416 ? -28.499 -14.170 29.427 1.00 98.19 416 ASP A CA 1
ATOM 3023 C C . ASP A 1 416 ? -29.790 -13.492 28.929 1.00 98.19 416 ASP A C 1
ATOM 3025 O O . ASP A 1 416 ? -30.088 -12.329 29.263 1.00 98.19 416 ASP A O 1
ATOM 3029 N N . THR A 1 417 ? -30.506 -14.165 28.025 1.00 98.31 417 THR A N 1
ATOM 3030 C CA . THR A 1 417 ? -31.638 -13.593 27.286 1.00 98.31 417 THR A CA 1
ATOM 3031 C C . THR A 1 417 ? -32.871 -13.406 28.167 1.00 98.31 417 THR A C 1
ATOM 3033 O O . THR A 1 417 ? -33.620 -12.430 27.986 1.00 98.31 417 THR A O 1
ATOM 3036 N N . ASP A 1 418 ? -33.119 -14.310 29.110 1.00 97.75 418 ASP A N 1
ATOM 3037 C CA . ASP A 1 418 ? -34.302 -14.269 29.971 1.00 97.75 418 ASP A CA 1
ATOM 3038 C C . ASP A 1 418 ? -34.061 -13.608 31.342 1.00 97.75 418 ASP A C 1
ATOM 3040 O O . ASP A 1 418 ? -35.020 -13.183 32.009 1.00 97.75 418 ASP A O 1
ATOM 3044 N N . GLY A 1 419 ? -32.796 -13.371 31.683 1.00 98.00 419 GLY A N 1
ATOM 3045 C CA . GLY A 1 419 ? -32.336 -12.601 32.827 1.00 98.00 419 GLY A CA 1
ATOM 3046 C C . GLY A 1 419 ? -32.421 -13.354 34.149 1.00 98.00 419 GLY A C 1
ATOM 3047 O O . GLY A 1 419 ? -32.655 -12.708 35.185 1.00 98.00 419 GLY A O 1
ATOM 3048 N N . ASP A 1 420 ? -32.320 -14.681 34.135 1.00 97.38 420 ASP A N 1
ATOM 3049 C CA . ASP A 1 420 ? -32.438 -15.521 35.325 1.00 97.38 420 ASP A CA 1
ATOM 3050 C C . ASP A 1 420 ? -31.112 -15.738 36.081 1.00 97.38 420 ASP A C 1
ATOM 3052 O O . ASP A 1 420 ? -31.131 -16.104 37.265 1.00 97.38 420 ASP A O 1
ATOM 3056 N N . GLY A 1 421 ? -29.985 -15.392 35.452 1.00 96.69 421 GLY A N 1
ATOM 3057 C CA . GLY A 1 421 ? -28.637 -15.510 35.995 1.00 96.69 421 GLY A CA 1
ATOM 3058 C C . GLY A 1 421 ? -27.830 -16.719 35.509 1.00 96.69 421 GLY A C 1
ATOM 3059 O O . GLY A 1 421 ? -26.711 -16.892 36.009 1.00 96.69 421 GLY A O 1
ATOM 3060 N N . LEU A 1 422 ? -28.355 -17.527 34.586 1.00 97.75 422 LEU A N 1
ATOM 3061 C CA . LEU A 1 422 ? -27.638 -18.535 33.801 1.00 97.75 422 LEU A CA 1
ATOM 3062 C C . LEU A 1 422 ? -27.504 -18.032 32.356 1.00 97.75 422 LEU A C 1
ATOM 3064 O O . LEU A 1 422 ? -28.436 -17.441 31.837 1.00 97.75 422 LEU A O 1
ATOM 3068 N N . GLY A 1 423 ? -26.330 -18.179 31.736 1.00 98.00 423 GLY A N 1
ATOM 3069 C CA . GLY A 1 423 ? -26.136 -17.658 30.379 1.00 98.00 423 GLY A CA 1
ATOM 3070 C C . GLY A 1 423 ? -26.652 -18.605 29.298 1.00 98.00 423 GLY A C 1
ATOM 3071 O O . GLY A 1 423 ? -26.569 -19.822 29.489 1.00 98.00 423 GLY A O 1
ATOM 3072 N N . ASP A 1 424 ? -27.099 -18.081 28.153 1.00 98.44 424 ASP A N 1
ATOM 3073 C CA . ASP A 1 424 ? -27.760 -18.882 27.108 1.00 98.44 424 ASP A CA 1
ATOM 3074 C C . ASP A 1 424 ? -26.840 -20.022 26.626 1.00 98.44 424 ASP A C 1
ATOM 3076 O O . ASP A 1 424 ? -27.259 -21.174 26.439 1.00 98.44 424 ASP A O 1
ATOM 3080 N N . GLY A 1 425 ? -25.546 -19.729 26.485 1.00 97.75 425 GLY A N 1
ATOM 3081 C CA . GLY A 1 425 ? -24.512 -20.715 26.190 1.00 97.75 425 GLY A CA 1
ATOM 3082 C C . GLY A 1 425 ? -24.367 -21.817 27.244 1.00 97.75 425 GLY A C 1
ATOM 3083 O O . GLY A 1 425 ? -24.238 -22.989 26.872 1.00 97.75 425 GLY A O 1
ATOM 3084 N N . ASP A 1 426 ? -24.426 -21.506 28.541 1.00 98.19 426 ASP A N 1
ATOM 3085 C CA . ASP A 1 426 ? -24.363 -22.505 29.622 1.00 98.19 426 ASP A CA 1
ATOM 3086 C C . ASP A 1 426 ? -25.618 -23.392 29.621 1.00 98.19 426 ASP A C 1
ATOM 3088 O O . ASP A 1 426 ? -25.537 -24.622 29.750 1.00 98.19 426 ASP A O 1
ATOM 3092 N N . GLU A 1 427 ? -26.785 -22.787 29.420 1.00 98.19 427 GLU A N 1
ATOM 3093 C CA . GLU A 1 427 ? -28.067 -23.482 29.338 1.00 98.19 427 GLU A CA 1
ATOM 3094 C C . GLU A 1 427 ? -28.095 -24.503 28.209 1.00 98.19 427 GLU A C 1
ATOM 3096 O O . GLU A 1 427 ? -28.417 -25.676 28.423 1.00 98.19 427 GLU A O 1
ATOM 3101 N N . VAL A 1 428 ? -27.682 -24.093 27.011 1.00 97.69 428 VAL A N 1
ATOM 3102 C CA . VAL A 1 428 ? -27.669 -24.962 25.832 1.00 97.69 428 VAL A CA 1
ATOM 3103 C C . VAL A 1 428 ? -26.584 -26.035 25.936 1.00 97.69 428 VAL A C 1
ATOM 3105 O O . VAL A 1 428 ? -26.834 -27.202 25.606 1.00 97.69 428 VAL A O 1
ATOM 3108 N N . ASN A 1 429 ? -25.374 -25.667 26.366 1.00 96.56 429 ASN A N 1
ATOM 3109 C CA . ASN A 1 429 ? -24.205 -26.542 26.260 1.00 96.56 429 ASN A CA 1
ATOM 3110 C C . ASN A 1 429 ? -23.984 -27.446 27.482 1.00 96.56 429 ASN A C 1
ATOM 3112 O O . ASN A 1 429 ? -23.459 -28.555 27.318 1.00 96.56 429 ASN A O 1
ATOM 3116 N N . GLU A 1 430 ? -24.357 -27.012 28.689 1.00 97.06 430 GLU A N 1
ATOM 3117 C CA . GLU A 1 430 ? -24.092 -27.744 29.936 1.00 97.06 430 GLU A CA 1
ATOM 3118 C C . GLU A 1 430 ? -25.364 -28.295 30.594 1.00 97.06 430 GLU A C 1
ATOM 3120 O O . GLU A 1 430 ? -25.387 -29.476 30.966 1.00 97.06 430 GLU A O 1
ATOM 3125 N N . TYR A 1 431 ? -26.419 -27.486 30.713 1.00 96.19 431 TYR A N 1
ATOM 3126 C CA . TYR A 1 431 ? -27.577 -27.817 31.557 1.00 96.19 431 TYR A CA 1
ATOM 3127 C C . TYR A 1 431 ? -28.791 -28.364 30.797 1.00 96.19 431 TYR A C 1
ATOM 3129 O O . TYR A 1 431 ? -29.625 -29.050 31.391 1.00 96.19 431 TYR A O 1
ATOM 3137 N N . ALA A 1 432 ? -28.844 -28.159 29.480 1.00 96.44 432 ALA A N 1
ATOM 3138 C CA . ALA A 1 432 ? -29.969 -28.502 28.613 1.00 96.44 432 ALA A CA 1
ATOM 3139 C C . ALA A 1 432 ? -31.315 -27.890 29.064 1.00 96.44 432 ALA A C 1
ATOM 3141 O O . ALA A 1 432 ? -32.364 -28.514 28.847 1.00 96.44 432 ALA A O 1
ATOM 3142 N N . SER A 1 433 ? -31.272 -26.705 29.685 1.00 97.19 433 SER A N 1
ATOM 3143 C CA . SER A 1 433 ? -32.435 -25.846 29.947 1.00 97.19 433 SER A CA 1
ATOM 3144 C C . SER A 1 433 ? -32.830 -25.039 28.695 1.00 97.19 433 SER A C 1
ATOM 3146 O O . SER A 1 433 ? -32.188 -25.155 27.645 1.00 97.19 433 SER A O 1
ATOM 3148 N N . ASP A 1 434 ? -33.967 -24.343 28.747 1.00 97.62 434 ASP A N 1
ATOM 3149 C CA . ASP A 1 434 ? -34.486 -23.503 27.662 1.00 97.62 434 ASP A CA 1
ATOM 3150 C C . ASP A 1 434 ? -34.107 -22.033 27.913 1.00 97.62 434 ASP A C 1
ATOM 3152 O O . ASP A 1 434 ? -34.750 -21.414 28.758 1.00 97.62 434 ASP A O 1
ATOM 3156 N N . PRO A 1 435 ? -33.188 -21.440 27.124 1.00 98.06 435 PRO A N 1
ATOM 3157 C CA . PRO A 1 435 ? -32.639 -20.099 27.380 1.00 98.06 435 PRO A CA 1
ATOM 3158 C C . PRO A 1 435 ? -33.607 -18.929 27.142 1.00 98.06 435 PRO A C 1
ATOM 3160 O O . PRO A 1 435 ? -33.247 -17.756 27.064 1.00 98.06 435 PRO A O 1
ATOM 3163 N N . LEU A 1 436 ? -34.883 -19.239 26.923 1.00 98.06 436 LEU A N 1
ATOM 3164 C CA . LEU A 1 436 ? -35.962 -18.263 26.816 1.00 98.06 436 LEU A CA 1
ATOM 3165 C C . LEU A 1 436 ? -36.899 -18.304 28.029 1.00 98.06 436 LEU A C 1
ATOM 3167 O O . LEU A 1 436 ? -37.910 -17.581 28.041 1.00 98.06 436 LEU A O 1
ATOM 3171 N N . LEU A 1 437 ? -36.639 -19.187 28.993 1.00 98.19 437 LEU A N 1
ATOM 3172 C CA . LEU A 1 437 ? -37.488 -19.467 30.137 1.00 98.19 437 LEU A CA 1
ATOM 3173 C C . LEU A 1 437 ? -36.676 -19.495 31.428 1.00 98.19 437 LEU A C 1
ATOM 3175 O O . LEU A 1 437 ? -36.152 -20.531 31.802 1.00 98.19 437 LEU A O 1
ATOM 3179 N N . ALA A 1 438 ? -36.822 -18.421 32.206 1.00 98.12 438 ALA A N 1
ATOM 3180 C CA . ALA A 1 438 ? -36.183 -18.273 33.511 1.00 98.12 438 ALA A CA 1
ATOM 3181 C C . ALA A 1 438 ? -36.524 -19.358 34.556 1.00 98.12 438 ALA A C 1
ATOM 3183 O O . ALA A 1 438 ? -36.148 -19.197 35.701 1.00 98.12 438 ALA A O 1
ATOM 3184 N N . ASP A 1 439 ? -37.355 -20.349 34.228 1.00 97.56 439 ASP A N 1
ATOM 3185 C CA . ASP A 1 439 ? -37.742 -21.529 35.014 1.00 97.56 439 ASP A CA 1
ATOM 3186 C C . ASP A 1 439 ? -38.207 -22.580 33.987 1.00 97.56 439 ASP A C 1
ATOM 3188 O O . ASP A 1 439 ? -39.377 -22.589 33.563 1.00 97.56 439 ASP A O 1
ATOM 3192 N N . THR A 1 440 ? -37.276 -23.411 33.513 1.00 97.56 440 THR A N 1
ATOM 3193 C CA . THR A 1 440 ? -37.494 -24.338 32.391 1.00 97.56 440 THR A CA 1
ATOM 3194 C C . THR A 1 440 ? -38.538 -25.403 32.713 1.00 97.56 440 THR A C 1
ATOM 3196 O O . THR A 1 440 ? -39.339 -25.801 31.851 1.00 97.56 440 THR A O 1
ATOM 3199 N N . ASP A 1 441 ? -38.552 -25.904 33.947 1.00 95.38 441 ASP A N 1
ATOM 3200 C CA . ASP A 1 441 ? -39.429 -27.003 34.348 1.00 95.38 441 ASP A CA 1
ATOM 3201 C C . ASP A 1 441 ? -40.743 -26.565 35.022 1.00 95.38 441 ASP A C 1
ATOM 3203 O O . ASP A 1 441 ? -41.691 -27.365 35.137 1.00 95.38 441 ASP A O 1
ATOM 3207 N N . GLY A 1 442 ? -40.853 -25.281 35.360 1.00 96.06 442 GLY A N 1
ATOM 3208 C CA . GLY A 1 442 ? -42.051 -24.624 35.861 1.00 96.06 442 GLY A CA 1
ATOM 3209 C C . GLY A 1 442 ? -42.365 -24.923 37.326 1.00 96.06 442 GLY A C 1
ATOM 3210 O O . GLY A 1 442 ? -43.552 -24.902 37.702 1.00 96.06 442 GLY A O 1
ATOM 3211 N N . ASP A 1 443 ? -41.372 -25.269 38.148 1.00 94.12 443 ASP A N 1
ATOM 3212 C CA . ASP A 1 443 ? -41.566 -25.570 39.569 1.00 94.12 443 ASP A CA 1
ATOM 3213 C C . ASP A 1 443 ? -41.531 -24.339 40.496 1.00 94.12 443 ASP A C 1
ATOM 3215 O O . ASP A 1 443 ? -41.982 -24.418 41.654 1.00 94.12 443 ASP A O 1
ATOM 3219 N N . GLY A 1 444 ? -41.134 -23.184 39.955 1.00 94.69 444 GLY A N 1
ATOM 3220 C CA . GLY A 1 444 ? -41.077 -21.890 40.624 1.00 94.69 444 GLY A CA 1
ATOM 3221 C C . GLY A 1 444 ? -39.707 -21.505 41.185 1.00 94.69 444 GLY A C 1
ATOM 3222 O O . GLY A 1 444 ? -39.662 -20.566 41.993 1.00 94.69 444 GLY A O 1
ATOM 3223 N N . VAL A 1 445 ? -38.637 -22.213 40.822 1.00 95.06 445 VAL A N 1
ATOM 3224 C CA . VAL A 1 445 ? -37.234 -21.821 41.032 1.00 95.06 445 VAL A CA 1
ATOM 3225 C C . VAL A 1 445 ? -36.617 -21.501 39.673 1.00 95.06 445 VAL A C 1
ATOM 3227 O O . VAL A 1 445 ? -36.930 -22.171 38.703 1.00 95.06 445 VAL A O 1
ATOM 3230 N N . ASN A 1 446 ? -35.786 -20.461 39.603 1.00 97.31 446 ASN A N 1
ATOM 3231 C CA . ASN A 1 446 ? -35.120 -20.128 38.352 1.00 97.31 446 ASN A CA 1
ATOM 3232 C C . ASN A 1 446 ? -33.956 -21.082 38.057 1.00 97.31 446 ASN A C 1
ATOM 3234 O O . ASN A 1 446 ? -33.295 -21.534 38.999 1.00 97.31 446 ASN A O 1
ATOM 3238 N N . ASP A 1 447 ? -33.643 -21.313 36.786 1.00 97.44 447 ASP A N 1
ATOM 3239 C CA . ASP A 1 447 ? -32.613 -22.263 36.356 1.00 97.44 447 ASP A CA 1
ATOM 3240 C C . ASP A 1 447 ? -31.231 -21.853 36.893 1.00 97.44 447 ASP A C 1
ATOM 3242 O O . ASP A 1 447 ? -30.513 -22.666 37.494 1.00 97.44 447 ASP A O 1
ATOM 3246 N N . GLY A 1 448 ? -30.895 -20.560 36.825 1.00 96.81 448 GLY A N 1
ATOM 3247 C CA . GLY A 1 448 ? -29.676 -20.014 37.435 1.00 96.81 448 GLY A CA 1
ATOM 3248 C C . GLY A 1 448 ? -29.588 -20.211 38.957 1.00 96.81 448 GLY A C 1
ATOM 3249 O O . GLY A 1 448 ? -28.516 -20.520 39.498 1.00 96.81 448 GLY A O 1
ATOM 3250 N N . ASP A 1 449 ? -30.711 -20.109 39.675 1.00 97.25 449 ASP A N 1
ATOM 3251 C CA . ASP A 1 449 ? -30.772 -20.368 41.122 1.00 97.25 449 ASP A CA 1
ATOM 3252 C C . ASP A 1 449 ? -30.579 -21.864 41.437 1.00 97.25 449 ASP A C 1
ATOM 3254 O O . ASP A 1 449 ? -29.955 -22.221 42.449 1.00 97.25 449 ASP A O 1
ATOM 3258 N N . GLU A 1 450 ? -31.088 -22.747 40.579 1.00 96.81 450 GLU A N 1
ATOM 3259 C CA . GLU A 1 450 ? -30.929 -24.195 40.691 1.00 96.81 450 GLU A CA 1
ATOM 3260 C C . GLU A 1 450 ? -29.489 -24.639 40.474 1.00 96.81 450 GLU A C 1
ATOM 3262 O O . GLU A 1 450 ? -28.929 -25.352 41.317 1.00 96.81 450 GLU A O 1
ATOM 3267 N N . VAL A 1 451 ? -28.847 -24.158 39.408 1.00 96.44 451 VAL A N 1
ATOM 3268 C CA . VAL A 1 451 ? -27.429 -24.425 39.134 1.00 96.44 451 VAL A CA 1
ATOM 3269 C C . VAL A 1 451 ? -26.562 -23.946 40.298 1.00 96.44 451 VAL A C 1
ATOM 3271 O O . VAL A 1 451 ? -25.716 -24.696 40.802 1.00 96.44 451 VAL A O 1
ATOM 3274 N N . LEU A 1 452 ? -26.830 -22.749 40.831 1.00 96.38 452 LEU A N 1
ATOM 3275 C CA . LEU A 1 452 ? -26.133 -22.224 42.009 1.00 96.38 452 LEU A CA 1
ATOM 3276 C C . LEU A 1 452 ? -26.358 -23.085 43.268 1.00 96.38 452 LEU A C 1
ATOM 3278 O O . LEU A 1 452 ? -25.461 -23.214 44.113 1.00 96.38 452 LEU A O 1
ATOM 3282 N N . ALA A 1 453 ? -27.542 -23.684 43.413 1.00 94.31 453 ALA A N 1
ATOM 3283 C CA . ALA A 1 453 ? -27.877 -24.615 44.491 1.00 94.31 453 ALA A CA 1
ATOM 3284 C C . ALA A 1 453 ? -27.378 -26.056 44.247 1.00 94.31 453 ALA A C 1
ATOM 3286 O O . ALA A 1 453 ? -27.386 -26.871 45.182 1.00 94.31 453 ALA A O 1
ATOM 3287 N N . GLY A 1 454 ? -26.911 -26.366 43.033 1.00 93.62 454 GLY A N 1
ATOM 3288 C CA . GLY A 1 454 ? -26.497 -27.695 42.589 1.00 93.62 454 GLY A CA 1
ATOM 3289 C C . GLY A 1 454 ? -27.661 -28.659 42.331 1.00 93.62 454 GLY A C 1
ATOM 3290 O O . GLY A 1 454 ? -27.487 -29.869 42.523 1.00 93.62 454 GLY A O 1
ATOM 3291 N N . THR A 1 455 ? -28.844 -28.142 41.985 1.00 93.88 455 THR A N 1
ATOM 3292 C CA . THR A 1 455 ? -29.992 -28.921 41.487 1.00 93.88 455 THR A CA 1
ATOM 3293 C C . THR A 1 455 ? -30.016 -28.948 39.952 1.00 93.88 455 THR A C 1
ATOM 3295 O O . THR A 1 455 ? -29.060 -28.508 39.321 1.00 93.88 455 THR A O 1
ATOM 3298 N N . ASP A 1 456 ? -31.001 -29.630 39.361 1.00 94.50 456 ASP A N 1
ATOM 3299 C CA . ASP A 1 456 ? -31.074 -29.883 37.914 1.00 94.50 456 ASP A CA 1
ATOM 3300 C C . ASP A 1 456 ? -32.222 -29.038 37.339 1.00 94.50 456 ASP A C 1
ATOM 3302 O O . ASP A 1 456 ? -33.365 -29.388 37.643 1.00 94.50 456 ASP A O 1
ATOM 3306 N N . PRO A 1 457 ? -31.931 -28.007 36.518 1.00 95.69 457 PRO A N 1
ATOM 3307 C CA . PRO A 1 457 ? -32.913 -27.022 36.035 1.00 95.69 457 PRO A CA 1
ATOM 3308 C C . PRO A 1 457 ? -33.987 -27.603 35.104 1.00 95.69 457 PRO A C 1
ATOM 3310 O O . PRO A 1 457 ? -34.975 -26.973 34.749 1.00 95.69 457 PRO A O 1
ATOM 3313 N N . THR A 1 458 ? -33.821 -28.857 34.677 1.00 96.00 458 THR A N 1
ATOM 3314 C CA . THR A 1 458 ? -34.785 -29.539 33.803 1.00 96.00 458 THR A CA 1
ATOM 3315 C C . THR A 1 458 ? -35.720 -30.474 34.574 1.00 96.00 458 THR A C 1
ATOM 3317 O O . THR A 1 458 ? -36.471 -31.268 33.979 1.00 96.00 458 THR A O 1
ATOM 3320 N N . ARG A 1 459 ? -35.636 -30.486 35.911 1.00 93.38 459 ARG A N 1
ATOM 3321 C CA . ARG A 1 459 ? -36.265 -31.499 36.761 1.00 93.38 459 ARG A CA 1
ATOM 3322 C C . ARG A 1 459 ? -36.882 -30.923 38.027 1.00 93.38 459 ARG A C 1
ATOM 3324 O O . ARG A 1 459 ? -36.278 -31.011 39.098 1.00 93.38 459 ARG A O 1
ATOM 3331 N N . ALA A 1 460 ? -38.194 -30.694 37.924 1.00 87.75 460 ALA A N 1
ATOM 3332 C CA . ALA A 1 460 ? -38.992 -30.142 39.009 1.00 87.75 460 ALA A CA 1
ATOM 3333 C C . ALA A 1 460 ? -38.641 -30.792 40.346 1.00 87.75 460 ALA A C 1
ATOM 3335 O O . ALA A 1 460 ? -38.793 -32.020 40.517 1.00 87.75 460 ALA A O 1
ATOM 3336 N N . ALA A 1 461 ? -38.181 -29.974 41.292 1.00 72.81 461 ALA A N 1
ATOM 3337 C CA . ALA A 1 461 ? -37.810 -30.349 42.639 1.00 72.81 461 ALA A CA 1
ATOM 3338 C C . ALA A 1 461 ? -39.033 -30.981 43.301 1.00 72.81 461 ALA A C 1
ATOM 3340 O O . ALA A 1 461 ? -39.925 -30.322 43.841 1.00 72.81 461 ALA A O 1
ATOM 3341 N N . GLY A 1 462 ? -39.105 -32.312 43.194 1.00 58.22 462 GLY A N 1
ATOM 3342 C CA . GLY A 1 462 ? -40.323 -33.075 43.413 1.00 58.22 462 GLY A CA 1
ATOM 3343 C C . GLY A 1 462 ? -41.010 -32.651 44.695 1.00 58.22 462 GLY A C 1
ATOM 3344 O O . GLY A 1 462 ? -40.477 -32.909 45.771 1.00 58.22 462 GLY A O 1
ATOM 3345 N N . VAL A 1 463 ? -42.171 -32.002 44.536 1.00 47.78 463 VAL A N 1
ATOM 3346 C CA . VAL A 1 463 ? -43.021 -31.391 45.564 1.00 47.78 463 VAL A CA 1
ATOM 3347 C C . VAL A 1 463 ? -42.686 -31.930 46.950 1.00 47.78 463 VAL A C 1
ATOM 3349 O O . VAL A 1 463 ? -43.275 -32.914 47.415 1.00 47.78 463 VAL A O 1
ATOM 3352 N N . VAL A 1 464 ? -41.738 -31.299 47.647 1.00 46.16 464 VAL A N 1
ATOM 3353 C CA . VAL A 1 464 ? -41.637 -31.527 49.081 1.00 46.16 464 VAL A CA 1
ATOM 3354 C C . VAL A 1 464 ? -42.856 -30.816 49.619 1.00 46.16 464 VAL A C 1
ATOM 3356 O O . VAL A 1 464 ? -42.861 -29.606 49.816 1.00 46.16 464 VAL A O 1
ATOM 3359 N N . SER A 1 465 ? -43.936 -31.573 49.797 1.00 40.62 465 SER A N 1
ATOM 3360 C CA . SER A 1 465 ? -45.095 -31.152 50.561 1.00 40.62 465 SER A CA 1
ATOM 3361 C C . SER A 1 465 ? -44.570 -30.661 51.903 1.00 40.62 465 SER A C 1
ATOM 3363 O O . SER A 1 465 ? -44.281 -31.477 52.779 1.00 40.62 465 SER A O 1
ATOM 3365 N N . VAL A 1 466 ? -44.366 -29.350 52.041 1.00 42.91 466 VAL A N 1
ATOM 3366 C CA . VAL A 1 466 ? -43.889 -28.752 53.280 1.00 42.91 466 VAL A CA 1
ATOM 3367 C C . VAL A 1 466 ? -44.965 -29.081 54.309 1.00 42.91 466 VAL A C 1
ATOM 3369 O O . VAL A 1 466 ? -46.087 -28.575 54.189 1.00 42.91 466 VAL A O 1
ATOM 3372 N N . PRO A 1 467 ? -44.710 -29.944 55.312 1.00 40.50 467 PRO A N 1
ATOM 3373 C CA . PRO A 1 467 ? -45.649 -30.048 56.404 1.00 40.50 467 PRO A CA 1
ATOM 3374 C C . PRO A 1 467 ? -45.567 -28.694 57.099 1.00 40.50 467 PRO A C 1
ATOM 3376 O O . PRO A 1 467 ? -44.496 -28.317 57.569 1.00 40.50 467 PRO A O 1
ATOM 3379 N N . ALA A 1 468 ? -46.671 -27.946 57.058 1.00 42.75 468 ALA A N 1
ATOM 3380 C CA . ALA A 1 468 ? -46.840 -26.616 57.630 1.00 42.75 468 ALA A CA 1
ATOM 3381 C C . ALA A 1 468 ? -45.819 -26.326 58.744 1.00 42.75 468 ALA A C 1
ATOM 3383 O O . ALA A 1 468 ? -45.916 -26.877 59.844 1.00 42.75 468 ALA A O 1
ATOM 3384 N N . LEU A 1 469 ? -44.820 -25.488 58.445 1.00 43.91 469 LEU A N 1
ATOM 3385 C CA . LEU A 1 469 ? -43.848 -25.035 59.432 1.00 43.91 469 LEU A CA 1
ATOM 3386 C C . LEU A 1 469 ? -44.610 -24.255 60.505 1.00 43.91 469 LEU A C 1
ATOM 3388 O O . LEU A 1 469 ? -44.953 -23.084 60.344 1.00 43.91 469 LEU A O 1
ATOM 3392 N N . GLY A 1 470 ? -44.914 -24.929 61.611 1.00 45.94 470 GLY A N 1
ATOM 3393 C CA . GLY A 1 470 ? -45.564 -24.327 62.761 1.00 45.94 470 GLY A CA 1
ATOM 3394 C C . GLY A 1 470 ? -44.661 -23.260 63.361 1.00 45.94 470 GLY A C 1
ATOM 3395 O O . GLY A 1 470 ? -43.722 -23.612 64.058 1.00 45.94 470 GLY A O 1
ATOM 3396 N N . THR A 1 471 ? -44.942 -21.986 63.068 1.00 55.03 471 THR A N 1
ATOM 3397 C CA . THR A 1 471 ? -44.648 -20.730 63.807 1.00 55.03 471 THR A CA 1
ATOM 3398 C C . THR A 1 471 ? -43.260 -20.491 64.445 1.00 55.03 471 THR A C 1
ATOM 3400 O O . THR A 1 471 ? -43.028 -19.405 64.966 1.00 55.03 471 THR A O 1
ATOM 3403 N N . GLY A 1 472 ? -42.315 -21.430 64.416 1.00 50.88 472 GLY A N 1
ATOM 3404 C CA . GLY A 1 472 ? -41.032 -21.362 65.122 1.00 50.88 472 GLY A CA 1
ATOM 3405 C C . GLY A 1 472 ? -39.863 -20.909 64.249 1.00 50.88 472 GLY A C 1
ATOM 3406 O O . GLY A 1 472 ? -38.946 -20.262 64.748 1.00 50.88 472 GLY A O 1
ATOM 3407 N N . MET A 1 473 ? -39.905 -21.178 62.940 1.00 51.12 473 MET A N 1
ATOM 3408 C CA . MET A 1 473 ? -38.798 -20.864 62.022 1.00 51.12 473 MET A CA 1
ATOM 3409 C C . MET A 1 473 ? -38.799 -19.392 61.562 1.00 51.12 473 MET A C 1
ATOM 3411 O O . MET A 1 473 ? -37.737 -18.796 61.395 1.00 51.12 473 MET A O 1
ATOM 3415 N N . LEU A 1 474 ? -39.978 -18.758 61.507 1.00 48.69 474 LEU A N 1
ATOM 3416 C CA . LEU A 1 474 ? -40.139 -17.311 61.285 1.00 48.69 474 LEU A CA 1
ATOM 3417 C C . LEU A 1 474 ? -39.500 -16.462 62.402 1.00 48.69 474 LEU A C 1
ATOM 3419 O O . LEU A 1 474 ? -38.999 -15.370 62.144 1.00 48.69 474 LEU A O 1
ATOM 3423 N N . VAL A 1 475 ? -39.446 -16.979 63.635 1.00 55.19 475 VAL A N 1
ATOM 3424 C CA . VAL A 1 475 ? -38.795 -16.293 64.765 1.00 55.19 475 VAL A CA 1
ATOM 3425 C C . VAL A 1 475 ? -37.267 -16.355 64.645 1.00 55.19 475 VAL A C 1
ATOM 3427 O O . VAL A 1 475 ? -36.586 -15.405 65.027 1.00 55.19 475 VAL A O 1
ATOM 3430 N N . LEU A 1 476 ? -36.716 -17.427 64.063 1.00 49.75 476 LEU A N 1
ATOM 3431 C CA . LEU A 1 476 ? -35.271 -17.596 63.886 1.00 49.75 476 LEU A CA 1
ATOM 3432 C C . LEU A 1 476 ? -34.718 -16.716 62.748 1.00 49.75 476 LEU A C 1
ATOM 3434 O O . LEU A 1 476 ? -33.679 -16.082 62.925 1.00 49.75 476 LEU A O 1
ATOM 3438 N N . MET A 1 477 ? -35.453 -16.600 61.635 1.00 55.66 477 MET A N 1
ATOM 3439 C CA . MET A 1 477 ? -35.141 -15.684 60.524 1.00 55.66 477 MET A CA 1
ATOM 3440 C C . MET A 1 477 ? -35.238 -14.207 60.947 1.00 55.66 477 MET A C 1
ATOM 3442 O O . MET A 1 477 ? -34.330 -13.421 60.673 1.00 55.66 477 MET A O 1
ATOM 3446 N N . ALA A 1 478 ? -36.258 -13.837 61.731 1.00 55.62 478 ALA A N 1
ATOM 3447 C CA . ALA A 1 478 ? -36.365 -12.489 62.298 1.00 55.62 478 ALA A CA 1
ATOM 3448 C C . ALA A 1 478 ? -35.216 -12.162 63.279 1.00 55.62 478 ALA A C 1
ATOM 3450 O O . ALA A 1 478 ? -34.713 -11.037 63.294 1.00 55.62 478 ALA A O 1
ATOM 3451 N N . LEU A 1 479 ? -34.750 -13.138 64.070 1.00 55.00 479 LEU A N 1
ATOM 3452 C CA . LEU A 1 479 ? -33.612 -12.973 64.987 1.00 55.00 479 LEU A CA 1
ATOM 3453 C C . LEU A 1 479 ? -32.254 -12.872 64.266 1.00 55.00 479 LEU A C 1
ATOM 3455 O O . LEU A 1 479 ? -31.351 -12.207 64.781 1.00 55.00 479 LEU A O 1
ATOM 3459 N N . LEU A 1 480 ? -32.105 -13.488 63.089 1.00 53.00 480 LEU A N 1
ATOM 3460 C CA . LEU A 1 480 ? -30.915 -13.373 62.234 1.00 53.00 480 LEU A CA 1
ATOM 3461 C C . LEU A 1 480 ? -30.852 -12.013 61.519 1.00 53.00 480 LEU A C 1
ATOM 3463 O O . LEU A 1 480 ? -29.812 -11.352 61.572 1.00 53.00 480 LEU A O 1
ATOM 3467 N N . LEU A 1 481 ? -31.978 -11.522 60.991 1.00 54.50 481 LEU A N 1
ATOM 3468 C CA . LEU A 1 481 ? -32.087 -10.174 60.409 1.00 54.50 481 LEU A CA 1
ATOM 3469 C C . LEU A 1 481 ? -31.827 -9.065 61.452 1.00 54.50 481 LEU A C 1
ATOM 3471 O O . LEU A 1 481 ? -31.115 -8.099 61.178 1.00 54.50 481 LEU A O 1
ATOM 3475 N N . LEU A 1 482 ? -32.286 -9.238 62.698 1.00 52.75 482 LEU A N 1
ATOM 3476 C CA . LEU A 1 482 ? -31.987 -8.321 63.814 1.00 52.75 482 LEU A CA 1
ATOM 3477 C C . LEU A 1 482 ? -30.511 -8.341 64.262 1.00 52.75 482 LEU A C 1
ATOM 3479 O O . LEU A 1 482 ? -30.043 -7.365 64.857 1.00 52.75 482 LEU A O 1
ATOM 3483 N N . ARG A 1 483 ? -29.758 -9.417 63.983 1.00 52.91 483 ARG A N 1
ATOM 3484 C CA . ARG A 1 483 ? -28.305 -9.475 64.228 1.00 52.91 483 ARG A CA 1
ATOM 3485 C C . ARG A 1 483 ? -27.499 -8.792 63.120 1.00 52.91 483 ARG A C 1
ATOM 3487 O O . ARG A 1 483 ? -26.537 -8.106 63.455 1.00 52.91 483 ARG A O 1
ATOM 3494 N N . MET A 1 484 ? -27.915 -8.882 61.854 1.00 50.62 484 MET A N 1
ATOM 3495 C CA . MET A 1 484 ? -27.241 -8.185 60.743 1.00 50.62 484 MET A CA 1
ATOM 3496 C C . MET A 1 484 ? -27.398 -6.657 60.817 1.00 50.62 484 MET A C 1
ATOM 3498 O O . MET A 1 484 ? -26.420 -5.931 60.645 1.00 50.62 484 MET A O 1
ATOM 3502 N N . VAL A 1 485 ? -28.572 -6.147 61.214 1.00 51.31 485 VAL A N 1
ATOM 3503 C CA . VAL A 1 485 ? -28.805 -4.692 61.369 1.00 51.31 485 VAL A CA 1
ATOM 3504 C C . VAL A 1 485 ? -27.959 -4.071 62.500 1.00 51.31 485 VAL A C 1
ATOM 3506 O O . VAL A 1 485 ? -27.691 -2.869 62.498 1.00 51.31 485 VAL A O 1
ATOM 3509 N N . ARG A 1 486 ? -27.469 -4.875 63.458 1.00 48.66 486 ARG A N 1
ATOM 3510 C CA . ARG A 1 486 ? -26.599 -4.402 64.551 1.00 48.66 486 ARG A CA 1
ATOM 3511 C C . ARG A 1 486 ? -25.122 -4.270 64.159 1.00 48.66 486 ARG A C 1
ATOM 3513 O O . ARG A 1 486 ? -24.431 -3.479 64.796 1.00 48.66 486 ARG A O 1
ATOM 3520 N N . SER A 1 487 ? -24.658 -4.972 63.121 1.00 45.72 487 SER A N 1
ATOM 3521 C CA . SER A 1 487 ? -23.270 -4.876 62.632 1.00 45.72 487 SER A CA 1
ATOM 3522 C C . SER A 1 487 ? -23.022 -3.687 61.697 1.00 45.72 487 SER A C 1
ATOM 3524 O O . SER A 1 487 ? -21.884 -3.253 61.564 1.00 45.72 487 SER A O 1
ATOM 3526 N N . TYR A 1 488 ? -24.062 -3.094 61.103 1.00 41.94 488 TYR A N 1
ATOM 3527 C CA . TYR A 1 488 ? -23.906 -2.004 60.125 1.00 41.94 488 TYR A CA 1
ATOM 3528 C C . TYR A 1 488 ? -23.790 -0.590 60.734 1.00 41.94 488 TYR A C 1
ATOM 3530 O O . TYR A 1 488 ? -23.708 0.395 60.006 1.00 41.94 488 TYR A O 1
ATOM 3538 N N . ARG A 1 489 ? -23.795 -0.448 62.070 1.00 43.72 489 ARG A N 1
ATOM 3539 C CA . ARG A 1 489 ? -23.799 0.865 62.758 1.00 43.72 489 ARG A CA 1
ATOM 3540 C C . ARG A 1 489 ? -22.491 1.269 63.447 1.00 43.72 489 ARG A C 1
ATOM 3542 O O . ARG A 1 489 ? -22.492 2.241 64.198 1.00 43.72 489 ARG A O 1
ATOM 3549 N N . SER A 1 490 ? -21.375 0.590 63.187 1.00 44.53 490 SER A N 1
ATOM 3550 C CA . SER A 1 490 ? -20.072 0.942 63.770 1.00 44.53 490 SER A CA 1
ATOM 3551 C C . SER A 1 490 ? -19.011 1.279 62.724 1.00 44.53 490 SER A C 1
ATOM 3553 O O . SER A 1 490 ? -17.947 0.675 62.720 1.00 44.53 490 SER A O 1
ATOM 3555 N N . VAL A 1 491 ? -19.272 2.269 61.868 1.00 42.91 491 VAL A N 1
ATOM 3556 C CA . VAL A 1 491 ? -18.205 3.062 61.238 1.00 42.91 491 VAL A CA 1
ATOM 3557 C C . VAL A 1 491 ? -18.659 4.522 61.222 1.00 42.91 491 VAL A C 1
ATOM 3559 O O . VAL A 1 491 ? -19.533 4.908 60.454 1.00 42.91 491 VAL A O 1
ATOM 3562 N N . ALA A 1 492 ? -18.096 5.325 62.125 1.00 39.44 492 ALA A N 1
ATOM 3563 C CA . ALA A 1 492 ? -18.149 6.784 62.078 1.00 39.44 492 ALA A CA 1
ATOM 3564 C C . ALA A 1 492 ? -16.724 7.308 61.809 1.00 39.44 492 ALA A C 1
ATOM 3566 O O . ALA A 1 492 ? -15.767 6.697 62.295 1.00 39.44 492 ALA A O 1
ATOM 3567 N N . PRO A 1 493 ? -16.557 8.407 61.052 1.00 43.31 493 PRO A N 1
ATOM 3568 C CA . PRO A 1 493 ? -15.256 8.865 60.583 1.00 43.31 493 PRO A CA 1
ATOM 3569 C C . PRO A 1 493 ? -14.532 9.673 61.668 1.00 43.31 493 PRO A C 1
ATOM 3571 O O . PRO A 1 493 ? -15.080 10.625 62.224 1.00 43.31 493 PRO A O 1
ATOM 3574 N N . GLY A 1 494 ? -13.288 9.292 61.960 1.00 33.66 494 GLY A N 1
ATOM 3575 C CA . GLY A 1 494 ? -12.390 9.998 62.872 1.00 33.66 494 GLY A CA 1
ATOM 3576 C C . GLY A 1 494 ? -11.246 10.663 62.111 1.00 33.66 494 GLY A C 1
ATOM 3577 O O . GLY A 1 494 ? -10.354 9.996 61.603 1.00 33.66 494 GLY A O 1
ATOM 3578 N N . SER A 1 495 ? -11.288 11.988 62.052 1.00 36.19 495 SER A N 1
ATOM 3579 C CA . SER A 1 495 ? -10.208 12.894 61.658 1.00 36.19 495 SER A CA 1
ATOM 3580 C C . SER A 1 495 ? -9.009 12.845 62.618 1.00 36.19 495 SER A C 1
ATOM 3582 O O . SER A 1 495 ? -9.248 12.910 63.820 1.00 36.19 495 SER A O 1
ATOM 3584 N N . SER A 1 496 ? -7.766 12.880 62.105 1.00 33.22 496 SER A N 1
ATOM 3585 C CA . SER A 1 496 ? -6.715 13.872 62.457 1.00 33.22 496 SER A CA 1
ATOM 3586 C C . SER A 1 496 ? -5.292 13.439 62.041 1.00 33.22 496 SER A C 1
ATOM 3588 O O . SER A 1 496 ? -4.783 12.442 62.537 1.00 33.22 496 SER A O 1
ATOM 3590 N N . VAL A 1 497 ? -4.667 14.236 61.161 1.00 36.72 497 VAL A N 1
ATOM 3591 C CA . VAL A 1 497 ? -3.347 14.909 61.292 1.00 36.72 497 VAL A CA 1
ATOM 3592 C C . VAL A 1 497 ? -2.264 14.243 62.167 1.00 36.72 497 VAL A C 1
ATOM 3594 O O . VAL A 1 497 ? -2.500 14.127 63.365 1.00 36.72 497 VAL A O 1
ATOM 3597 N N . HIS A 1 498 ? -1.046 14.001 61.625 1.00 34.50 498 HIS A N 1
ATOM 3598 C CA . HIS A 1 498 ? 0.243 14.571 62.119 1.00 34.50 498 HIS A CA 1
ATOM 3599 C C . HIS A 1 498 ? 1.507 14.217 61.257 1.00 34.50 498 HIS A C 1
ATOM 3601 O O . HIS A 1 498 ? 1.325 13.514 60.268 1.00 34.50 498 HIS A O 1
ATOM 3607 N N . PRO A 1 499 ? 2.728 14.781 61.500 1.00 51.81 499 PRO A N 1
ATOM 3608 C CA . PRO A 1 499 ? 3.515 15.550 60.514 1.00 51.81 499 PRO A CA 1
ATOM 3609 C C . PRO A 1 499 ? 4.876 14.938 60.074 1.00 51.81 499 PRO A C 1
ATOM 3611 O O . PRO A 1 499 ? 5.291 13.909 60.589 1.00 51.81 499 PRO A O 1
ATOM 3614 N N . ASP A 1 500 ? 5.542 15.652 59.149 1.00 44.81 500 ASP A N 1
ATOM 3615 C CA . ASP A 1 500 ? 6.990 15.823 58.866 1.00 44.81 500 ASP A CA 1
ATOM 3616 C C . ASP A 1 500 ? 8.039 14.754 59.252 1.00 44.81 500 ASP A C 1
ATOM 3618 O O . ASP A 1 500 ? 8.202 14.410 60.421 1.00 44.81 500 ASP A O 1
ATOM 3622 N N . GLY A 1 501 ? 8.943 14.469 58.295 1.00 37.03 501 GLY A N 1
ATOM 3623 C CA . GLY A 1 501 ? 10.388 14.441 58.593 1.00 37.03 501 GLY A CA 1
ATOM 3624 C C . GLY A 1 501 ? 11.277 13.388 57.908 1.00 37.03 501 GLY A C 1
ATOM 3625 O O . GLY A 1 501 ? 11.510 12.331 58.475 1.00 37.03 501 GLY A O 1
ATOM 3626 N N . SER A 1 502 ? 11.876 13.780 56.773 1.00 41.44 502 SER A N 1
ATOM 3627 C CA . SER A 1 502 ? 13.263 13.520 56.306 1.00 41.44 502 SER A CA 1
ATOM 3628 C C . SER A 1 502 ? 13.861 12.098 56.232 1.00 41.44 502 SER A C 1
ATOM 3630 O O . SER A 1 502 ? 14.180 11.501 57.260 1.00 41.44 502 SER A O 1
ATOM 3632 N N . SER A 1 503 ? 14.277 11.712 55.017 1.00 39.28 503 SER A N 1
ATOM 3633 C CA . SER A 1 503 ? 15.695 11.527 54.631 1.00 39.28 503 SER A CA 1
ATOM 3634 C C . SER A 1 503 ? 15.845 11.574 53.117 1.00 39.28 503 SER A C 1
ATOM 3636 O O . SER A 1 503 ? 15.077 10.827 52.471 1.00 39.28 503 SER A O 1
#

Secondary structure (DSSP, 8-state):
--TTS----B-TT---HHHHHHHHHHHHHHHHHHSS------SSS-PPPTTS-TTT--S-EEEEESSBTTB--TTT--EEEEEEEETTEEEEEEEEEETTSPBB---SS--SS-BHHHHHHHHHHHHHT---BS-TTSTTBSS--S--S--HHHHHHHHHHH-SSSSS--TTT-SSTTS--TT---SS-SSS-GGG-SSTT-SS-BSSTTEETTSS-----PPEEE-STT--TT-SEEEEEEE--S-EEEEEEEE-EEESSS-EEEEEEEEETTEEEEEEEEEEEE-TTSPPP--SSS-EEEEEEEEEEE-TT-EEEEEEEE-TTEEE----STT--SS--EE-SSSS--EE-S----EEEEEESSB-SSTTS--TT---SS-SSS-TTT-SSSS-SSS-HHHIIIII---TT-SSSS-SSS-HHHIIIII---TT-SSSS-SSS-HHHHHHHT--TTS-----------SSHHHHHHHHHHHHHHHTT--------------